Protein AF-A0A0S4J998-F1 (afdb_monomer)

Radius of gyration: 82.2 Å; Cα contacts (8 Å, |Δi|>4): 552; chains: 1; bounding box: 166×85×251 Å

Mean predicted aligned error: 23.91 Å

Sequence (589 aa):
MLHLIFVALLLTLPAATLGKEEWCSAEVDSTSATVKASGRWADVEYQLGYMVGLCTDSSSSEFGTFVAVVNGLTQRQTVGLSGTLEFPGNATVSFLLDKPSKGPQYFNLNISYGGNNNFTAVLCDKIYSGVVGPCVVDSMLPILILLLWILPGAACGLFLVIAYIRKNRYDRELLLKEREVNIKQGWQSPTTLRMSTSEQHMDGIGDASPEARTPPYRDADSEDELKSRQSTVRYYEHPLDGTLRPKKGEQRESITDATTQQGEATEATERRNADRVAAEYLMAQQLEADRQVALSKTLAALQIERVEADRIESERLTATLIEEELLEEELLEAEELENQRLAEAKREAARLEAERLEAERLEAERIEAKRHEAERLEAERIEAERLEAERIEAQRLEVERREAERLEAERLEAERLEAERQDEEDRQEAARAASRKLEEEEMLAASVSYNAEYRDLMMMLQKPDAKERAKAFLGFSLAQSVEESKLVVDGVYRDGPAFQVGVRMEDTLTHIAGTRVSSIQEARVQVDKHCRPAELAALTFLRPTGESYTVKLWVMTAEPKYRGKAYFFDTDIHVKDQSPRPKHRQNAD

Solvent-accessible surface area (backbone atoms only — not comparable to full-atom values): 34972 Å² total; per-residue (Å²): 109,70,72,61,52,56,54,49,55,67,69,67,48,72,78,77,69,78,62,76,77,55,57,50,45,70,50,70,42,77,87,69,29,32,39,38,38,36,41,60,54,96,94,40,40,39,45,36,38,39,36,46,66,89,62,73,70,102,79,69,80,71,45,27,44,39,36,42,30,51,71,86,42,81,77,45,73,52,71,26,55,55,54,74,51,78,42,90,98,60,42,36,40,35,42,40,51,57,91,60,101,59,45,75,36,33,38,33,36,35,40,30,39,62,78,102,55,74,47,72,44,76,44,36,79,64,44,70,60,46,68,46,62,83,70,69,77,82,61,60,58,65,58,52,51,48,54,64,52,49,55,56,49,51,54,49,52,51,50,51,53,52,50,48,54,51,48,56,49,50,54,49,53,50,54,48,52,53,48,52,50,38,62,76,69,68,62,78,80,94,80,88,86,79,89,82,89,84,86,84,85,84,84,87,89,82,91,85,88,89,85,89,85,87,89,86,91,81,87,86,89,84,84,88,84,89,82,88,79,89,86,86,87,89,80,88,83,90,89,85,91,90,85,91,90,92,89,84,92,88,87,85,92,89,87,88,89,88,87,90,90,85,90,84,85,92,68,71,58,61,58,53,49,55,55,46,54,53,50,53,53,52,51,51,55,50,52,52,51,51,48,51,53,51,50,51,50,53,51,52,49,54,51,51,53,47,54,50,49,55,47,54,52,50,55,48,53,52,51,53,51,53,54,50,51,55,51,54,51,54,51,50,56,52,52,51,54,51,53,50,51,53,52,48,53,52,51,50,52,52,49,54,51,50,52,49,53,51,50,51,51,54,49,51,50,52,51,51,52,51,48,56,52,50,53,50,53,50,52,53,49,53,51,50,52,51,53,50,50,52,50,52,51,54,51,50,54,51,52,53,50,53,50,50,53,49,54,52,50,53,51,54,51,51,53,50,53,52,51,53,49,49,56,50,53,51,50,50,49,53,49,55,51,51,54,52,52,52,53,50,51,50,50,56,64,46,32,71,52,43,56,72,68,55,30,57,35,59,72,64,69,57,65,68,60,93,88,53,86,65,60,61,33,57,36,63,42,74,41,72,40,81,91,76,53,38,28,28,28,42,24,39,24,57,89,25,50,31,37,47,59,65,56,52,74,61,25,27,50,42,28,49,72,83,42,78,36,48,47,72,65,51,44,49,54,45,40,72,72,65,39,44,39,55,37,73,32,45,38,30,34,31,38,88,88,70,53,72,49,75,35,66,35,57,21,18,22,63,56,75,94,42,66,92,43,66,34,43,47,70,72,88,83,43,59,63,52,61,61,91,67,85,78,80,76,76,81,84,132

Secondary structure (DSSP, 8-state):
-HHHHHHHHHHHSPP-------S-EEEEETTTTEEEEEEEETTEEEEEEEE--S---TT-----EEEEEETTPPPEEEESSEEEEE-TTSEEEEEEE---SSEEEEEEEEEEE-SSS-EEEEEEEEEEEEEE-------HHHHHHHHHHHHHHHHHHHHHHHHHHHHHHHHHHHHHHHHHHHHHTT--------------------------------------------------------------------------------SHHHHHHHHHHHHHHHHHHHHHHHHHHHHHHHHHHHHHHHHHHHHHHHHHHHHHHHHHHHHHHHHHHHHHHHHHHHHHHHHHHHHHHHHHHHHHHHHHHHHHHHHHHHHHHHHHHHHHHHHHHHHHHHHHHHHHHHHHHHHHHHHHHHHHHHHHHHHHHHHHHHHHHHHHHHHHHHHHHHHTTS-HHHHHHHHT--PPPTTS-PPPB-SEEEEEETTTTEEEEEEEETTSHHHHTT--TTPEEEEETTEE--SHHHHHHHHHHH--TTSEEEEEEE-TTS-EEEEEEE-BB--GGGTTSTTB--TTTS-EEE--S----PPP-

Organism: Bodo saltans (NCBI:txid75058)

InterPro domains:
  IPR001478 PDZ domain [PS50106] (458-520)
  IPR001478 PDZ domain [SM00228] (472-545)
  IPR036034 PDZ superfamily [G3DSA:2.30.42.10] (459-559)
  IPR036034 PDZ superfamily [SSF50156] (472-547)

Nearest PDB structures (foldseek):
  8sxh-assembly1_F  TM=7.451E-01  e=7.734E-04  Pseudomonas aeruginosa
  8sxg-assembly1_B  TM=8.030E-01 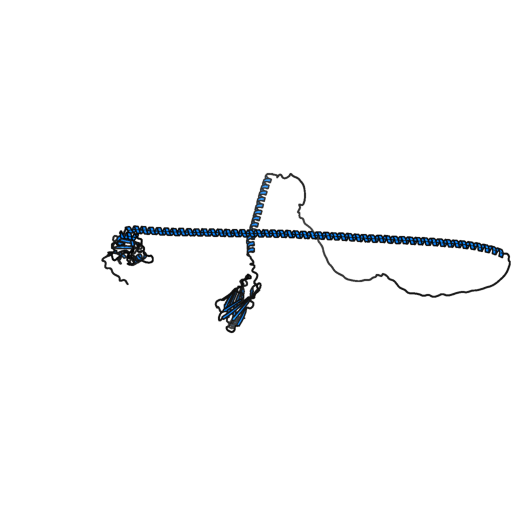 e=3.121E-03  Pseudomonas aeruginosa
  8sxg-assembly1_A  TM=7.556E-01  e=1.825E-03  Pseudomonas aeruginosa
  8sxf-assembly1_A  TM=7.071E-01  e=6.981E-03  Pseudomonas aeruginosa

pLDDT: mean 75.01, std 21.84, range [26.2, 97.5]

Foldseek 3Di:
DVVVVVVVVVVPPDPPPPDPQLLWDWDADQVQLKIWIWGDDPNKTKIKMWGFDLADDPDDQFTIKIWIAIPNPDIDIDTGQWDWDDDPPAKIKIKHWDDDPWFWIFIWIWIWDDDPDTDIDTSDGGDTSYTRHHPPVPDCPVVVVCCVPVVVVVVVVVVVVVVVVVVVVVVVVVVVVVVVVCVVVPDDDPDPDDDDDDDDDDDDDDDDDDDDDDDDDDDDDDDDDDDDDDDDDDDDDDDDDDDDDDDDDDDDDDDDDDDDDDDDDPDVVVVVVVVVVVVVVVVVVVVVVVVVVVVVVVVVVVVVVVVVVVVVVVVVVVVVVVVVVVVVVVVVVVVVVVVVVVVVVVVVVVVVVVVVVVVVVVVVVVVVVVVVVVVVVVVVVVVVVVVVVVVVVVVVVVVVVVVVVVVVVVVVVVVVVVVVVVVVVVVVVVVVVVVVVVQQVVLQVQLVLADPLLSVLLNVLDFDDPVDQFQWDQQWDWDADPVVLWTFTFKGWVSDQCVSQPNDGRKTWADKQNHGDRDPVRVNVSCSVPPGQSHWIWTWIAHPVRDIDIHGTHIAHQPVVCPPRSRHDPPVPIDMDGDPDDDPPPDDD

Structure (mmCIF, N/CA/C/O backbone):
data_AF-A0A0S4J998-F1
#
_entry.id   AF-A0A0S4J998-F1
#
loop_
_atom_site.group_PDB
_atom_site.id
_atom_site.type_symbol
_atom_site.label_atom_id
_atom_site.label_alt_id
_atom_site.label_comp_id
_atom_site.label_asym_id
_atom_site.label_entity_id
_atom_site.label_seq_id
_atom_site.pdbx_PDB_ins_code
_atom_site.Cartn_x
_atom_site.Cartn_y
_atom_site.Cartn_z
_atom_site.occupancy
_atom_site.B_iso_or_equiv
_atom_site.auth_seq_id
_atom_site.auth_comp_id
_atom_site.auth_asym_id
_atom_site.auth_atom_id
_atom_site.pdbx_PDB_model_num
ATOM 1 N N . MET A 1 1 ? -64.662 28.780 -36.952 1.00 53.25 1 MET A N 1
ATOM 2 C CA . MET A 1 1 ? -63.802 28.150 -35.922 1.00 53.25 1 MET A CA 1
ATOM 3 C C . MET A 1 1 ? -63.730 26.629 -36.038 1.00 53.25 1 MET A C 1
ATOM 5 O O . MET A 1 1 ? -62.611 26.151 -36.135 1.00 53.25 1 MET A O 1
ATOM 9 N N . LEU A 1 2 ? -64.837 25.865 -36.088 1.00 51.44 2 LEU A N 1
ATOM 10 C CA . LEU A 1 2 ? -64.764 24.385 -36.084 1.00 51.44 2 LEU A CA 1
ATOM 11 C C . LEU A 1 2 ? -63.825 23.774 -37.149 1.00 51.44 2 LEU A C 1
ATOM 13 O O . LEU A 1 2 ? -63.048 22.890 -36.811 1.00 51.44 2 LEU A O 1
ATOM 17 N N . HIS A 1 3 ? -63.809 24.274 -38.391 1.00 51.56 3 HIS A N 1
ATOM 18 C CA . HIS A 1 3 ? -62.892 23.753 -39.420 1.00 51.56 3 HIS A CA 1
ATOM 19 C C . HIS A 1 3 ? -61.400 24.015 -39.141 1.00 51.56 3 HIS A C 1
ATOM 21 O O . HIS A 1 3 ? -60.570 23.205 -39.534 1.00 51.56 3 HIS A O 1
ATOM 27 N N . LEU A 1 4 ? -61.046 25.089 -38.423 1.00 49.16 4 LEU A N 1
ATOM 28 C CA . LEU A 1 4 ? -59.656 25.334 -38.005 1.00 49.16 4 LEU A CA 1
ATOM 29 C C . LEU A 1 4 ? -59.246 24.420 -36.844 1.00 49.16 4 LEU A C 1
ATOM 31 O O . LEU A 1 4 ? -58.112 23.960 -36.805 1.00 49.16 4 LEU A O 1
ATOM 35 N N . ILE A 1 5 ? -60.181 24.100 -35.944 1.00 58.03 5 ILE A N 1
ATOM 36 C CA . ILE A 1 5 ? -59.951 23.141 -34.854 1.00 58.03 5 ILE A CA 1
ATOM 37 C C . ILE A 1 5 ? -59.765 21.725 -35.422 1.00 58.03 5 ILE A C 1
ATOM 39 O O . ILE A 1 5 ? -58.872 21.012 -34.981 1.00 58.03 5 ILE A O 1
ATOM 43 N N . PHE A 1 6 ? -60.541 21.333 -36.439 1.00 52.53 6 PHE A N 1
ATOM 44 C CA . PHE A 1 6 ? -60.428 20.004 -37.054 1.00 52.53 6 PHE A CA 1
ATOM 45 C C . PHE A 1 6 ? -59.108 19.805 -37.821 1.00 52.53 6 PHE A C 1
ATOM 47 O O . PHE A 1 6 ? -58.511 18.734 -37.748 1.00 52.53 6 PHE A O 1
ATOM 54 N N . VAL A 1 7 ? -58.614 20.843 -38.511 1.00 57.34 7 VAL A N 1
ATOM 55 C CA . VAL A 1 7 ? -57.303 20.805 -39.188 1.00 57.34 7 VAL A CA 1
ATOM 56 C C . VAL A 1 7 ? -56.148 20.851 -38.181 1.00 57.34 7 VAL A C 1
ATOM 58 O O . VAL A 1 7 ? -55.160 20.149 -38.372 1.00 57.34 7 VAL A O 1
ATOM 61 N N . ALA A 1 8 ? -56.279 21.599 -37.079 1.00 50.31 8 ALA A N 1
ATOM 62 C CA . ALA A 1 8 ? -55.286 21.578 -36.005 1.00 50.31 8 ALA A CA 1
ATOM 63 C C . ALA A 1 8 ? -55.198 20.195 -35.333 1.00 50.31 8 ALA A C 1
ATOM 65 O O . ALA A 1 8 ? -54.098 19.681 -35.155 1.00 50.31 8 ALA A O 1
ATOM 66 N N . LEU A 1 9 ? -56.336 19.550 -35.042 1.00 46.44 9 LEU A N 1
ATOM 67 C CA . LEU A 1 9 ? -56.364 18.224 -34.411 1.00 46.44 9 LEU A CA 1
ATOM 68 C C . LEU A 1 9 ? -55.737 17.127 -35.294 1.00 46.44 9 LEU A C 1
ATOM 70 O O . LEU A 1 9 ? -55.127 16.198 -34.774 1.00 46.44 9 LEU A O 1
ATOM 74 N N . LEU A 1 10 ? -55.844 17.255 -36.622 1.00 46.22 10 LEU A N 1
ATOM 75 C CA . LEU A 1 10 ? -55.199 16.360 -37.595 1.00 46.22 10 LEU A CA 1
ATOM 76 C C . LEU A 1 10 ? -53.691 16.611 -37.773 1.00 46.22 10 LEU A C 1
ATOM 78 O O . LEU A 1 10 ? -53.003 15.740 -38.294 1.00 46.22 10 LEU A O 1
ATOM 82 N N . LEU A 1 11 ? -53.175 17.763 -37.331 1.00 47.22 11 LEU A N 1
ATOM 83 C CA . LEU A 1 11 ? -51.743 18.100 -37.346 1.00 47.22 11 LEU A CA 1
ATOM 84 C C . LEU A 1 11 ? -51.054 17.894 -35.985 1.00 47.22 11 LEU A C 1
ATOM 86 O O . LEU A 1 11 ? -49.828 17.912 -35.921 1.00 47.22 11 LEU A O 1
ATOM 90 N N . THR A 1 12 ? -51.818 17.690 -34.905 1.00 42.25 12 THR A N 1
ATOM 91 C CA . THR A 1 12 ? -51.298 17.359 -33.563 1.00 42.25 12 THR A CA 1
ATOM 92 C C . THR A 1 12 ? -51.535 15.910 -33.148 1.00 42.25 12 THR A C 1
ATOM 94 O O . THR A 1 12 ? -51.098 15.509 -32.071 1.00 42.25 12 THR A O 1
ATOM 97 N N . LEU A 1 13 ? -52.207 15.107 -33.975 1.00 38.47 13 LEU A N 1
ATOM 98 C CA . LEU A 1 13 ? -52.017 13.664 -33.912 1.00 38.47 13 LEU A CA 1
ATOM 99 C C . LEU A 1 13 ? -50.551 13.404 -34.283 1.00 38.47 13 LEU A C 1
ATOM 101 O O . LEU A 1 13 ? -50.169 13.750 -35.406 1.00 38.47 13 LEU A O 1
ATOM 105 N N . PRO A 1 14 ? -49.718 12.803 -33.407 1.00 33.38 14 PRO A N 1
ATOM 106 C CA . PRO A 1 14 ? -48.512 12.180 -33.915 1.00 33.38 14 PRO A CA 1
ATOM 107 C C . PRO A 1 14 ? -48.984 11.213 -34.994 1.00 33.38 14 PRO A C 1
ATOM 109 O O . PRO A 1 14 ? -49.933 10.452 -34.771 1.00 33.38 14 PRO A O 1
ATOM 112 N N . ALA A 1 15 ? -48.359 11.264 -36.172 1.00 32.12 15 ALA A N 1
ATOM 113 C CA . ALA A 1 15 ? -48.499 10.165 -37.105 1.00 32.12 15 ALA A CA 1
ATOM 114 C C . ALA A 1 15 ? -48.199 8.914 -36.285 1.00 32.12 15 ALA A C 1
ATOM 116 O O . ALA A 1 15 ? -47.109 8.810 -35.717 1.00 32.12 15 ALA A O 1
ATOM 117 N N . ALA A 1 16 ? -49.188 8.027 -36.157 1.00 32.72 16 ALA A N 1
ATOM 118 C CA . ALA A 1 16 ? -48.938 6.702 -35.648 1.00 32.72 16 ALA A CA 1
ATOM 119 C C . ALA A 1 16 ? -47.950 6.113 -36.643 1.00 32.72 16 ALA A C 1
ATOM 121 O O . ALA A 1 16 ? -48.324 5.664 -37.729 1.00 32.72 16 ALA A O 1
ATOM 122 N N . THR A 1 17 ? -46.670 6.204 -36.295 1.00 33.12 17 THR A N 1
ATOM 123 C CA . THR A 1 17 ? -45.660 5.344 -36.850 1.00 33.12 17 THR A CA 1
ATOM 124 C C . THR A 1 17 ? -46.212 3.960 -36.575 1.00 33.12 17 THR A C 1
ATOM 126 O O . THR A 1 17 ? -46.218 3.482 -35.442 1.00 33.12 17 THR A O 1
ATOM 129 N N . LEU A 1 18 ? -46.738 3.338 -37.634 1.00 33.38 18 LEU A N 1
ATOM 130 C CA . LEU A 1 18 ? -46.615 1.907 -37.821 1.00 33.38 18 LEU A CA 1
ATOM 131 C C . LEU A 1 18 ? -45.124 1.659 -37.673 1.00 33.38 18 LEU A C 1
ATOM 133 O O . LEU A 1 18 ? -44.354 1.806 -38.625 1.00 33.38 18 LEU A O 1
ATOM 137 N N . GLY A 1 19 ? -44.721 1.454 -36.420 1.00 32.12 19 GLY A N 1
ATOM 138 C CA . GLY A 1 19 ? -43.361 1.144 -36.087 1.00 32.12 19 GLY A CA 1
ATOM 139 C C . GLY A 1 19 ? -43.039 -0.061 -36.934 1.00 32.12 19 GLY A C 1
ATOM 140 O O . GLY A 1 19 ? -43.756 -1.062 -36.893 1.00 32.12 19 GLY A O 1
ATOM 141 N N . LYS A 1 20 ? -41.951 0.031 -37.697 1.00 33.34 20 LYS A N 1
ATOM 142 C CA . LYS A 1 20 ? -41.150 -1.170 -37.848 1.00 33.34 20 LYS A CA 1
ATOM 143 C C . LYS A 1 20 ? -40.970 -1.678 -36.427 1.00 33.34 20 LYS A C 1
ATOM 145 O O . LYS A 1 20 ? -40.414 -0.953 -35.605 1.00 33.34 20 LYS A O 1
ATOM 150 N N . GLU A 1 21 ? -41.530 -2.841 -36.126 1.00 42.88 21 GLU A N 1
ATOM 151 C CA . GLU A 1 21 ? -41.148 -3.554 -34.923 1.00 42.88 21 GLU A CA 1
ATOM 152 C C . GLU A 1 21 ? -39.647 -3.771 -35.074 1.00 42.88 21 GLU A C 1
ATOM 154 O O . GLU A 1 21 ? -39.204 -4.565 -35.904 1.00 42.88 21 GLU A O 1
ATOM 159 N N . GLU A 1 22 ? -38.851 -2.965 -34.374 1.00 49.28 22 GLU A N 1
ATOM 160 C CA . GLU A 1 22 ? -37.416 -3.165 -34.322 1.00 49.28 22 GLU A CA 1
ATOM 161 C C . GLU A 1 22 ? -37.219 -4.445 -33.523 1.00 49.28 22 GLU A C 1
ATOM 163 O O . GLU A 1 22 ? -37.236 -4.447 -32.294 1.00 49.28 22 GLU A O 1
ATOM 168 N N . TRP A 1 23 ? -37.107 -5.560 -34.253 1.00 62.19 23 TRP A N 1
ATOM 169 C CA . TRP A 1 23 ? -36.990 -6.913 -33.703 1.00 62.19 23 TRP A CA 1
ATOM 170 C C . TRP A 1 23 ? -35.798 -7.079 -32.756 1.00 62.19 23 TRP A C 1
ATOM 172 O O . TRP A 1 23 ? -35.744 -8.079 -32.046 1.00 62.19 23 TRP A O 1
ATOM 182 N N . CYS A 1 24 ? -34.894 -6.096 -32.725 1.00 66.25 24 CYS A N 1
ATOM 183 C CA . CYS A 1 24 ? -33.901 -5.878 -31.690 1.00 66.25 24 CYS A CA 1
ATOM 184 C C . CYS A 1 24 ? -33.482 -4.399 -31.650 1.00 66.25 24 CYS A C 1
ATOM 186 O O . CYS A 1 24 ? -32.919 -3.891 -32.620 1.00 66.25 24 CYS A O 1
ATOM 188 N N . SER A 1 25 ? -33.712 -3.723 -30.519 1.00 72.25 25 SER A N 1
ATOM 189 C CA . SER A 1 25 ? -33.050 -2.455 -30.196 1.00 72.25 25 SER A CA 1
ATOM 190 C C . SER A 1 25 ? -31.850 -2.757 -29.301 1.00 72.25 25 SER A C 1
ATOM 192 O O . SER A 1 25 ? -32.023 -3.195 -28.161 1.00 72.25 25 SER A O 1
ATOM 194 N N . ALA A 1 26 ? -30.638 -2.585 -29.838 1.00 74.06 26 ALA A N 1
ATOM 195 C CA . ALA A 1 26 ? -29.386 -2.856 -29.139 1.00 74.06 26 ALA A CA 1
ATOM 196 C C . ALA A 1 26 ? -28.629 -1.557 -28.829 1.00 74.06 26 ALA A C 1
ATOM 198 O O . ALA A 1 26 ? -28.166 -0.865 -29.735 1.00 74.06 26 ALA A O 1
ATOM 199 N N . GLU A 1 27 ? -28.465 -1.260 -27.544 1.00 77.12 27 GLU A N 1
ATOM 200 C CA . GLU A 1 27 ? -27.589 -0.207 -27.037 1.00 77.12 27 GLU A CA 1
ATOM 201 C C . GLU A 1 27 ? -26.219 -0.817 -26.706 1.00 77.12 27 GLU A C 1
ATOM 203 O O . GLU A 1 27 ? -26.128 -1.811 -25.980 1.00 77.12 27 GLU A O 1
ATOM 208 N N . VAL A 1 28 ? -25.149 -0.238 -27.256 1.00 72.88 28 VAL A N 1
ATOM 209 C CA . VAL A 1 28 ? -23.766 -0.681 -27.033 1.00 72.88 28 VAL A CA 1
ATOM 210 C C . VAL A 1 28 ? -23.001 0.439 -26.343 1.00 72.88 28 VAL A C 1
ATOM 212 O O . VAL A 1 28 ? -22.727 1.472 -26.952 1.00 72.88 28 VAL A O 1
ATOM 215 N N . ASP A 1 29 ? -22.622 0.219 -25.088 1.00 72.25 29 ASP A N 1
ATOM 216 C CA . ASP A 1 29 ? -21.700 1.096 -24.374 1.00 72.25 29 ASP A CA 1
ATOM 217 C C . ASP A 1 29 ? -20.272 0.558 -24.523 1.00 72.25 29 ASP A C 1
ATOM 219 O O . ASP A 1 29 ? -19.872 -0.427 -23.896 1.00 72.25 29 ASP A O 1
ATOM 223 N N . SER A 1 30 ? -19.493 1.232 -25.370 1.00 63.03 30 SER A N 1
ATOM 224 C CA . SER A 1 30 ? -18.091 0.906 -25.635 1.00 63.03 30 SER A CA 1
ATOM 225 C C . SER A 1 30 ? -17.157 1.177 -24.453 1.00 63.03 30 SER A C 1
ATOM 227 O O . SER A 1 30 ? -16.039 0.667 -24.455 1.00 63.03 30 SER A O 1
ATOM 229 N N . THR A 1 31 ? -17.584 1.950 -23.447 1.00 60.66 31 THR A N 1
ATOM 230 C CA . THR A 1 31 ? -16.767 2.271 -22.265 1.00 60.66 31 THR A CA 1
ATOM 231 C C . THR A 1 31 ? -16.874 1.207 -21.176 1.00 60.66 31 THR A C 1
ATOM 233 O O . THR A 1 31 ? -15.880 0.905 -20.520 1.00 60.66 31 THR A O 1
ATOM 236 N N . SER A 1 32 ? -18.051 0.593 -21.021 1.00 62.22 32 SER A N 1
ATOM 237 C CA . SER A 1 32 ? -18.282 -0.525 -20.095 1.00 62.22 32 SER A CA 1
ATOM 238 C C . SER A 1 32 ? -18.230 -1.906 -20.763 1.00 62.22 32 SER A C 1
ATOM 240 O O . SER A 1 32 ? -18.355 -2.917 -20.074 1.00 62.22 32 SER A O 1
ATOM 242 N N . ALA A 1 33 ? -18.063 -1.953 -22.091 1.00 67.19 33 ALA A N 1
ATOM 243 C CA . ALA A 1 33 ? -18.209 -3.150 -22.923 1.00 67.19 33 ALA A CA 1
ATOM 244 C C . ALA A 1 33 ? -19.517 -3.910 -22.641 1.00 67.19 33 ALA A C 1
ATOM 246 O O . ALA A 1 33 ? -19.544 -5.143 -22.558 1.00 67.19 33 ALA A O 1
ATOM 247 N N . THR A 1 34 ? -20.615 -3.164 -22.479 1.00 71.81 34 THR A N 1
ATOM 248 C CA . THR A 1 34 ? -21.943 -3.741 -22.264 1.00 71.81 34 THR A CA 1
ATOM 249 C C . THR A 1 34 ? -22.821 -3.582 -23.498 1.00 71.81 34 THR A C 1
ATOM 251 O O . THR A 1 34 ? -22.908 -2.513 -24.100 1.00 71.81 34 THR A O 1
ATOM 254 N N . VAL A 1 35 ? -23.476 -4.676 -23.881 1.00 77.56 35 VAL A N 1
ATOM 255 C CA . VAL A 1 35 ? -24.481 -4.725 -24.946 1.00 77.56 35 VAL A CA 1
ATOM 256 C C . VAL A 1 35 ? -25.821 -5.018 -24.292 1.00 77.56 35 VAL A C 1
ATOM 258 O O . VAL A 1 35 ? -25.990 -6.072 -23.678 1.00 77.56 35 VAL A O 1
ATOM 261 N N . LYS A 1 36 ? -26.778 -4.101 -24.418 1.00 82.62 36 LYS A N 1
ATOM 262 C CA . LYS A 1 36 ? -28.149 -4.269 -23.927 1.00 82.62 36 LYS A CA 1
ATOM 263 C C . LYS A 1 36 ? -29.093 -4.349 -25.113 1.00 82.62 36 LYS A C 1
ATOM 265 O O . LYS A 1 36 ? -29.243 -3.376 -25.838 1.00 82.62 36 LYS A O 1
ATOM 270 N N . ALA A 1 37 ? -29.737 -5.494 -25.299 1.00 80.75 37 ALA A N 1
ATOM 271 C CA . ALA A 1 37 ? -30.774 -5.684 -26.301 1.00 80.75 37 ALA A CA 1
ATOM 272 C C . ALA A 1 37 ? -32.145 -5.747 -25.624 1.00 80.75 37 ALA A C 1
ATOM 274 O O . ALA A 1 37 ? -32.357 -6.534 -24.700 1.00 80.75 37 ALA A O 1
ATOM 275 N N . SER A 1 38 ? -33.091 -4.941 -26.093 1.00 82.81 38 SER A N 1
ATOM 276 C CA . SER A 1 38 ? -34.478 -4.984 -25.628 1.00 82.81 38 SER A CA 1
ATOM 277 C C . SER A 1 38 ? -35.455 -4.916 -26.794 1.00 82.81 38 SER A C 1
ATOM 279 O O . SER A 1 38 ? -35.130 -4.413 -27.872 1.00 82.81 38 SER A O 1
ATOM 281 N N . GLY A 1 39 ? -36.646 -5.465 -26.581 1.00 80.75 39 GLY A N 1
ATOM 282 C CA . GLY A 1 39 ? -37.680 -5.519 -27.601 1.00 80.75 39 GLY A CA 1
ATOM 283 C C . GLY A 1 39 ? -38.834 -6.430 -27.209 1.00 80.75 39 GLY A C 1
ATOM 284 O O . GLY A 1 39 ? -38.917 -6.930 -26.084 1.00 80.75 39 GLY A O 1
ATOM 285 N N . ARG A 1 40 ? -39.737 -6.648 -28.166 1.00 75.75 40 ARG A N 1
ATOM 286 C CA . ARG A 1 40 ? -40.869 -7.565 -28.035 1.00 75.75 40 ARG A CA 1
ATOM 287 C C . ARG A 1 40 ? -40.978 -8.419 -29.292 1.00 75.75 40 ARG A C 1
ATOM 289 O O . ARG A 1 40 ? -40.898 -7.894 -30.398 1.00 75.75 40 ARG A O 1
ATOM 296 N N . TRP A 1 41 ? -41.152 -9.724 -29.121 1.00 71.56 41 TRP A N 1
ATOM 297 C CA . TRP A 1 41 ? -41.300 -10.684 -30.212 1.00 71.56 41 TRP A CA 1
ATOM 298 C C . TRP A 1 41 ? -42.309 -11.765 -29.816 1.00 71.56 41 TRP A C 1
ATOM 300 O O . TRP A 1 41 ? -42.176 -12.346 -28.745 1.00 71.56 41 TRP A O 1
ATOM 310 N N . ALA A 1 42 ? -43.318 -12.024 -30.656 1.00 68.69 42 ALA A N 1
ATOM 311 C CA . ALA A 1 42 ? -44.371 -13.024 -30.411 1.00 68.69 42 ALA A CA 1
ATOM 312 C C . ALA A 1 42 ? -45.009 -12.938 -28.999 1.00 68.69 42 ALA A C 1
ATOM 314 O O . ALA A 1 42 ? -45.067 -13.927 -28.273 1.00 68.69 42 ALA A O 1
ATOM 315 N N . ASP A 1 43 ? -45.436 -11.734 -28.596 1.00 69.75 43 ASP A N 1
ATOM 316 C CA . ASP A 1 43 ? -45.953 -11.395 -27.252 1.00 69.75 43 ASP A CA 1
ATOM 317 C C . ASP A 1 43 ? -44.982 -11.636 -26.072 1.00 69.75 43 ASP A C 1
ATOM 319 O O . ASP A 1 43 ? -45.362 -11.517 -24.906 1.00 69.75 43 ASP A O 1
ATOM 323 N N . VAL A 1 44 ? -43.701 -11.890 -26.356 1.00 73.75 44 VAL A N 1
ATOM 324 C CA . VAL A 1 44 ? -42.625 -11.977 -25.365 1.00 73.75 44 VAL A CA 1
ATOM 325 C C . VAL A 1 44 ? -41.808 -10.687 -25.359 1.00 73.75 44 VAL A C 1
ATOM 327 O O . VAL A 1 44 ? -41.094 -10.380 -26.312 1.00 73.75 44 VAL A O 1
ATOM 330 N N . GLU A 1 45 ? -41.892 -9.928 -24.271 1.00 81.62 45 GLU A N 1
ATOM 331 C CA . GLU A 1 45 ? -41.020 -8.788 -23.984 1.00 81.62 45 GLU A CA 1
ATOM 332 C C . GLU A 1 45 ? -39.724 -9.272 -23.329 1.00 81.62 45 GLU A C 1
ATOM 334 O O . GLU A 1 45 ? -39.753 -10.064 -22.384 1.00 81.62 45 GLU A O 1
ATOM 339 N N . TYR A 1 46 ? -38.578 -8.806 -23.820 1.00 81.56 46 TYR A N 1
ATOM 340 C CA . TYR A 1 46 ? -37.272 -9.231 -23.331 1.00 81.56 46 TYR A CA 1
ATOM 341 C C . TYR A 1 46 ? -36.348 -8.041 -23.056 1.00 81.56 46 TYR A C 1
ATOM 343 O O . TYR A 1 46 ? -36.357 -7.028 -23.758 1.00 81.56 46 TYR A O 1
ATOM 351 N N . GLN A 1 47 ? -35.511 -8.199 -22.035 1.00 83.94 47 GLN A N 1
ATOM 352 C CA . GLN A 1 47 ? -34.372 -7.338 -21.738 1.00 83.94 47 GLN A CA 1
ATOM 353 C C . GLN A 1 47 ? -33.163 -8.243 -21.505 1.00 83.94 47 GLN A C 1
ATOM 355 O O . GLN A 1 47 ? -33.135 -9.046 -20.571 1.00 83.94 47 GLN A O 1
ATOM 360 N N . LEU A 1 48 ? -32.187 -8.146 -22.399 1.00 83.62 48 LEU A N 1
ATOM 361 C CA . LEU A 1 48 ? -30.999 -8.986 -22.444 1.00 83.62 48 LEU A CA 1
ATOM 362 C C . LEU A 1 48 ? -29.775 -8.085 -22.294 1.00 83.62 48 LEU A C 1
ATOM 364 O O . LEU A 1 48 ? -29.672 -7.063 -22.966 1.00 83.62 48 LEU A O 1
ATOM 368 N N . GLY A 1 49 ? -28.847 -8.454 -21.421 1.00 81.38 49 GLY A N 1
ATOM 369 C CA . GLY A 1 49 ? -27.595 -7.738 -21.209 1.00 81.38 49 GLY A CA 1
ATOM 370 C C . GLY A 1 49 ? -26.420 -8.695 -21.308 1.00 81.38 49 GLY A C 1
ATOM 371 O O . GLY A 1 49 ? -26.419 -9.728 -20.647 1.00 81.38 49 GLY A O 1
ATOM 372 N N . TYR A 1 50 ? -25.410 -8.356 -22.099 1.00 78.88 50 TYR A N 1
ATOM 373 C CA . TYR A 1 50 ? -24.117 -9.030 -22.075 1.00 78.88 50 TYR A CA 1
ATOM 374 C C . TYR A 1 50 ? -23.037 -8.040 -21.660 1.00 78.88 50 TYR A C 1
ATOM 376 O O . TYR A 1 50 ? -22.950 -6.948 -22.219 1.00 78.88 50 TYR A O 1
ATOM 384 N N . MET A 1 51 ? -22.226 -8.414 -20.674 1.00 74.50 51 MET A N 1
ATOM 385 C CA . MET A 1 51 ? -21.112 -7.602 -20.185 1.00 74.50 51 MET A CA 1
ATOM 386 C C . MET A 1 51 ? -19.808 -8.336 -20.486 1.00 74.50 51 MET A C 1
ATOM 388 O O . MET A 1 51 ? -19.568 -9.407 -19.925 1.00 74.50 51 MET A O 1
ATOM 392 N N . VAL A 1 52 ? -18.984 -7.790 -21.385 1.00 69.62 52 VAL A N 1
ATOM 393 C CA . VAL A 1 52 ? -17.682 -8.372 -21.742 1.00 69.62 52 VAL A CA 1
ATOM 394 C C . VAL A 1 52 ? -16.634 -7.928 -20.719 1.00 69.62 52 VAL A C 1
ATOM 396 O O . VAL A 1 52 ? -16.526 -6.745 -20.408 1.00 69.62 52 VAL A O 1
ATOM 399 N N . GLY A 1 53 ? -15.808 -8.852 -20.227 1.00 63.19 53 GLY A N 1
ATOM 400 C CA . GLY A 1 53 ? -14.589 -8.472 -19.512 1.00 63.19 53 GLY A CA 1
ATOM 401 C C . GLY A 1 53 ? -13.593 -7.831 -20.482 1.00 63.19 53 GLY A C 1
ATOM 402 O O . GLY A 1 53 ? -13.188 -8.472 -21.447 1.00 63.19 53 GLY A O 1
ATOM 403 N N . LEU A 1 54 ? -13.186 -6.585 -20.230 1.00 56.91 54 LEU A N 1
ATOM 404 C CA . LEU A 1 54 ? -12.308 -5.806 -21.120 1.00 56.91 54 LEU A CA 1
ATOM 405 C C . LEU A 1 54 ? -10.856 -6.329 -21.237 1.00 56.91 54 LEU A C 1
ATOM 407 O O . LEU A 1 54 ? -10.088 -5.769 -22.014 1.00 56.91 54 LEU A O 1
ATOM 411 N N . CYS A 1 55 ? -10.476 -7.386 -20.507 1.00 55.06 55 CYS A N 1
ATOM 412 C CA . CYS A 1 55 ? -9.137 -7.980 -20.545 1.00 55.06 55 CYS A CA 1
ATOM 413 C C . CYS A 1 55 ? -9.141 -9.509 -20.565 1.00 55.06 55 CYS A C 1
ATOM 415 O O . CYS A 1 55 ? -9.990 -10.154 -19.951 1.00 55.06 55 CYS A O 1
ATOM 417 N N . THR A 1 56 ? -8.136 -10.077 -21.238 1.00 48.91 56 THR A N 1
ATOM 418 C CA . THR A 1 56 ? -7.935 -11.524 -21.383 1.00 48.91 56 THR A CA 1
ATOM 419 C C . THR A 1 56 ? -6.535 -11.944 -20.935 1.00 48.91 56 THR A C 1
ATOM 421 O O . THR A 1 56 ? -5.552 -11.552 -21.569 1.00 48.91 56 THR A O 1
ATOM 424 N N . ASP A 1 57 ? -6.462 -12.842 -19.956 1.00 50.94 57 ASP A N 1
ATOM 425 C CA . ASP A 1 57 ? -5.364 -13.807 -19.870 1.00 50.94 57 ASP A CA 1
ATOM 426 C C . ASP A 1 57 ? -5.744 -15.050 -20.688 1.00 50.94 57 ASP A C 1
ATOM 428 O O . ASP A 1 57 ? -6.918 -15.401 -20.813 1.00 50.94 57 ASP A O 1
ATOM 432 N N . SER A 1 58 ? -4.764 -15.722 -21.292 1.00 49.81 58 SER A N 1
ATOM 433 C CA . SER A 1 58 ? -4.980 -16.734 -22.341 1.00 49.81 58 SER A CA 1
ATOM 434 C C . SER A 1 58 ? -5.529 -18.094 -21.865 1.00 49.81 58 SER A C 1
ATOM 436 O O . SER A 1 58 ? -5.438 -19.077 -22.602 1.00 49.81 58 SER A O 1
ATOM 438 N N . SER A 1 59 ? -6.090 -18.174 -20.654 1.00 51.47 59 SER A N 1
ATOM 439 C CA . SER A 1 59 ? -6.397 -19.432 -19.955 1.00 51.47 59 SER A CA 1
ATOM 440 C C . SER A 1 59 ? -7.816 -19.565 -19.378 1.00 51.47 59 SER A C 1
ATOM 442 O O . SER A 1 59 ? -8.216 -20.688 -19.075 1.00 51.47 59 SER A O 1
ATOM 444 N N . SER A 1 60 ? -8.603 -18.490 -19.236 1.00 52.97 60 SER A N 1
ATOM 445 C CA . SER A 1 60 ? -9.933 -18.545 -18.601 1.00 52.97 60 SER A CA 1
ATOM 446 C C . SER A 1 60 ? -11.075 -18.632 -19.620 1.00 52.97 60 SER A C 1
ATOM 448 O O . SER A 1 60 ? -11.401 -17.669 -20.294 1.00 52.97 60 SER A O 1
ATOM 450 N N . SER A 1 61 ? -11.771 -19.769 -19.715 1.00 51.19 61 SER A N 1
ATOM 451 C CA . SER A 1 61 ? -12.937 -19.925 -20.612 1.00 51.19 61 SER A CA 1
ATOM 452 C C . SER A 1 61 ? -14.214 -19.187 -20.160 1.00 51.19 61 SER A C 1
ATOM 454 O O . SER A 1 61 ? -15.246 -19.271 -20.828 1.00 51.19 61 SER A O 1
ATOM 456 N N . GLU A 1 62 ? -14.159 -18.472 -19.037 1.00 55.47 62 GLU A N 1
ATOM 457 C CA . GLU A 1 62 ? -15.282 -17.812 -18.355 1.00 55.47 62 GLU A CA 1
ATOM 458 C C . GLU A 1 62 ? -15.410 -16.335 -18.763 1.00 55.47 62 GLU A C 1
ATOM 460 O O . GLU A 1 62 ? -15.363 -15.419 -17.944 1.00 55.47 62 GLU A O 1
ATOM 465 N N . PHE A 1 63 ? -15.535 -16.083 -20.065 1.00 66.88 63 PHE A N 1
ATOM 466 C CA . PHE A 1 63 ? -15.643 -14.719 -20.578 1.00 66.88 63 PHE A CA 1
ATOM 467 C C . PHE A 1 63 ? -17.077 -14.199 -20.512 1.00 66.88 63 PHE A C 1
ATOM 469 O O . PHE A 1 63 ? -17.943 -14.719 -21.206 1.00 66.88 63 PHE A O 1
ATOM 476 N N . GLY A 1 64 ? -17.275 -13.120 -19.752 1.00 70.62 64 GLY A N 1
ATOM 477 C CA . GLY A 1 64 ? -18.469 -12.276 -19.772 1.00 70.62 64 GLY A CA 1
ATOM 478 C C . GLY A 1 64 ? -19.713 -12.863 -19.099 1.00 70.62 64 GLY A C 1
ATOM 479 O O . GLY A 1 64 ? -19.899 -14.076 -19.013 1.00 70.62 64 GLY A O 1
ATOM 480 N N . THR A 1 65 ? -20.582 -11.970 -18.625 1.00 78.94 65 THR A N 1
ATOM 481 C CA . THR A 1 65 ? -21.844 -12.334 -17.965 1.00 78.94 65 THR A CA 1
ATOM 482 C C . THR A 1 65 ? -23.011 -11.991 -18.876 1.00 78.94 65 THR A C 1
ATOM 484 O O . THR A 1 65 ? -23.223 -10.820 -19.203 1.00 78.94 65 THR A O 1
ATOM 487 N N . PHE A 1 66 ? -23.796 -13.003 -19.243 1.00 84.06 66 PHE A N 1
ATOM 488 C CA . PHE A 1 66 ? -25.091 -12.828 -19.886 1.00 84.06 66 PHE A CA 1
ATOM 489 C C . PHE A 1 66 ? -26.201 -12.792 -18.841 1.00 84.06 66 PHE A C 1
ATOM 491 O O . PHE A 1 66 ? -26.267 -13.649 -17.962 1.00 84.06 66 PHE A O 1
ATOM 498 N N . VAL A 1 67 ? -27.096 -11.821 -18.970 1.00 85.44 67 VAL A N 1
ATOM 499 C CA . VAL A 1 67 ? -28.252 -11.581 -18.110 1.00 85.44 67 VAL A CA 1
ATOM 500 C C . VAL A 1 67 ? -29.494 -11.516 -18.990 1.00 85.44 67 VAL A C 1
ATOM 502 O O . VAL A 1 67 ? -29.508 -10.801 -19.988 1.00 85.44 67 VAL A O 1
ATOM 505 N N . ALA A 1 68 ? -30.552 -12.228 -18.611 1.00 84.81 68 ALA A N 1
ATOM 506 C CA . ALA A 1 68 ? -31.827 -12.216 -19.314 1.00 84.81 68 ALA A CA 1
ATOM 507 C C . ALA A 1 68 ? -33.002 -12.002 -18.351 1.00 84.81 68 ALA A C 1
ATOM 509 O O . ALA A 1 68 ? -33.100 -12.645 -17.301 1.00 84.81 68 ALA A O 1
ATOM 510 N N . VAL A 1 69 ? -33.919 -11.127 -18.757 1.00 85.50 69 VAL A N 1
ATOM 511 C CA . VAL A 1 69 ? -35.239 -10.897 -18.163 1.00 85.50 69 VAL A CA 1
ATOM 512 C C . VAL A 1 69 ? -36.264 -11.041 -19.285 1.00 85.50 69 VAL A C 1
ATOM 514 O O . VAL A 1 69 ? -36.104 -10.450 -20.352 1.00 85.50 69 VAL A O 1
ATOM 517 N N . VAL A 1 70 ? -37.305 -11.846 -19.068 1.00 83.06 70 VAL A N 1
ATOM 518 C CA . VAL A 1 70 ? -38.297 -12.193 -20.100 1.00 83.06 70 VAL A CA 1
ATOM 519 C C . VAL A 1 70 ? -39.697 -12.131 -19.486 1.00 83.06 70 VAL A C 1
ATOM 521 O O . VAL A 1 70 ? -39.943 -12.787 -18.479 1.00 83.06 70 VAL A O 1
ATOM 524 N N . ASN A 1 71 ? -40.607 -11.330 -20.050 1.00 82.94 71 ASN A N 1
ATOM 525 C CA . ASN A 1 71 ? -41.941 -11.004 -19.511 1.00 82.94 71 ASN A CA 1
ATOM 526 C C . ASN A 1 71 ? -41.945 -10.608 -18.019 1.00 82.94 71 ASN A C 1
ATOM 528 O O . ASN A 1 71 ? -42.838 -10.992 -17.266 1.00 82.94 71 ASN A O 1
ATOM 532 N N . GLY A 1 72 ? -40.916 -9.882 -17.567 1.00 73.94 72 GLY A N 1
ATOM 533 C CA . GLY A 1 72 ? -40.767 -9.480 -16.161 1.00 73.94 72 GLY A CA 1
ATOM 534 C C . GLY A 1 72 ? -40.515 -10.634 -15.177 1.00 73.94 72 GLY A C 1
ATOM 535 O O . GLY A 1 72 ? -40.570 -10.421 -13.967 1.00 73.94 72 GLY A O 1
ATOM 536 N N . LEU A 1 73 ? -40.239 -11.851 -15.666 1.00 75.88 73 LEU A N 1
ATOM 537 C CA . LEU A 1 73 ? -39.835 -12.985 -14.833 1.00 75.88 73 LEU A CA 1
ATOM 538 C C . LEU A 1 73 ? -38.458 -12.745 -14.198 1.00 75.88 73 LEU A C 1
ATOM 540 O O . LEU A 1 73 ? -37.654 -11.956 -14.693 1.00 75.88 73 LEU A O 1
ATOM 544 N N . THR A 1 74 ? -38.173 -13.479 -13.119 1.00 73.06 74 THR A N 1
ATOM 545 C CA . THR A 1 74 ? -36.927 -13.378 -12.350 1.00 73.06 74 THR A CA 1
ATOM 546 C C . THR A 1 74 ? -35.691 -13.412 -13.248 1.00 73.06 74 THR A C 1
ATOM 548 O O . THR A 1 74 ? -35.504 -14.363 -14.010 1.00 73.06 74 THR A O 1
ATOM 551 N N . GLN A 1 75 ? -34.838 -12.396 -13.106 1.00 83.44 75 GLN A N 1
ATOM 552 C CA . GLN A 1 75 ? -33.558 -12.267 -13.799 1.00 83.44 75 GLN A CA 1
ATOM 553 C C . GLN A 1 75 ? -32.738 -13.561 -13.690 1.00 83.44 75 GLN A C 1
ATOM 555 O O . GLN A 1 75 ? -32.432 -14.022 -12.589 1.00 83.44 75 GLN A O 1
ATOM 560 N N . ARG A 1 76 ? -32.368 -14.139 -14.837 1.00 83.75 76 ARG A N 1
ATOM 561 C CA . ARG A 1 76 ? -31.438 -15.275 -14.924 1.00 83.75 76 ARG A CA 1
ATOM 562 C C . ARG A 1 76 ? -30.118 -14.798 -15.511 1.00 83.75 76 ARG A C 1
ATOM 564 O O . ARG A 1 76 ? -30.106 -13.893 -16.341 1.00 83.75 76 ARG A O 1
ATOM 571 N N . GLN A 1 77 ? -29.018 -15.415 -15.093 1.00 86.50 77 GLN A N 1
ATOM 572 C CA . GLN A 1 77 ? -27.690 -15.100 -15.609 1.00 86.50 77 GLN A CA 1
ATOM 573 C C . GLN A 1 77 ? -26.853 -16.360 -15.822 1.00 86.50 77 GLN A C 1
ATOM 575 O O . GLN A 1 77 ? -27.070 -17.372 -15.156 1.00 86.50 77 GLN A O 1
ATOM 580 N N . THR A 1 78 ? -25.902 -16.285 -16.745 1.00 82.38 78 THR A N 1
ATOM 581 C CA . THR A 1 78 ? -24.894 -17.319 -17.006 1.00 82.38 78 THR A CA 1
ATOM 582 C C . THR A 1 78 ? -23.593 -16.666 -17.481 1.00 82.38 78 THR A C 1
ATOM 584 O O . THR A 1 78 ? -23.601 -15.507 -17.898 1.00 82.38 78 THR A O 1
ATOM 587 N N . VAL A 1 79 ? -22.477 -17.385 -17.387 1.00 80.81 79 VAL A N 1
ATOM 588 C CA . VAL A 1 79 ? -21.126 -16.880 -17.682 1.00 80.81 79 VAL A CA 1
ATOM 589 C C . VAL A 1 79 ? -20.514 -17.688 -18.825 1.00 80.81 79 VAL A C 1
ATOM 591 O O . VAL A 1 79 ? -20.669 -18.909 -18.864 1.00 80.81 79 VAL A O 1
ATOM 594 N N . GLY A 1 80 ? -19.812 -17.018 -19.741 1.00 74.00 80 GLY A N 1
ATOM 595 C CA . GLY A 1 80 ? -19.094 -17.642 -20.855 1.00 74.00 80 GLY A CA 1
ATOM 596 C C . GLY A 1 80 ? -19.507 -17.120 -22.234 1.00 74.00 80 GLY A C 1
ATOM 597 O O . GLY A 1 80 ? -20.502 -16.423 -22.386 1.00 74.00 80 GLY A O 1
ATOM 598 N N . LEU A 1 81 ? -18.749 -17.519 -23.264 1.00 73.69 81 LEU A N 1
ATOM 599 C CA . LEU A 1 81 ? -18.895 -17.047 -24.656 1.00 73.69 81 LEU A CA 1
ATOM 600 C C . LEU A 1 81 ? -20.177 -17.508 -25.371 1.00 73.69 81 LEU A C 1
ATOM 602 O O . LEU A 1 81 ? -20.545 -16.960 -26.410 1.00 73.69 81 LEU A O 1
ATOM 606 N N . SER A 1 82 ? -20.828 -18.548 -24.859 1.00 80.81 82 SER A N 1
ATOM 607 C CA . SER A 1 82 ? -22.105 -19.037 -25.369 1.00 80.81 82 SER A CA 1
ATOM 608 C C . SER A 1 82 ? -22.875 -19.729 -24.261 1.00 80.81 82 SER A C 1
ATOM 610 O O . SER A 1 82 ? -22.292 -20.502 -23.498 1.00 80.81 82 SER A O 1
ATOM 612 N N . GLY A 1 83 ? -24.185 -19.537 -24.226 1.00 79.75 83 GLY A N 1
ATOM 613 C CA . GLY A 1 83 ? -25.032 -20.134 -23.207 1.00 79.75 83 GLY A CA 1
ATOM 614 C C . GLY A 1 83 ? -26.504 -20.076 -23.576 1.00 79.75 83 GLY A C 1
ATOM 615 O O . GLY A 1 83 ? -26.915 -19.342 -24.477 1.00 79.75 83 GLY A O 1
ATOM 616 N N . THR A 1 84 ? -27.294 -20.854 -22.842 1.00 81.06 84 THR A N 1
ATOM 617 C CA . THR A 1 84 ? -28.740 -20.964 -23.023 1.00 81.06 84 THR A CA 1
ATOM 618 C C . THR A 1 84 ? -29.422 -20.780 -21.673 1.00 81.06 84 THR A C 1
ATOM 620 O O . THR A 1 84 ? -29.063 -21.438 -20.698 1.00 81.06 84 THR A O 1
ATOM 623 N N . LEU A 1 85 ? -30.401 -19.880 -21.616 1.00 84.69 85 LEU A N 1
ATOM 624 C CA . LEU A 1 85 ? -31.234 -19.603 -20.452 1.00 84.69 85 LEU A CA 1
ATOM 625 C C . LEU A 1 85 ? -32.688 -19.947 -20.785 1.00 84.69 85 LEU A C 1
ATOM 627 O O . LEU A 1 85 ? -33.353 -19.250 -21.552 1.00 84.69 85 LEU A O 1
ATOM 631 N N . GLU A 1 86 ? -33.181 -21.031 -20.195 1.00 82.81 86 GLU A N 1
ATOM 632 C CA . GLU A 1 86 ? -34.575 -21.458 -20.326 1.00 82.81 86 GLU A CA 1
ATOM 633 C C . GLU A 1 86 ? -35.470 -20.687 -19.346 1.00 82.81 86 GLU A C 1
ATOM 635 O O . GLU A 1 86 ? -35.148 -20.587 -18.158 1.00 82.81 86 GLU A O 1
ATOM 640 N N . PHE A 1 87 ? -36.620 -20.192 -19.807 1.00 82.50 87 PHE A N 1
ATOM 641 C CA . PHE A 1 87 ? -37.697 -19.655 -18.971 1.00 82.50 87 PHE A CA 1
ATOM 642 C C . PHE A 1 87 ? -38.936 -20.552 -19.148 1.00 82.50 87 PHE A C 1
ATOM 644 O O . PHE A 1 87 ? -39.629 -20.435 -20.162 1.00 82.50 87 PHE A O 1
ATOM 651 N N . PRO A 1 88 ? -39.216 -21.475 -18.201 1.00 75.88 88 PRO A N 1
ATOM 652 C CA . PRO A 1 88 ? -40.261 -22.487 -18.356 1.00 75.88 88 PRO A CA 1
ATOM 653 C C . PRO A 1 88 ? -41.637 -21.898 -18.681 1.00 75.88 88 PRO A C 1
ATOM 655 O O . PRO A 1 88 ? -42.102 -20.984 -18.003 1.00 75.88 88 PRO A O 1
ATOM 658 N N . GLY A 1 89 ? -42.289 -22.435 -19.716 1.00 71.50 89 GLY A N 1
ATOM 659 C CA . GLY A 1 89 ? -43.594 -21.958 -20.191 1.00 71.50 89 GLY A CA 1
ATOM 660 C C . GLY A 1 89 ? -43.567 -20.607 -20.916 1.00 71.50 89 GLY A C 1
ATOM 661 O O . GLY A 1 89 ? -44.630 -20.104 -21.265 1.00 71.50 89 GLY A O 1
ATOM 662 N N . ASN A 1 90 ? -42.384 -20.028 -21.140 1.00 75.75 90 ASN A N 1
ATOM 663 C CA . ASN A 1 90 ? -42.211 -18.755 -21.825 1.00 75.75 90 ASN A CA 1
ATOM 664 C C . ASN A 1 90 ? -41.260 -18.917 -23.025 1.00 75.75 90 ASN A C 1
ATOM 666 O O . ASN A 1 90 ? -41.701 -19.362 -24.078 1.00 75.75 90 ASN A O 1
ATOM 670 N N . ALA A 1 91 ? -39.962 -18.640 -22.878 1.00 79.38 91 ALA A N 1
ATOM 671 C CA . ALA A 1 91 ? -38.998 -18.726 -23.975 1.00 79.38 91 ALA A CA 1
ATOM 672 C C . ALA A 1 91 ? -37.632 -19.251 -23.514 1.00 79.38 91 ALA A C 1
ATOM 674 O O . ALA A 1 91 ? -37.250 -19.099 -22.355 1.00 79.38 91 ALA A O 1
ATOM 675 N N . THR A 1 92 ? -36.863 -19.809 -24.441 1.00 81.25 92 THR A N 1
ATOM 676 C CA . THR A 1 92 ? -35.466 -20.190 -24.233 1.00 81.25 92 THR A CA 1
ATOM 677 C C . THR A 1 92 ? -34.574 -19.254 -25.037 1.00 81.25 92 THR A C 1
ATOM 679 O O . THR A 1 92 ? -34.614 -19.242 -26.269 1.00 81.25 92 THR A O 1
ATOM 682 N N . VAL A 1 93 ? -33.780 -18.447 -24.333 1.00 82.50 93 VAL A N 1
ATOM 683 C CA . VAL A 1 93 ? -32.857 -17.468 -24.922 1.00 82.50 93 VAL A CA 1
ATOM 684 C C . VAL A 1 93 ? -31.480 -18.109 -25.041 1.00 82.50 93 VAL A C 1
ATOM 686 O O . VAL A 1 93 ? -30.969 -18.638 -24.056 1.00 82.50 93 VAL A O 1
ATOM 689 N N . SER A 1 94 ? -30.863 -18.053 -26.217 1.00 80.25 94 SER A N 1
ATOM 690 C CA . SER A 1 94 ? -29.474 -18.466 -26.422 1.00 80.25 94 SER A CA 1
ATOM 691 C C . SER A 1 94 ? -28.653 -17.344 -27.047 1.00 80.25 94 SER A C 1
ATOM 693 O O . SER A 1 94 ? -29.148 -16.552 -27.851 1.00 80.25 94 SER A O 1
ATOM 695 N N . PHE A 1 95 ? -27.388 -17.264 -26.653 1.00 83.25 95 PHE A N 1
ATOM 696 C CA . PHE A 1 95 ? -26.450 -16.267 -27.154 1.00 83.25 95 PHE A CA 1
ATOM 697 C C . PHE A 1 95 ? -25.139 -16.928 -27.575 1.00 83.25 95 PHE A C 1
ATOM 699 O O . PHE A 1 95 ? -24.745 -17.968 -27.035 1.00 83.25 95 PHE A O 1
ATOM 706 N N . LEU A 1 96 ? -24.469 -16.309 -28.543 1.00 77.81 96 LEU A N 1
ATOM 707 C CA . LEU A 1 96 ? -23.182 -16.754 -29.064 1.00 77.81 96 LEU A CA 1
ATOM 708 C C . LEU A 1 96 ? -22.335 -15.541 -29.450 1.00 77.81 96 LEU A C 1
ATOM 710 O O . LEU A 1 96 ? -22.728 -14.760 -30.322 1.00 77.81 96 LEU A O 1
ATOM 714 N N . LEU A 1 97 ? -21.160 -15.416 -28.836 1.00 73.19 97 LEU A N 1
ATOM 715 C CA . LEU A 1 97 ? -20.106 -14.537 -29.331 1.00 73.19 97 LEU A CA 1
ATOM 716 C C . LEU A 1 97 ? -19.336 -15.242 -30.445 1.00 73.19 97 LEU A C 1
ATOM 718 O O . LEU A 1 97 ? -18.940 -16.404 -30.308 1.00 73.19 97 LEU A O 1
ATOM 722 N N . ASP A 1 98 ? -19.106 -14.518 -31.537 1.00 68.88 98 ASP A N 1
ATOM 723 C CA . ASP A 1 98 ? -18.155 -14.938 -32.561 1.00 68.88 98 ASP A CA 1
ATOM 724 C C . ASP A 1 98 ? -16.728 -14.923 -31.981 1.00 68.88 98 ASP A C 1
ATOM 726 O O . ASP A 1 98 ? -16.412 -14.086 -31.136 1.00 68.88 98 ASP A O 1
ATOM 730 N N . LYS A 1 99 ? -15.863 -15.862 -32.384 1.00 62.25 99 LYS A N 1
ATOM 731 C CA . LYS A 1 99 ? -14.554 -16.082 -31.739 1.00 62.25 99 LYS A CA 1
ATOM 732 C C . LYS A 1 99 ? -13.378 -15.529 -32.550 1.00 62.25 99 LYS A C 1
ATOM 734 O O . LYS A 1 99 ? -12.789 -16.260 -33.348 1.00 62.25 99 LYS A O 1
ATOM 739 N N . PRO A 1 100 ? -12.889 -14.332 -32.202 1.00 54.25 100 PRO A N 1
ATOM 740 C CA . PRO A 1 100 ? -11.485 -13.985 -32.353 1.00 54.25 100 PRO A CA 1
ATOM 741 C C . PRO A 1 100 ? -10.817 -13.776 -30.984 1.00 54.25 100 PRO A C 1
ATOM 743 O O . PRO A 1 100 ? -11.332 -13.077 -30.115 1.00 54.25 100 PRO A O 1
ATOM 746 N N . SER A 1 101 ? -9.622 -14.342 -30.797 1.00 56.97 101 SER A N 1
ATOM 747 C CA . SER A 1 101 ? -8.802 -14.123 -29.592 1.00 56.97 101 SER A CA 1
ATOM 748 C C . SER A 1 101 ? -8.175 -12.722 -29.521 1.00 56.97 101 SER A C 1
ATOM 750 O O . SER A 1 101 ? -7.672 -12.338 -28.470 1.00 56.97 101 SER A O 1
ATOM 752 N N . LYS A 1 102 ? -8.201 -11.966 -30.630 1.00 59.53 102 LYS A N 1
ATOM 753 C CA . LYS A 1 102 ? -7.882 -10.531 -30.747 1.00 59.53 102 LYS A CA 1
ATOM 754 C C . LYS A 1 102 ? -8.672 -9.943 -31.920 1.00 59.53 102 LYS A C 1
ATOM 756 O O . LYS A 1 102 ? -8.718 -10.578 -32.971 1.00 59.53 102 LYS A O 1
ATOM 761 N N . GLY A 1 103 ? -9.218 -8.735 -31.785 1.00 64.62 103 GLY A N 1
ATOM 762 C CA . GLY A 1 103 ? -9.922 -8.035 -32.871 1.00 64.62 103 GLY A CA 1
ATOM 763 C C . GLY A 1 103 ? -11.400 -7.721 -32.582 1.00 64.62 103 GLY A C 1
ATOM 764 O O . GLY A 1 103 ? -11.812 -7.758 -31.419 1.00 64.62 103 GLY A O 1
ATOM 765 N N . PRO A 1 104 ? -12.182 -7.342 -33.614 1.00 67.69 104 PRO A N 1
ATOM 766 C CA . PRO A 1 104 ? -13.583 -6.952 -33.467 1.00 67.69 104 PRO A CA 1
ATOM 767 C C . PRO A 1 104 ? -14.458 -8.144 -33.061 1.00 67.69 104 PRO A C 1
ATOM 769 O O . PRO A 1 104 ? -14.393 -9.206 -33.675 1.00 67.69 104 PRO A O 1
ATOM 772 N N . GLN A 1 105 ? -15.282 -7.948 -32.035 1.00 70.06 105 GLN A N 1
ATOM 773 C CA . GLN A 1 105 ? -16.211 -8.939 -31.495 1.00 70.06 105 GLN A CA 1
ATOM 774 C C . GLN A 1 105 ? -17.629 -8.691 -32.026 1.00 70.06 105 GLN A C 1
ATOM 776 O O . GLN A 1 105 ? -18.076 -7.542 -32.124 1.00 70.06 105 GLN A O 1
ATOM 781 N N . TYR A 1 106 ? -18.347 -9.776 -32.324 1.00 73.19 106 TYR A N 1
ATOM 782 C CA . TYR A 1 106 ? -19.738 -9.743 -32.775 1.00 73.19 106 TYR A CA 1
ATOM 783 C C . TYR A 1 106 ? -20.609 -10.651 -31.909 1.00 73.19 106 TYR A C 1
ATOM 785 O O . TYR A 1 106 ? -20.239 -11.784 -31.593 1.00 73.19 106 TYR A O 1
ATOM 793 N N . PHE A 1 107 ? -21.784 -10.147 -31.545 1.00 74.31 107 PHE A N 1
ATOM 794 C CA . PHE A 1 107 ? -22.729 -10.782 -30.640 1.00 74.31 107 PHE A CA 1
ATOM 795 C C . PHE A 1 107 ? -24.008 -11.181 -31.380 1.00 74.31 107 PHE A C 1
ATOM 797 O O . PHE A 1 107 ? -24.616 -10.357 -32.068 1.00 74.31 107 PHE A O 1
ATOM 804 N N . ASN A 1 108 ? -24.412 -12.443 -31.223 1.00 77.44 108 ASN A N 1
ATOM 805 C CA . ASN A 1 108 ? -25.612 -13.004 -31.838 1.00 77.44 108 ASN A CA 1
ATOM 806 C C . ASN A 1 108 ? -26.599 -13.449 -30.755 1.00 77.44 108 ASN A C 1
ATOM 808 O O . ASN A 1 108 ? -26.226 -14.160 -29.816 1.00 77.44 108 ASN A O 1
ATOM 812 N N . LEU A 1 109 ? -27.860 -13.046 -30.911 1.00 79.25 109 LEU A N 1
ATOM 813 C CA . LEU A 1 109 ? -28.953 -13.311 -29.980 1.00 79.25 109 LEU A CA 1
ATOM 814 C C . LEU A 1 109 ? -30.082 -14.065 -30.668 1.00 79.25 109 LEU A C 1
ATOM 816 O O . LEU A 1 109 ? -30.693 -13.557 -31.608 1.00 79.25 109 LEU A O 1
ATOM 820 N N . ASN A 1 110 ? -30.414 -15.233 -30.125 1.00 78.62 110 ASN A N 1
ATOM 821 C CA . ASN A 1 110 ? -31.507 -16.073 -30.588 1.00 78.62 110 ASN A CA 1
ATOM 822 C C . ASN A 1 110 ? -32.506 -16.297 -29.450 1.00 78.62 110 ASN A C 1
ATOM 824 O O . ASN A 1 110 ? -32.126 -16.623 -28.324 1.00 78.62 110 ASN A O 1
ATOM 828 N N . ILE A 1 111 ? -33.795 -16.190 -29.749 1.00 76.88 111 ILE A N 1
ATOM 829 C CA . ILE A 1 111 ? -34.865 -16.623 -28.851 1.00 76.88 111 ILE A CA 1
ATOM 830 C C . ILE A 1 111 ? -35.601 -17.793 -29.486 1.00 76.88 111 ILE A C 1
ATOM 832 O O . ILE A 1 111 ? -35.797 -17.841 -30.697 1.00 76.88 111 ILE A O 1
ATOM 836 N N . SER A 1 112 ? -36.002 -18.756 -28.671 1.00 72.88 112 SER A N 1
ATOM 837 C CA . SER A 1 112 ? -36.834 -19.873 -29.102 1.00 72.88 112 SER A CA 1
ATOM 838 C C . SER A 1 112 ? -38.079 -19.958 -28.233 1.00 72.88 112 SER A C 1
ATOM 840 O O . SER A 1 112 ? -38.001 -19.832 -27.012 1.00 72.88 112 SER A O 1
ATOM 842 N N . TYR A 1 113 ? -39.232 -20.128 -28.872 1.00 67.44 113 TYR A N 1
ATOM 843 C CA . TYR A 1 113 ? -40.538 -20.182 -28.222 1.00 67.44 113 TYR A CA 1
ATOM 844 C C . TYR A 1 113 ? -41.315 -21.404 -28.711 1.00 67.44 113 TYR A C 1
ATOM 846 O O . TYR A 1 113 ? -41.281 -21.746 -29.896 1.00 67.44 113 TYR A O 1
ATOM 854 N N . GLY A 1 114 ? -42.042 -22.034 -27.789 1.00 54.31 114 GLY A N 1
ATOM 855 C CA . GLY A 1 114 ? -42.961 -23.132 -28.073 1.00 54.31 114 GLY A CA 1
ATOM 856 C C . GLY A 1 114 ? -42.604 -24.451 -27.386 1.00 54.31 114 GLY A C 1
ATOM 857 O O . GLY A 1 114 ? -41.444 -24.819 -27.244 1.00 54.31 114 GLY A O 1
ATOM 858 N N . GLY A 1 115 ? -43.643 -25.188 -26.991 1.00 58.09 115 GLY A N 1
ATOM 859 C CA . GLY A 1 115 ? -43.560 -26.637 -26.806 1.00 58.09 115 GLY A CA 1
ATOM 860 C C . GLY A 1 115 ? -43.853 -27.364 -28.124 1.00 58.09 115 GLY A C 1
ATOM 861 O O . GLY A 1 115 ? -44.539 -26.822 -28.989 1.00 58.09 115 GLY A O 1
ATOM 862 N N . ASN A 1 116 ? -43.371 -28.603 -28.254 1.00 45.25 116 ASN A N 1
ATOM 863 C CA . ASN A 1 116 ? -43.496 -29.535 -29.394 1.00 45.25 116 ASN A CA 1
ATOM 864 C C . ASN A 1 116 ? -42.973 -29.066 -30.772 1.00 45.25 116 ASN A C 1
ATOM 866 O O . ASN A 1 116 ? -42.385 -29.885 -31.472 1.00 45.25 116 ASN A O 1
ATOM 870 N N . ASN A 1 117 ? -43.114 -27.792 -31.144 1.00 51.69 117 ASN A N 1
ATOM 871 C CA . ASN A 1 117 ? -42.508 -27.180 -32.328 1.00 51.69 117 ASN A CA 1
ATOM 872 C C . ASN A 1 117 ? -41.674 -25.966 -31.882 1.00 51.69 117 ASN A C 1
ATOM 874 O O . ASN A 1 117 ? -42.225 -24.882 -31.699 1.00 51.69 117 ASN A O 1
ATOM 878 N N . ASN A 1 118 ? -40.359 -26.137 -31.710 1.00 60.81 118 ASN A N 1
ATOM 879 C CA . ASN A 1 118 ? -39.458 -25.029 -31.371 1.00 60.81 118 ASN A CA 1
ATOM 880 C C . ASN A 1 118 ? -39.366 -24.040 -32.544 1.00 60.81 118 ASN A C 1
ATOM 882 O O . ASN A 1 118 ? -38.676 -24.311 -33.529 1.00 60.81 118 ASN A O 1
ATOM 886 N N . PHE A 1 119 ? -40.007 -22.878 -32.426 1.00 65.69 119 PHE A N 1
ATOM 887 C CA . PHE A 1 119 ? -39.751 -21.751 -33.320 1.00 65.69 119 PHE A CA 1
ATOM 888 C C . PHE A 1 119 ? -38.582 -20.938 -32.771 1.00 65.69 119 PHE A C 1
ATOM 890 O O . PHE A 1 119 ? -38.724 -20.256 -31.757 1.00 65.69 119 PHE A O 1
ATOM 897 N N . THR A 1 120 ? -37.432 -21.002 -33.443 1.00 71.69 120 THR A N 1
ATOM 898 C CA . THR A 1 120 ? -36.261 -20.169 -33.134 1.00 71.69 120 THR A CA 1
ATOM 899 C C . THR A 1 120 ? -36.238 -18.950 -34.049 1.00 71.69 120 THR A C 1
ATOM 901 O O . THR A 1 120 ? -36.190 -19.096 -35.269 1.00 71.69 120 THR A O 1
ATOM 904 N N . ALA A 1 121 ? -36.229 -17.756 -33.463 1.00 72.50 121 ALA A N 1
ATOM 905 C CA . ALA A 1 121 ? -35.986 -16.497 -34.148 1.00 72.50 121 ALA A CA 1
ATOM 906 C C . ALA A 1 121 ? -34.615 -15.933 -33.765 1.00 72.50 121 ALA A C 1
ATOM 908 O O . ALA A 1 121 ? -34.229 -15.918 -32.594 1.00 72.50 121 ALA A O 1
ATOM 909 N N . VAL A 1 122 ? -33.897 -15.429 -34.766 1.00 75.75 122 VAL A N 1
ATOM 910 C CA . VAL A 1 122 ? -32.731 -14.570 -34.551 1.00 75.75 122 VAL A CA 1
ATOM 911 C C . VAL A 1 122 ? -33.273 -13.192 -34.181 1.00 75.75 122 VAL A C 1
ATOM 913 O O . VAL A 1 122 ? -33.928 -12.556 -35.004 1.00 75.75 122 VAL A O 1
ATOM 916 N N . LEU A 1 123 ? -33.051 -12.755 -32.940 1.00 72.81 123 LEU A N 1
ATOM 917 C CA . LEU A 1 123 ? -33.417 -11.408 -32.496 1.00 72.81 123 LEU A CA 1
ATOM 918 C C . LEU A 1 123 ? -32.438 -10.392 -33.082 1.00 72.81 123 LEU A C 1
ATOM 920 O O . LEU A 1 123 ? -32.843 -9.413 -33.701 1.00 72.81 123 LEU A O 1
ATOM 924 N N . CYS A 1 124 ? -31.141 -10.657 -32.914 1.00 74.62 124 CYS A N 1
ATOM 925 C CA . CYS A 1 124 ? -30.074 -9.768 -33.348 1.00 74.62 124 CYS A CA 1
ATOM 926 C C . CYS A 1 124 ? -28.934 -10.593 -33.962 1.00 74.62 124 CYS A C 1
ATOM 928 O O . CYS A 1 124 ? -28.355 -11.442 -33.281 1.00 74.62 124 CYS A O 1
ATOM 930 N N . ASP A 1 125 ? -28.598 -10.326 -35.224 1.00 77.25 125 ASP A N 1
ATOM 931 C CA . ASP A 1 125 ? -27.426 -10.886 -35.911 1.00 77.25 125 ASP A CA 1
ATOM 932 C C . ASP A 1 125 ? -26.290 -9.853 -35.895 1.00 77.25 125 ASP A C 1
ATOM 934 O O . ASP A 1 125 ? -26.501 -8.687 -36.236 1.00 77.25 125 ASP A O 1
ATOM 938 N N . LYS A 1 126 ? -25.088 -10.281 -35.498 1.00 72.19 126 LYS A N 1
ATOM 939 C CA . LYS A 1 126 ? -23.829 -9.517 -35.558 1.00 72.19 126 LYS A CA 1
ATOM 940 C C . LYS A 1 126 ? -23.876 -8.102 -34.967 1.00 72.19 126 LYS A C 1
ATOM 942 O O . LYS A 1 126 ? -23.355 -7.159 -35.569 1.00 72.19 126 LYS A O 1
ATOM 947 N N . ILE A 1 127 ? -24.402 -7.942 -33.750 1.00 73.69 127 ILE A N 1
ATOM 948 C CA . ILE A 1 127 ? -24.202 -6.689 -33.003 1.00 73.69 127 ILE A CA 1
ATOM 949 C C . ILE A 1 127 ? -22.704 -6.539 -32.719 1.00 73.69 127 ILE A C 1
ATOM 951 O O . ILE A 1 127 ? -22.101 -7.397 -32.077 1.00 73.69 127 ILE A O 1
ATOM 955 N N . TYR A 1 128 ? -22.097 -5.450 -33.181 1.00 70.88 128 TYR A N 1
ATOM 956 C CA . TYR A 1 128 ? -20.705 -5.133 -32.873 1.00 70.88 128 TYR A CA 1
ATOM 957 C C . TYR A 1 128 ? -20.560 -4.745 -31.395 1.00 70.88 128 TYR A C 1
ATOM 959 O O . TYR A 1 128 ? -21.143 -3.753 -30.963 1.00 70.88 128 TYR A O 1
ATOM 967 N N . SER A 1 129 ? -19.778 -5.508 -30.626 1.00 66.38 129 SER A N 1
ATOM 968 C CA . SER A 1 129 ? -19.616 -5.303 -29.176 1.00 66.38 129 SER A CA 1
ATOM 969 C C . SER A 1 129 ? -18.283 -4.654 -28.774 1.00 66.38 129 SER A C 1
ATOM 971 O O . SER A 1 129 ? -18.016 -4.509 -27.584 1.00 66.38 129 SER A O 1
ATOM 973 N N . GLY A 1 130 ? -17.438 -4.274 -29.741 1.00 66.69 130 GLY A N 1
ATOM 974 C CA . GLY A 1 130 ? -16.142 -3.618 -29.518 1.00 66.69 130 GLY A CA 1
ATOM 975 C C . GLY A 1 130 ? -14.941 -4.385 -30.087 1.00 66.69 130 GLY A C 1
ATOM 976 O O . GLY A 1 130 ? -15.096 -5.420 -30.734 1.00 66.69 130 GLY A O 1
ATOM 977 N N . VAL A 1 131 ? -13.728 -3.876 -29.843 1.00 65.25 131 VAL A N 1
ATOM 978 C CA . VAL A 1 131 ? -12.459 -4.544 -30.191 1.00 65.25 131 VAL A CA 1
ATOM 979 C C . VAL A 1 131 ? -11.795 -5.054 -28.918 1.00 65.25 131 VAL A C 1
ATOM 981 O O . VAL A 1 131 ? -11.543 -4.270 -28.008 1.00 65.25 131 VAL A O 1
ATOM 984 N N . VAL A 1 132 ? -11.449 -6.341 -28.873 1.00 63.28 132 VAL A N 1
ATOM 985 C CA . VAL A 1 132 ? -10.617 -6.903 -27.798 1.00 63.28 132 VAL A CA 1
ATOM 986 C C . VAL A 1 132 ? -9.152 -6.839 -28.226 1.00 63.28 132 VAL A C 1
ATOM 988 O O . VAL A 1 132 ? -8.745 -7.482 -29.200 1.00 63.28 132 VAL A O 1
ATOM 991 N N . GLY A 1 133 ? -8.370 -6.024 -27.517 1.00 58.03 133 GLY A N 1
ATOM 992 C CA . GLY A 1 133 ? -6.924 -5.882 -27.691 1.00 58.03 133 GLY A CA 1
ATOM 993 C C . GLY A 1 133 ? -6.122 -6.666 -26.641 1.00 58.03 133 GLY A C 1
ATOM 994 O O . GLY A 1 133 ? -6.694 -7.167 -25.675 1.00 58.03 133 GLY A O 1
ATOM 995 N N . PRO A 1 134 ? -4.791 -6.784 -26.799 1.00 56.31 134 PRO A N 1
ATOM 996 C CA . PRO A 1 134 ? -3.937 -7.262 -25.716 1.00 56.31 134 PRO A CA 1
ATOM 997 C C . PRO A 1 134 ? -3.964 -6.251 -24.563 1.00 56.31 134 PRO A C 1
ATOM 999 O O . PRO A 1 134 ? -3.725 -5.066 -24.796 1.00 56.31 134 PRO A O 1
ATOM 1002 N N . CYS A 1 135 ? -4.201 -6.702 -23.329 1.00 55.88 135 CYS A N 1
ATOM 1003 C CA . CYS A 1 135 ? -4.163 -5.816 -22.165 1.00 55.88 135 CYS A CA 1
ATOM 1004 C C . CYS A 1 135 ? -2.735 -5.472 -21.747 1.00 55.88 135 CYS A C 1
ATOM 1006 O O . CYS A 1 135 ? -2.206 -5.958 -20.751 1.00 55.88 135 CYS A O 1
ATOM 1008 N N . VAL A 1 136 ? -2.135 -4.561 -22.508 1.00 49.16 136 VAL A N 1
ATOM 1009 C CA . VAL A 1 136 ? -1.165 -3.632 -21.945 1.00 49.16 136 VAL A CA 1
ATOM 1010 C C . VAL A 1 136 ? -1.979 -2.645 -21.118 1.00 49.16 136 VAL A C 1
ATOM 1012 O O . VAL A 1 136 ? -2.772 -1.881 -21.667 1.00 49.16 136 VAL A O 1
ATOM 1015 N N . VAL A 1 137 ? -1.819 -2.683 -19.795 1.00 48.72 137 VAL A N 1
ATOM 1016 C CA . VAL A 1 137 ? -2.289 -1.593 -18.936 1.00 48.72 137 VAL A CA 1
ATOM 1017 C C . VAL A 1 137 ? -1.460 -0.379 -19.320 1.00 48.72 137 VAL A C 1
ATOM 1019 O O . VAL A 1 137 ? -0.311 -0.258 -18.887 1.00 48.72 137 VAL A O 1
ATOM 1022 N N . ASP A 1 138 ? -2.028 0.473 -20.175 1.00 49.06 138 ASP A N 1
ATOM 1023 C CA . ASP A 1 138 ? -1.387 1.696 -20.647 1.00 49.06 138 ASP A CA 1
ATOM 1024 C C . ASP A 1 138 ? -1.299 2.649 -19.457 1.00 49.06 138 ASP A C 1
ATOM 1026 O O . ASP A 1 138 ? -2.219 3.386 -19.087 1.00 49.06 138 ASP A O 1
ATOM 1030 N N . SER A 1 139 ? -0.210 2.463 -18.723 1.00 53.56 139 SER A N 1
ATOM 1031 C CA . SER A 1 139 ? -0.061 2.984 -17.388 1.00 53.56 139 SER A CA 1
ATOM 1032 C C . SER A 1 139 ? 0.185 4.476 -17.537 1.00 53.56 139 SER A C 1
ATOM 1034 O O . SER A 1 139 ? 1.289 4.919 -17.835 1.00 53.56 139 SER A O 1
ATOM 1036 N N . MET A 1 140 ? -0.846 5.274 -17.269 1.00 56.91 140 MET A N 1
ATOM 1037 C CA . MET A 1 140 ? -0.691 6.716 -17.053 1.00 56.91 140 MET A CA 1
ATOM 1038 C C . MET A 1 140 ? 0.108 7.006 -15.769 1.00 56.91 140 MET A C 1
ATOM 1040 O O . MET A 1 140 ? 0.576 8.123 -15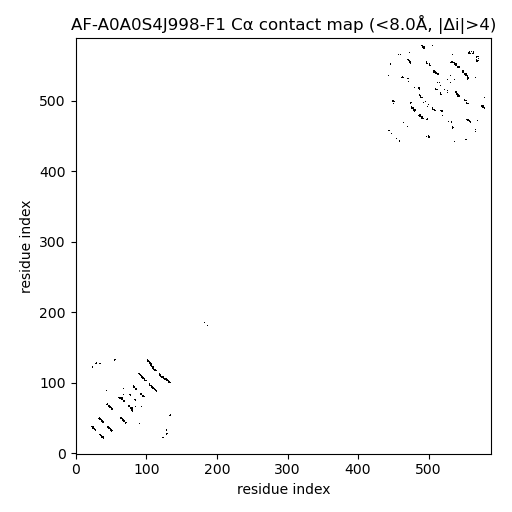.569 1.00 56.91 140 MET A O 1
ATOM 1044 N N . LEU A 1 141 ? 0.308 5.993 -14.915 1.00 62.16 141 LEU A N 1
ATOM 1045 C CA . LEU A 1 141 ? 1.078 6.055 -13.673 1.00 62.16 141 LEU A CA 1
ATOM 1046 C C . LEU A 1 141 ? 2.533 6.547 -13.862 1.00 62.16 141 LEU A C 1
ATOM 1048 O O . LEU A 1 141 ? 2.871 7.535 -13.221 1.00 62.16 141 LEU A O 1
ATOM 1052 N N . PRO A 1 142 ? 3.395 5.970 -14.731 1.00 61.69 142 PRO A N 1
ATOM 1053 C CA . PRO A 1 142 ? 4.739 6.489 -15.002 1.00 61.69 142 PRO A CA 1
ATOM 1054 C C . PRO A 1 142 ? 4.737 7.909 -15.576 1.00 61.69 142 PRO A C 1
ATOM 1056 O O . PRO A 1 142 ? 5.611 8.690 -15.218 1.00 61.69 142 PRO A O 1
ATOM 1059 N N . ILE A 1 143 ? 3.755 8.290 -16.402 1.00 70.81 143 ILE A N 1
ATOM 1060 C CA . ILE A 1 143 ? 3.647 9.664 -16.930 1.00 70.81 143 ILE A CA 1
ATOM 1061 C C . ILE A 1 143 ? 3.290 10.643 -15.800 1.00 70.81 143 ILE A C 1
ATOM 1063 O O . ILE A 1 143 ? 3.913 11.695 -15.669 1.00 70.81 143 ILE A O 1
ATOM 1067 N N . LEU A 1 144 ? 2.339 10.278 -14.936 1.00 70.62 144 LEU A N 1
ATOM 1068 C CA . LEU A 1 144 ? 1.976 11.053 -13.748 1.00 70.62 144 LEU A CA 1
ATOM 1069 C C . LEU A 1 144 ? 3.125 11.127 -12.735 1.00 70.62 144 LEU A C 1
ATOM 1071 O O . LEU A 1 144 ? 3.355 12.195 -12.178 1.00 70.62 144 LEU A O 1
ATOM 1075 N N . ILE A 1 145 ? 3.881 10.045 -12.534 1.00 71.88 145 ILE A N 1
ATOM 1076 C CA . ILE A 1 145 ? 5.086 10.023 -11.694 1.00 71.88 145 ILE A CA 1
ATOM 1077 C C . ILE A 1 145 ? 6.160 10.939 -12.296 1.00 71.88 145 ILE A C 1
ATOM 1079 O O . ILE A 1 145 ? 6.686 11.794 -11.589 1.00 71.88 145 ILE A O 1
ATOM 1083 N N . LEU A 1 146 ? 6.443 10.851 -13.598 1.00 73.44 146 LEU A N 1
ATOM 1084 C CA . LEU A 1 146 ? 7.387 11.751 -14.268 1.00 73.44 146 LEU A CA 1
ATOM 1085 C C . LEU A 1 146 ? 6.978 13.219 -14.092 1.00 73.44 146 LEU A C 1
ATOM 1087 O O . LEU A 1 146 ? 7.803 14.030 -13.681 1.00 73.44 146 LEU A O 1
ATOM 1091 N N . LEU A 1 147 ? 5.706 13.568 -14.301 1.00 77.81 147 LEU A N 1
ATOM 1092 C CA . LEU A 1 147 ? 5.212 14.932 -14.076 1.00 77.81 147 LEU A CA 1
ATOM 1093 C C . LEU A 1 147 ? 5.311 15.363 -12.601 1.00 77.81 147 LEU A C 1
ATOM 1095 O O . LEU A 1 147 ? 5.736 16.487 -12.324 1.00 77.81 147 LEU A O 1
ATOM 1099 N N . LEU A 1 148 ? 4.983 14.474 -11.658 1.00 78.31 148 LEU A N 1
ATOM 1100 C CA . LEU A 1 148 ? 5.041 14.729 -10.214 1.00 78.31 148 LEU A CA 1
ATOM 1101 C C . LEU A 1 148 ? 6.471 14.980 -9.710 1.00 78.31 148 LEU A C 1
ATOM 1103 O O . LEU A 1 148 ? 6.639 15.716 -8.743 1.00 78.31 148 LEU A O 1
ATOM 1107 N N . TRP A 1 149 ? 7.494 14.407 -10.350 1.00 77.12 149 TRP A N 1
ATOM 1108 C CA . TRP A 1 149 ? 8.900 14.571 -9.955 1.00 77.12 149 TRP A CA 1
ATOM 1109 C C . TRP A 1 149 ? 9.642 15.649 -10.763 1.00 77.12 149 TRP A C 1
ATOM 1111 O O . TRP A 1 149 ? 10.437 16.405 -10.197 1.00 77.12 149 TRP A O 1
ATOM 1121 N N . ILE A 1 150 ? 9.358 15.785 -12.062 1.00 82.94 150 ILE A N 1
ATOM 1122 C CA . ILE A 1 150 ? 10.010 16.776 -12.933 1.00 82.94 150 ILE A CA 1
ATOM 1123 C C . ILE A 1 150 ? 9.560 18.200 -12.585 1.00 82.94 150 ILE A C 1
ATOM 1125 O O . ILE A 1 150 ? 10.398 19.102 -12.553 1.00 82.94 150 ILE A O 1
ATOM 1129 N N . LEU A 1 151 ? 8.277 18.430 -12.275 1.00 81.00 151 LEU A N 1
ATOM 1130 C CA . LEU A 1 151 ? 7.777 19.781 -11.981 1.00 81.00 151 LEU A CA 1
ATOM 1131 C C . LEU A 1 151 ? 8.385 20.384 -10.691 1.00 81.00 151 LEU A C 1
ATOM 1133 O O . LEU A 1 151 ? 8.883 21.513 -10.761 1.00 81.00 151 LEU A O 1
ATOM 1137 N N . PRO A 1 152 ? 8.455 19.675 -9.542 1.00 83.00 152 PRO A N 1
ATOM 1138 C CA . PRO A 1 152 ? 9.171 20.166 -8.362 1.00 83.00 152 PRO A CA 1
ATOM 1139 C C . PRO A 1 152 ? 10.684 20.264 -8.576 1.00 83.00 152 PRO A C 1
ATOM 1141 O O . PRO A 1 152 ? 11.300 21.219 -8.102 1.00 83.00 152 PRO A O 1
ATOM 1144 N N . GLY A 1 153 ? 11.287 19.322 -9.314 1.00 81.00 153 GLY A N 1
ATOM 1145 C CA . GLY A 1 153 ? 12.714 19.354 -9.647 1.00 81.00 153 GLY A CA 1
ATOM 1146 C C . GLY A 1 153 ? 13.098 20.600 -10.450 1.00 81.00 153 GLY A C 1
ATOM 1147 O O . GLY A 1 153 ? 14.029 21.316 -10.080 1.00 81.00 153 GLY A O 1
ATOM 1148 N N . ALA A 1 154 ? 12.326 20.922 -11.491 1.00 85.19 154 ALA A N 1
ATOM 1149 C CA . ALA A 1 154 ? 12.507 22.124 -12.301 1.00 85.19 154 ALA A CA 1
ATOM 1150 C C . ALA A 1 154 ? 12.285 23.413 -11.488 1.00 85.19 154 ALA A C 1
ATOM 1152 O O . ALA A 1 154 ? 13.071 24.355 -11.605 1.00 85.19 154 ALA A O 1
ATOM 1153 N N . ALA A 1 155 ? 11.267 23.451 -10.620 1.00 87.62 155 ALA A N 1
ATOM 1154 C CA . ALA A 1 155 ? 11.019 24.589 -9.733 1.00 87.62 155 ALA A CA 1
ATOM 1155 C C . ALA A 1 155 ? 12.166 24.805 -8.724 1.00 87.62 155 ALA A C 1
ATOM 1157 O O . ALA A 1 155 ? 12.596 25.941 -8.508 1.00 87.62 155 ALA A O 1
ATOM 1158 N N . CYS A 1 156 ? 12.705 23.724 -8.152 1.00 87.06 156 CYS A N 1
ATOM 1159 C CA . CYS A 1 156 ? 13.851 23.766 -7.245 1.00 87.06 156 CYS A CA 1
ATOM 1160 C C . CYS A 1 156 ? 15.127 24.233 -7.968 1.00 87.06 156 CYS A C 1
ATOM 1162 O O . CYS A 1 156 ? 15.803 25.149 -7.498 1.00 87.06 156 CYS A O 1
ATOM 1164 N N . GLY A 1 157 ? 15.410 23.689 -9.157 1.00 89.75 157 GLY A N 1
ATOM 1165 C CA . GLY A 1 157 ? 16.530 24.116 -9.999 1.00 89.75 157 GLY A CA 1
ATOM 1166 C C . GLY A 1 157 ? 16.455 25.600 -10.370 1.00 89.75 157 GLY A C 1
ATOM 1167 O O . GLY A 1 157 ? 17.433 26.330 -10.205 1.00 89.75 157 GLY A O 1
ATOM 1168 N N . LEU A 1 158 ? 15.276 26.085 -10.778 1.00 91.56 158 LEU A N 1
ATOM 1169 C CA . LEU A 1 158 ? 15.049 27.503 -11.070 1.00 91.56 158 LEU A CA 1
ATOM 1170 C C . LEU A 1 158 ? 15.289 28.386 -9.832 1.00 91.56 158 LEU A C 1
ATOM 1172 O O . LEU A 1 158 ? 15.936 29.430 -9.933 1.00 91.56 158 LEU A O 1
ATOM 1176 N N . PHE A 1 159 ? 14.822 27.959 -8.654 1.00 91.75 159 PHE A N 1
ATOM 1177 C CA . PHE A 1 159 ? 15.046 28.682 -7.401 1.00 91.75 159 PHE A CA 1
ATOM 1178 C C . PHE A 1 159 ? 16.533 28.738 -7.020 1.00 91.75 159 PHE A C 1
ATOM 1180 O O . PHE A 1 159 ? 17.027 29.803 -6.643 1.00 91.75 159 PHE A O 1
ATOM 1187 N N . LEU A 1 160 ? 17.271 27.633 -7.182 1.00 90.44 160 LEU A N 1
ATOM 1188 C CA . LEU A 1 160 ? 18.717 27.576 -6.943 1.00 90.44 160 LEU A CA 1
ATOM 1189 C C . LEU A 1 160 ? 19.499 28.467 -7.917 1.00 90.44 160 LEU A C 1
ATOM 1191 O O . LEU A 1 160 ? 20.398 29.185 -7.484 1.00 90.44 160 LEU A O 1
ATOM 1195 N N . VAL A 1 161 ? 19.123 28.507 -9.200 1.00 92.50 161 VAL A N 1
ATOM 1196 C CA . VAL A 1 161 ? 19.717 29.427 -10.187 1.00 92.50 161 VAL A CA 1
ATOM 1197 C C . VAL A 1 161 ? 19.447 30.889 -9.810 1.00 92.50 161 VAL A C 1
ATOM 1199 O O . VAL A 1 161 ? 20.367 31.707 -9.819 1.00 92.50 161 VAL A O 1
ATOM 1202 N N . ILE A 1 162 ? 18.223 31.233 -9.393 1.00 91.19 162 ILE A N 1
ATOM 1203 C CA . ILE A 1 162 ? 17.882 32.588 -8.925 1.00 91.19 162 ILE A CA 1
ATOM 1204 C C . ILE A 1 162 ? 18.671 32.956 -7.655 1.00 91.19 162 ILE A C 1
ATOM 1206 O O . ILE A 1 162 ? 19.169 34.081 -7.543 1.00 91.19 162 ILE A O 1
ATOM 1210 N N . ALA A 1 163 ? 18.823 32.025 -6.710 1.00 89.31 163 ALA A N 1
ATOM 1211 C CA . ALA A 1 163 ? 19.615 32.218 -5.497 1.00 89.31 163 ALA A CA 1
ATOM 1212 C C . ALA A 1 163 ? 21.112 32.397 -5.809 1.00 89.31 163 ALA A C 1
ATOM 1214 O O . ALA A 1 163 ? 21.742 33.312 -5.276 1.00 89.31 163 ALA A O 1
ATOM 1215 N N . TYR A 1 164 ? 21.663 31.598 -6.726 1.00 92.12 164 TYR A N 1
ATOM 1216 C CA . TYR A 1 164 ? 23.042 31.714 -7.203 1.00 92.12 164 TYR A CA 1
ATOM 1217 C C . TYR A 1 164 ? 23.299 33.061 -7.894 1.00 92.12 164 TYR A C 1
ATOM 1219 O O . TYR A 1 164 ? 24.263 33.748 -7.561 1.00 92.12 164 TYR A O 1
ATOM 1227 N N . ILE A 1 165 ? 22.401 33.501 -8.784 1.00 90.69 165 ILE A N 1
ATOM 1228 C CA . ILE A 1 165 ? 22.490 34.815 -9.443 1.00 90.69 165 ILE A CA 1
ATOM 1229 C C . ILE A 1 165 ? 22.433 35.952 -8.410 1.00 90.69 165 ILE A C 1
ATOM 1231 O O . ILE A 1 165 ? 23.193 36.916 -8.518 1.00 90.69 165 ILE A O 1
ATOM 1235 N N . ARG A 1 166 ? 21.572 35.849 -7.387 1.00 88.31 166 ARG A N 1
ATOM 1236 C CA . ARG A 1 166 ? 21.503 36.832 -6.290 1.00 88.31 166 ARG A CA 1
ATOM 1237 C C . ARG A 1 166 ? 22.785 36.864 -5.458 1.00 88.31 166 ARG A C 1
ATOM 1239 O O . ARG A 1 166 ? 23.292 37.955 -5.211 1.00 88.31 166 ARG A O 1
ATOM 1246 N N . LYS A 1 167 ? 23.333 35.703 -5.087 1.00 90.62 167 LYS A N 1
ATOM 1247 C CA . LYS A 1 167 ? 24.610 35.608 -4.366 1.00 90.62 167 LYS A CA 1
ATOM 1248 C C . LYS A 1 167 ? 25.754 36.216 -5.183 1.00 90.62 167 LYS A C 1
ATOM 1250 O O . LYS A 1 167 ? 26.450 37.089 -4.687 1.00 90.62 167 LYS A O 1
ATOM 1255 N N . ASN A 1 168 ? 25.881 35.849 -6.457 1.00 85.94 168 ASN A N 1
ATOM 1256 C CA . ASN A 1 168 ? 26.938 36.357 -7.336 1.00 85.94 168 ASN A CA 1
ATOM 1257 C C . ASN A 1 168 ? 26.840 37.884 -7.562 1.00 85.94 168 ASN A C 1
ATOM 1259 O O . ASN A 1 168 ? 27.860 38.565 -7.661 1.00 85.94 168 ASN A O 1
ATOM 1263 N N . ARG A 1 169 ? 25.627 38.467 -7.582 1.00 85.44 169 ARG A N 1
ATOM 1264 C CA . ARG A 1 169 ? 25.468 39.936 -7.546 1.00 85.44 169 ARG A CA 1
ATOM 1265 C C . ARG A 1 169 ? 25.960 40.540 -6.232 1.00 85.44 169 ARG A C 1
ATOM 1267 O O . ARG A 1 169 ? 26.675 41.534 -6.278 1.00 85.44 169 ARG A O 1
ATOM 1274 N N . TYR A 1 170 ? 25.597 39.951 -5.093 1.00 86.69 170 TYR A N 1
ATOM 1275 C CA . TYR A 1 170 ? 26.019 40.437 -3.777 1.00 86.69 170 TYR A CA 1
ATOM 1276 C C . TYR A 1 170 ? 27.546 40.386 -3.614 1.00 86.69 170 TYR A C 1
ATOM 1278 O O . TYR A 1 170 ? 28.157 41.383 -3.235 1.00 86.69 170 TYR A O 1
ATOM 1286 N N . ASP A 1 171 ? 28.168 39.269 -3.997 1.00 83.50 171 ASP A N 1
ATOM 1287 C CA . ASP A 1 171 ? 29.622 39.089 -3.961 1.00 83.50 171 ASP A CA 1
ATOM 1288 C C . ASP A 1 171 ? 30.325 40.094 -4.903 1.00 83.50 171 ASP A C 1
ATOM 1290 O O . ASP A 1 171 ? 31.322 40.711 -4.525 1.00 83.50 171 ASP A O 1
ATOM 1294 N N . ARG A 1 172 ? 29.763 40.368 -6.095 1.00 82.56 172 ARG A N 1
ATOM 1295 C CA . ARG A 1 172 ? 30.242 41.449 -6.982 1.00 82.56 172 ARG A CA 1
ATOM 1296 C C . ARG A 1 172 ? 30.113 42.842 -6.362 1.00 82.56 172 ARG A C 1
ATOM 1298 O O . ARG A 1 172 ? 31.043 43.633 -6.489 1.00 82.56 172 ARG A O 1
ATOM 1305 N N . GLU A 1 173 ? 28.996 43.169 -5.715 1.00 84.81 173 GLU A N 1
ATOM 1306 C CA . GLU A 1 173 ? 28.823 44.464 -5.039 1.00 84.81 173 GLU A CA 1
ATOM 1307 C C . GLU A 1 173 ? 29.782 44.635 -3.854 1.00 84.81 173 GLU A C 1
ATOM 1309 O O . GLU A 1 173 ? 30.265 45.744 -3.613 1.00 84.81 173 GLU A O 1
ATOM 1314 N N . LEU A 1 174 ? 30.096 43.551 -3.138 1.00 81.88 174 LEU A N 1
ATOM 1315 C CA . LEU A 1 174 ? 31.086 43.551 -2.064 1.00 81.88 174 LEU A CA 1
ATOM 1316 C C . LEU A 1 174 ? 32.493 43.835 -2.613 1.00 81.88 174 LEU A C 1
ATOM 1318 O O . LEU A 1 174 ? 33.149 44.766 -2.149 1.00 81.88 174 LEU A O 1
ATOM 1322 N N . LEU A 1 175 ? 32.904 43.122 -3.667 1.00 77.81 175 LEU A N 1
ATOM 1323 C CA . LEU A 1 175 ? 34.189 43.328 -4.347 1.00 77.81 175 LEU A CA 1
ATOM 1324 C C . LEU A 1 175 ? 34.316 44.728 -4.970 1.00 77.81 175 LEU A C 1
ATOM 1326 O O . LEU A 1 175 ? 35.408 45.296 -4.998 1.00 77.81 175 LEU A O 1
ATOM 1330 N N . LEU A 1 176 ? 33.216 45.314 -5.457 1.00 77.75 176 LEU A N 1
ATOM 1331 C CA . LEU A 1 176 ? 33.198 46.693 -5.955 1.00 77.75 176 LEU A CA 1
ATOM 1332 C C . LEU A 1 176 ? 33.370 47.715 -4.823 1.00 77.75 176 LEU A C 1
ATOM 1334 O O . LEU A 1 176 ? 34.154 48.650 -4.979 1.00 77.75 176 LEU A O 1
ATOM 1338 N N . LYS A 1 177 ? 32.721 47.516 -3.668 1.00 79.38 177 LYS A N 1
ATOM 1339 C CA . LYS A 1 177 ? 32.931 48.352 -2.471 1.00 79.38 177 LYS A CA 1
ATOM 1340 C C . LYS A 1 177 ? 34.359 48.236 -1.941 1.00 79.38 177 LYS A C 1
ATOM 1342 O O . LYS A 1 177 ? 34.961 49.247 -1.593 1.00 79.38 177 LYS A O 1
ATOM 1347 N N . GLU A 1 178 ? 34.925 47.034 -1.933 1.00 74.50 178 GLU A N 1
ATOM 1348 C CA . GLU A 1 178 ? 36.314 46.795 -1.533 1.00 74.50 178 GLU A CA 1
ATOM 1349 C C . GLU A 1 178 ? 37.306 47.447 -2.513 1.00 74.50 178 GLU A C 1
ATOM 1351 O O . GLU A 1 178 ? 38.250 48.114 -2.088 1.00 74.50 178 GLU A O 1
ATOM 1356 N N . ARG A 1 179 ? 37.039 47.391 -3.829 1.00 66.81 179 ARG A N 1
ATOM 1357 C CA . ARG A 1 179 ? 37.777 48.179 -4.833 1.00 66.81 179 ARG A CA 1
ATOM 1358 C C . ARG A 1 179 ? 37.664 49.681 -4.597 1.00 66.81 179 ARG A C 1
ATOM 1360 O O . ARG A 1 179 ? 38.681 50.362 -4.660 1.00 66.81 179 ARG A O 1
ATOM 1367 N N . GLU A 1 180 ? 36.473 50.209 -4.324 1.00 70.19 180 GLU A N 1
ATOM 1368 C CA . GLU A 1 180 ? 36.302 51.635 -4.029 1.00 70.19 180 GLU A CA 1
ATOM 1369 C C . GLU A 1 180 ? 37.077 52.071 -2.783 1.00 70.19 180 GLU A C 1
ATOM 1371 O O . GLU A 1 180 ? 37.670 53.149 -2.792 1.00 70.19 180 GLU A O 1
ATOM 1376 N N . VAL A 1 181 ? 37.098 51.253 -1.727 1.00 69.50 181 VAL A N 1
ATOM 1377 C CA . VAL A 1 181 ? 37.887 51.519 -0.515 1.00 69.50 181 VAL A CA 1
ATOM 1378 C C . VAL A 1 181 ? 39.384 51.498 -0.832 1.00 69.50 181 VAL A C 1
ATOM 1380 O O . VAL A 1 181 ? 40.080 52.450 -0.489 1.00 69.50 181 VAL A O 1
ATOM 1383 N N . ASN A 1 182 ? 39.869 50.491 -1.563 1.00 63.94 182 ASN A N 1
ATOM 1384 C CA . ASN A 1 182 ? 41.281 50.384 -1.945 1.00 63.94 182 ASN A CA 1
ATOM 1385 C C . ASN A 1 182 ? 41.737 51.531 -2.871 1.00 63.94 182 ASN A C 1
ATOM 1387 O O . ASN A 1 182 ? 42.834 52.063 -2.701 1.00 63.94 182 ASN A O 1
ATOM 1391 N N . ILE A 1 183 ? 40.872 51.981 -3.790 1.00 62.28 183 ILE A N 1
ATOM 1392 C CA . ILE A 1 183 ? 41.110 53.158 -4.642 1.00 62.28 183 ILE A CA 1
ATOM 1393 C C . ILE A 1 183 ? 41.118 54.448 -3.802 1.00 62.28 183 ILE A C 1
ATOM 1395 O O . ILE A 1 183 ? 42.009 55.279 -3.973 1.00 62.28 183 ILE A O 1
ATOM 1399 N N . LYS A 1 184 ? 40.184 54.609 -2.852 1.00 60.00 184 LYS A N 1
ATOM 1400 C CA . LYS A 1 184 ? 40.130 55.770 -1.938 1.00 60.00 184 LYS A CA 1
ATOM 1401 C C . LYS A 1 184 ? 41.299 55.812 -0.942 1.00 60.00 184 LYS A C 1
ATOM 1403 O O . LYS A 1 184 ? 41.645 56.898 -0.488 1.00 60.00 184 LYS A O 1
ATOM 1408 N N . GLN A 1 185 ? 41.919 54.673 -0.623 1.00 57.53 185 GLN A N 1
ATOM 1409 C CA . GLN A 1 185 ? 43.116 54.591 0.228 1.00 57.53 185 GLN A CA 1
ATOM 1410 C C . GLN A 1 185 ? 44.446 54.560 -0.550 1.00 57.53 185 GLN A C 1
ATOM 1412 O O . GLN A 1 185 ? 45.503 54.415 0.059 1.00 57.53 185 GLN A O 1
ATOM 1417 N N . GLY A 1 186 ? 44.425 54.739 -1.876 1.00 46.50 186 GLY A N 1
ATOM 1418 C CA . GLY A 1 186 ? 45.638 54.933 -2.681 1.00 46.50 186 GLY A CA 1
ATOM 1419 C C . GLY A 1 186 ? 46.533 53.697 -2.835 1.00 46.50 186 GLY A C 1
ATOM 1420 O O . GLY A 1 186 ? 47.698 53.837 -3.205 1.00 46.50 186 GLY A O 1
ATOM 1421 N N . TRP A 1 187 ? 46.019 52.492 -2.572 1.00 45.47 187 TRP A N 1
ATOM 1422 C CA . TRP A 1 187 ? 46.791 51.255 -2.709 1.00 45.47 187 TRP A CA 1
ATOM 1423 C C . TRP A 1 187 ? 46.853 50.791 -4.170 1.00 45.47 187 TRP A C 1
ATOM 1425 O O . TRP A 1 187 ? 45.873 50.297 -4.728 1.00 45.47 187 TRP A O 1
ATOM 1435 N N . GLN A 1 188 ? 48.033 50.906 -4.785 1.00 47.81 188 GLN A N 1
ATOM 1436 C CA . GLN A 1 188 ? 48.345 50.233 -6.048 1.00 47.81 188 GLN A CA 1
ATOM 1437 C C . GLN A 1 188 ? 48.766 48.780 -5.777 1.00 47.81 188 GLN A C 1
ATOM 1439 O O . GLN A 1 188 ? 49.652 48.521 -4.964 1.00 47.81 188 GLN A O 1
ATOM 1444 N N . SER A 1 189 ? 48.141 47.824 -6.466 1.00 42.53 189 SER A N 1
ATOM 1445 C CA . SER A 1 189 ? 48.446 46.395 -6.330 1.00 42.53 189 SER A CA 1
ATOM 1446 C C . SER A 1 189 ? 49.769 46.016 -7.023 1.00 42.53 189 SER A C 1
ATOM 1448 O O . SER A 1 189 ? 49.953 46.375 -8.190 1.00 42.53 189 SER A O 1
ATOM 1450 N N . PRO A 1 190 ? 50.665 45.247 -6.376 1.00 45.19 190 PRO A N 1
ATOM 1451 C CA . PRO A 1 190 ? 51.970 44.899 -6.934 1.00 45.19 190 PRO A CA 1
ATOM 1452 C C . PRO A 1 190 ? 51.893 43.693 -7.888 1.00 45.19 190 PRO A C 1
ATOM 1454 O O . PRO A 1 190 ? 52.088 42.554 -7.466 1.00 45.19 190 PRO A O 1
ATOM 1457 N N . THR A 1 191 ? 51.673 43.931 -9.187 1.00 40.38 191 THR A N 1
ATOM 1458 C CA . THR A 1 191 ? 51.714 42.851 -10.199 1.00 40.38 191 THR A CA 1
ATOM 1459 C C . THR A 1 191 ? 52.318 43.277 -11.544 1.00 40.38 191 THR A C 1
ATOM 1461 O O . THR A 1 191 ? 51.752 43.037 -12.606 1.00 40.38 191 THR A O 1
ATOM 1464 N N . THR A 1 192 ? 53.507 43.885 -11.521 1.00 40.25 192 THR A N 1
ATOM 1465 C CA . THR A 1 192 ? 54.300 44.183 -12.731 1.00 40.25 192 THR A CA 1
ATOM 1466 C C . THR A 1 192 ? 55.764 43.761 -12.581 1.00 40.25 192 THR A C 1
ATOM 1468 O O . THR A 1 192 ? 56.659 44.598 -12.634 1.00 40.25 192 THR A O 1
ATOM 1471 N N . LEU A 1 193 ? 56.036 42.456 -12.403 1.00 35.75 193 LEU A N 1
ATOM 1472 C CA . LEU A 1 193 ? 57.399 41.914 -12.573 1.00 35.75 193 LEU A CA 1
ATOM 1473 C C . LEU A 1 193 ? 57.479 40.377 -12.722 1.00 35.75 193 LEU A C 1
ATOM 1475 O O . LEU A 1 193 ? 57.922 39.675 -11.816 1.00 35.75 193 LEU A O 1
ATOM 1479 N N . ARG A 1 194 ? 57.158 39.857 -13.918 1.00 30.64 194 ARG A N 1
ATOM 1480 C CA . ARG A 1 194 ? 58.078 38.959 -14.653 1.00 30.64 194 ARG A CA 1
ATOM 1481 C C . ARG A 1 194 ? 57.660 38.720 -16.107 1.00 30.64 194 ARG A C 1
ATOM 1483 O O . ARG A 1 194 ? 56.544 38.305 -16.388 1.00 30.64 194 ARG A O 1
ATOM 1490 N N . MET A 1 195 ? 58.616 38.940 -17.006 1.00 32.25 195 MET A N 1
ATOM 1491 C CA . MET A 1 195 ? 58.670 38.355 -18.354 1.00 32.25 195 MET A CA 1
ATOM 1492 C C . MET A 1 195 ? 58.823 36.822 -18.193 1.00 32.25 195 MET A C 1
ATOM 1494 O O . MET A 1 195 ? 59.427 36.397 -17.210 1.00 32.25 195 MET A O 1
ATOM 1498 N N . SER A 1 196 ? 58.319 35.951 -19.074 1.00 31.05 196 SER A N 1
ATOM 1499 C CA . SER A 1 196 ? 58.812 35.820 -20.452 1.00 31.05 196 SER A CA 1
ATOM 1500 C C . SER A 1 196 ? 57.969 34.889 -21.353 1.00 31.05 196 SER A C 1
ATOM 1502 O O . SER A 1 196 ? 57.670 33.767 -20.955 1.00 31.05 196 SER A O 1
ATOM 1504 N N . THR A 1 197 ? 57.798 35.325 -22.611 1.00 32.84 197 THR A N 1
ATOM 1505 C CA . THR A 1 197 ? 57.768 34.540 -23.878 1.00 32.84 197 THR A CA 1
ATOM 1506 C C . THR A 1 197 ? 56.625 33.568 -24.234 1.00 32.84 197 THR A C 1
ATOM 1508 O O . THR A 1 197 ? 56.124 32.820 -23.409 1.00 32.84 197 THR A O 1
ATOM 1511 N N . SER A 1 198 ? 56.377 33.526 -25.554 1.00 30.73 198 SER A N 1
ATOM 1512 C CA . SER A 1 198 ? 55.518 32.637 -26.365 1.00 30.73 198 SER A CA 1
ATOM 1513 C C . SER A 1 198 ? 54.002 32.874 -26.377 1.00 30.73 198 SER A C 1
ATOM 1515 O O . SER A 1 198 ? 53.238 32.271 -25.640 1.00 30.73 198 SER A O 1
ATOM 1517 N N . GLU A 1 199 ? 53.624 33.659 -27.392 1.00 32.38 199 GLU A N 1
ATOM 1518 C CA . GLU A 1 199 ? 52.764 33.218 -28.504 1.00 32.38 199 GLU A CA 1
ATOM 1519 C C . GLU A 1 199 ? 51.224 33.315 -28.468 1.00 32.38 199 GLU A C 1
ATOM 1521 O O . GLU A 1 199 ? 50.527 32.783 -27.618 1.00 32.38 199 GLU A O 1
ATOM 1526 N N . GLN A 1 200 ? 50.755 33.895 -29.584 1.00 31.48 200 GLN A N 1
ATOM 1527 C CA . GLN A 1 200 ? 49.554 33.560 -30.357 1.00 31.48 200 GLN A CA 1
ATOM 1528 C C . GLN A 1 200 ? 48.159 34.044 -29.888 1.00 31.48 200 GLN A C 1
ATOM 1530 O O . GLN A 1 200 ? 47.372 33.320 -29.297 1.00 31.48 200 GLN A O 1
ATOM 1535 N N . HIS A 1 201 ? 47.814 35.221 -30.436 1.00 31.17 201 HIS A N 1
ATOM 1536 C CA . HIS A 1 201 ? 46.779 35.382 -31.483 1.00 31.17 201 HIS A CA 1
ATOM 1537 C C . HIS A 1 201 ? 45.322 35.749 -31.090 1.00 31.17 201 HIS A C 1
ATOM 1539 O O . HIS A 1 201 ? 44.662 35.064 -30.322 1.00 31.17 201 HIS A O 1
ATOM 1545 N N . MET A 1 202 ? 44.824 36.790 -31.781 1.00 29.62 202 MET A N 1
ATOM 1546 C CA . MET A 1 202 ? 43.422 37.220 -31.992 1.00 29.62 202 MET A CA 1
ATOM 1547 C C . MET A 1 202 ? 42.584 37.750 -30.810 1.00 29.62 202 MET A C 1
ATOM 1549 O O . MET A 1 202 ? 41.764 37.049 -30.225 1.00 29.62 202 MET A O 1
ATOM 1553 N N . ASP A 1 203 ? 42.664 39.072 -30.628 1.00 27.64 203 ASP A N 1
ATOM 1554 C CA . ASP A 1 203 ? 41.511 39.933 -30.308 1.00 27.64 203 ASP A CA 1
ATOM 1555 C C . ASP A 1 203 ? 40.841 40.428 -31.610 1.00 27.64 203 ASP A C 1
ATOM 1557 O O . ASP A 1 203 ? 41.512 40.531 -32.639 1.00 27.64 203 ASP A O 1
ATOM 1561 N N . GLY A 1 204 ? 39.582 40.890 -31.534 1.00 31.12 204 GLY A N 1
ATOM 1562 C CA . GLY A 1 204 ? 39.130 42.015 -32.378 1.00 31.12 204 GLY A CA 1
ATOM 1563 C C . GLY A 1 204 ? 37.810 41.863 -33.144 1.00 31.12 204 GLY A C 1
ATOM 1564 O O . GLY A 1 204 ? 37.808 41.619 -34.346 1.00 31.12 204 GLY A O 1
ATOM 1565 N N . ILE A 1 205 ? 36.684 42.122 -32.472 1.00 36.09 205 ILE A N 1
ATOM 1566 C CA . ILE A 1 205 ? 35.358 42.353 -33.085 1.00 36.09 205 ILE A CA 1
ATOM 1567 C C . ILE A 1 205 ? 35.216 43.841 -33.476 1.00 36.09 205 ILE A C 1
ATOM 1569 O O . ILE A 1 205 ? 35.685 44.702 -32.730 1.00 36.09 205 ILE A O 1
ATOM 1573 N N . GLY A 1 206 ? 34.508 44.169 -34.568 1.00 29.34 206 GLY A N 1
ATOM 1574 C CA . GLY A 1 206 ? 34.065 45.548 -34.844 1.00 29.34 206 GLY A CA 1
ATOM 1575 C C . GLY A 1 206 ? 33.270 45.741 -36.147 1.00 29.34 206 GLY A C 1
ATOM 1576 O O . GLY A 1 206 ? 33.798 45.509 -37.230 1.00 29.34 206 GLY A O 1
ATOM 1577 N N . ASP A 1 207 ? 32.016 46.194 -36.037 1.00 33.22 207 ASP A N 1
ATOM 1578 C CA . ASP A 1 207 ? 31.085 46.451 -37.153 1.00 33.22 207 ASP A CA 1
ATOM 1579 C C . ASP A 1 207 ? 31.400 47.714 -37.985 1.00 33.22 207 ASP A C 1
ATOM 1581 O O . ASP A 1 207 ? 31.795 48.734 -37.420 1.00 33.22 207 ASP A O 1
ATOM 1585 N N . ALA A 1 208 ? 31.060 47.701 -39.288 1.00 29.81 208 ALA A N 1
ATOM 1586 C CA . ALA A 1 208 ? 30.514 48.861 -40.023 1.00 29.81 208 ALA A CA 1
ATOM 1587 C C . ALA A 1 208 ? 29.927 48.492 -41.413 1.00 29.81 208 ALA A C 1
ATOM 1589 O O . ALA A 1 208 ? 30.503 47.715 -42.167 1.00 29.81 208 ALA A O 1
ATOM 1590 N N . SER A 1 209 ? 28.794 49.113 -41.766 1.00 31.70 209 SER A N 1
ATOM 1591 C CA . SER A 1 209 ? 28.197 49.212 -43.126 1.00 31.70 209 SER A CA 1
ATOM 1592 C C . SER A 1 209 ? 28.686 50.528 -43.811 1.00 31.70 209 SER A C 1
ATOM 1594 O O . SER A 1 209 ? 29.373 51.270 -43.103 1.00 31.70 209 SER A O 1
ATOM 1596 N N . PRO A 1 210 ? 28.341 50.936 -45.071 1.00 52.88 210 PRO A N 1
ATOM 1597 C CA . PRO A 1 210 ? 27.354 50.398 -46.034 1.00 52.88 210 PRO A CA 1
ATOM 1598 C C . PRO A 1 210 ? 27.748 50.466 -47.554 1.00 52.88 210 PRO A C 1
ATOM 1600 O O . PRO A 1 210 ? 28.900 50.669 -47.913 1.00 52.88 210 PRO A O 1
ATOM 1603 N N . GLU A 1 211 ? 26.725 50.365 -48.426 1.00 30.34 211 GLU A N 1
ATOM 1604 C CA . GLU A 1 211 ? 26.596 50.898 -49.813 1.00 30.34 211 GLU A CA 1
ATOM 1605 C C . GLU A 1 211 ? 27.001 50.086 -51.079 1.00 30.34 211 GLU A C 1
ATOM 1607 O O . GLU A 1 211 ? 28.105 50.145 -51.604 1.00 30.34 211 GLU A O 1
ATOM 1612 N N . ALA A 1 212 ? 25.964 49.474 -51.675 1.00 28.25 212 ALA A N 1
ATOM 1613 C CA . ALA A 1 212 ? 25.462 49.710 -53.044 1.00 28.25 212 ALA A CA 1
ATOM 1614 C C . ALA A 1 212 ? 26.367 49.558 -54.298 1.00 28.25 212 ALA A C 1
ATOM 1616 O O . ALA A 1 212 ? 27.078 50.483 -54.691 1.00 28.25 212 ALA A O 1
ATOM 1617 N N . ARG A 1 213 ? 26.047 48.538 -55.122 1.00 32.12 213 ARG A N 1
ATOM 1618 C CA . ARG A 1 213 ? 25.443 48.745 -56.466 1.00 32.12 213 ARG A CA 1
ATOM 1619 C C . ARG A 1 213 ? 24.850 47.466 -57.083 1.00 32.12 213 ARG A C 1
ATOM 1621 O O . ARG A 1 213 ? 25.420 46.388 -57.007 1.00 32.12 213 ARG A O 1
ATOM 1628 N N . THR A 1 214 ? 23.696 47.637 -57.717 1.00 30.92 214 THR A N 1
ATOM 1629 C CA . THR A 1 214 ? 22.979 46.711 -58.618 1.00 30.92 214 THR A CA 1
ATOM 1630 C C . THR A 1 214 ? 23.271 47.115 -60.092 1.00 30.92 214 THR A C 1
ATOM 1632 O O . THR A 1 214 ? 24.008 48.093 -60.265 1.00 30.92 214 THR A O 1
ATOM 1635 N N . PRO A 1 215 ? 22.657 46.561 -61.173 1.00 47.44 215 PRO A N 1
ATOM 1636 C CA . PRO A 1 215 ? 22.014 45.256 -61.467 1.00 47.44 215 PRO A CA 1
ATOM 1637 C C . PRO A 1 215 ? 22.590 44.652 -62.823 1.00 47.44 215 PRO A C 1
ATOM 1639 O O . PRO A 1 215 ? 23.761 44.901 -63.090 1.00 47.44 215 PRO A O 1
ATOM 1642 N N . PRO A 1 216 ? 21.870 43.925 -63.729 1.00 54.53 216 PRO A N 1
ATOM 1643 C CA . PRO A 1 216 ? 21.469 42.502 -63.600 1.00 54.53 216 PRO A CA 1
ATOM 1644 C C . PRO A 1 216 ? 21.461 41.620 -64.909 1.00 54.53 216 PRO A C 1
ATOM 1646 O O . PRO A 1 216 ? 21.593 42.123 -66.017 1.00 54.53 216 PRO A O 1
ATOM 1649 N N . TYR A 1 217 ? 21.076 40.338 -64.742 1.00 29.42 217 TYR A N 1
ATOM 1650 C CA . TYR A 1 217 ? 20.050 39.565 -65.510 1.00 29.42 217 TYR A CA 1
ATOM 1651 C C . TYR A 1 217 ? 20.294 38.769 -66.825 1.00 29.42 217 TYR A C 1
ATOM 1653 O O . TYR A 1 217 ? 20.735 3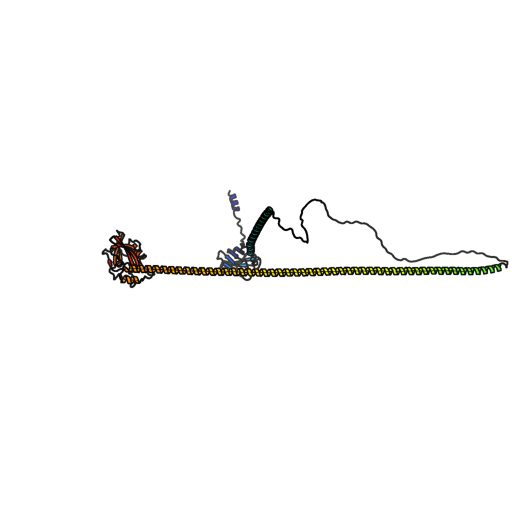9.303 -67.835 1.00 29.42 217 TYR A O 1
ATOM 1661 N N . ARG A 1 218 ? 19.698 37.556 -66.787 1.00 30.05 218 ARG A N 1
ATOM 1662 C CA . ARG A 1 218 ? 18.926 36.783 -67.797 1.00 30.05 218 ARG A CA 1
ATOM 1663 C C . ARG A 1 218 ? 19.601 35.925 -68.886 1.00 30.05 218 ARG A C 1
ATOM 1665 O O . ARG A 1 218 ? 19.888 36.385 -69.982 1.00 30.05 218 ARG A O 1
ATOM 1672 N N . ASP A 1 219 ? 19.733 34.638 -68.559 1.00 28.89 219 ASP A N 1
ATOM 1673 C CA . ASP A 1 219 ? 18.994 33.464 -69.084 1.00 28.89 219 ASP A CA 1
ATOM 1674 C C . ASP A 1 219 ? 18.439 33.402 -70.531 1.00 28.89 219 ASP A C 1
ATOM 1676 O O . ASP A 1 219 ? 17.743 34.307 -70.992 1.00 28.89 219 ASP A O 1
ATOM 1680 N N . ALA A 1 220 ? 18.547 32.170 -71.061 1.00 30.44 220 ALA A N 1
ATOM 1681 C CA . ALA A 1 220 ? 17.544 31.388 -71.815 1.00 30.44 220 ALA A CA 1
ATOM 1682 C C . ALA A 1 220 ? 17.533 31.373 -73.370 1.00 30.44 220 ALA A C 1
ATOM 1684 O O . ALA A 1 220 ? 16.992 32.255 -74.028 1.00 30.44 220 ALA A O 1
ATOM 1685 N N . ASP A 1 221 ? 18.017 30.230 -73.883 1.00 28.39 221 ASP A N 1
ATOM 1686 C CA . ASP A 1 221 ? 17.300 29.242 -74.720 1.00 28.39 221 ASP A CA 1
ATOM 1687 C C . ASP A 1 221 ? 16.994 29.419 -76.229 1.00 28.39 221 ASP A C 1
ATOM 1689 O O . ASP A 1 221 ? 16.588 30.464 -76.729 1.00 28.39 221 ASP A O 1
ATOM 1693 N N . SER A 1 222 ? 17.016 28.237 -76.876 1.00 29.22 222 SER A N 1
ATOM 1694 C CA . SER A 1 222 ? 16.218 27.740 -78.023 1.00 29.22 222 SER A CA 1
ATOM 1695 C C . SER A 1 222 ? 16.780 27.726 -79.469 1.00 29.22 222 SER A C 1
ATOM 1697 O O . SER A 1 222 ? 16.927 28.745 -80.132 1.00 29.22 222 SER A O 1
ATOM 1699 N N . GLU A 1 223 ? 17.032 26.483 -79.914 1.00 31.22 223 GLU A N 1
ATOM 1700 C CA . GLU A 1 223 ? 16.572 25.779 -81.140 1.00 31.22 223 GLU A CA 1
ATOM 1701 C C . GLU A 1 223 ? 16.898 26.238 -82.589 1.00 31.22 223 GLU A C 1
ATOM 1703 O O . GLU A 1 223 ? 16.625 27.349 -83.029 1.00 31.22 223 GLU A O 1
ATOM 1708 N N . ASP A 1 224 ? 17.425 25.256 -83.341 1.00 30.94 224 ASP A N 1
ATOM 1709 C CA . ASP A 1 224 ? 17.186 24.853 -84.744 1.00 30.94 224 ASP A CA 1
ATOM 1710 C C . ASP A 1 224 ? 16.464 25.778 -85.756 1.00 30.94 224 ASP A C 1
ATOM 1712 O O . ASP A 1 224 ? 15.288 26.091 -85.609 1.00 30.94 224 ASP A O 1
ATOM 1716 N N . GLU A 1 225 ? 17.069 25.947 -86.950 1.00 29.72 225 GLU A N 1
ATOM 1717 C CA . GLU A 1 225 ? 16.510 25.331 -88.179 1.00 29.72 225 GLU A CA 1
ATOM 1718 C C . GLU A 1 225 ? 17.500 25.264 -89.375 1.00 29.72 225 GLU A C 1
ATOM 1720 O O . GLU A 1 225 ? 18.490 25.991 -89.469 1.00 29.72 225 GLU A O 1
ATOM 1725 N N . LEU A 1 226 ? 17.201 24.381 -90.338 1.00 29.42 226 LEU A N 1
ATOM 1726 C CA . LEU A 1 226 ? 17.940 24.146 -91.591 1.00 29.42 226 LEU A CA 1
ATOM 1727 C C . LEU A 1 226 ? 17.880 25.323 -92.595 1.00 29.42 226 LEU A C 1
ATOM 1729 O O . LEU A 1 226 ? 16.806 25.895 -92.789 1.00 29.42 226 LEU A O 1
ATOM 1733 N N . LYS A 1 227 ? 18.928 25.474 -93.439 1.00 30.11 227 LYS A N 1
ATOM 1734 C CA . LYS A 1 227 ? 18.833 25.267 -94.920 1.00 30.11 227 LYS A CA 1
ATOM 1735 C C . LYS A 1 227 ? 20.149 25.436 -95.718 1.00 30.11 227 LYS A C 1
ATOM 1737 O O . LYS A 1 227 ? 20.769 26.486 -95.705 1.00 30.11 227 LYS A O 1
ATOM 1742 N N . SER A 1 228 ? 20.460 24.400 -96.513 1.00 26.20 228 SER A N 1
ATOM 1743 C CA . SER A 1 228 ? 21.111 24.366 -97.853 1.00 26.20 228 SER A CA 1
ATOM 1744 C C . SER A 1 228 ? 22.147 25.448 -98.249 1.00 26.20 228 SER A C 1
ATOM 1746 O O . SER A 1 228 ? 21.803 26.621 -98.357 1.00 26.20 228 SER A O 1
ATOM 1748 N N . ARG A 1 229 ? 23.342 25.084 -98.750 1.00 30.64 229 ARG A N 1
ATOM 1749 C CA . ARG A 1 229 ? 23.543 24.643 -100.157 1.00 30.64 229 ARG A CA 1
ATOM 1750 C C . ARG A 1 229 ? 24.979 24.138 -100.443 1.00 30.64 229 ARG A C 1
ATOM 1752 O O . ARG A 1 229 ? 25.928 24.664 -99.885 1.00 30.64 229 ARG A O 1
ATOM 1759 N N . GLN A 1 230 ? 25.075 23.170 -101.370 1.00 29.42 230 GLN A N 1
ATOM 1760 C CA . GLN A 1 230 ? 26.052 23.000 -102.484 1.00 29.42 230 GLN A CA 1
ATOM 1761 C C . GLN A 1 230 ? 27.343 23.864 -102.484 1.00 29.42 230 GLN A C 1
ATOM 1763 O O . GLN A 1 230 ? 27.253 25.069 -102.314 1.00 29.42 230 GLN A O 1
ATOM 1768 N N . SER A 1 231 ? 28.544 23.429 -102.889 1.00 28.44 231 SER A N 1
ATOM 1769 C CA . SER A 1 231 ? 29.132 22.154 -103.377 1.00 28.44 231 SER A CA 1
ATOM 1770 C C . SER A 1 231 ? 30.618 22.463 -103.735 1.00 28.44 231 SER A C 1
ATOM 1772 O O . SER A 1 231 ? 30.937 23.632 -103.919 1.00 28.44 231 SER A O 1
ATOM 1774 N N . THR A 1 232 ? 31.597 21.563 -103.908 1.00 28.38 232 THR A N 1
ATOM 1775 C CA . THR A 1 232 ? 31.620 20.114 -104.212 1.00 28.38 232 THR A CA 1
ATOM 1776 C C . THR A 1 232 ? 32.979 19.520 -103.779 1.00 28.38 232 THR A C 1
ATOM 1778 O O . THR A 1 232 ? 33.944 20.266 -103.654 1.00 28.38 232 THR A O 1
ATOM 1781 N N . VAL A 1 233 ? 33.100 18.191 -103.674 1.00 29.83 233 VAL A N 1
ATOM 1782 C CA . VAL A 1 233 ? 34.382 17.455 -103.565 1.00 29.83 233 VAL A CA 1
ATOM 1783 C C . VAL A 1 233 ? 34.558 16.548 -104.791 1.00 29.83 233 VAL A C 1
ATOM 1785 O O . VAL A 1 233 ? 33.566 16.023 -105.299 1.00 29.83 233 VAL A O 1
ATOM 1788 N N . ARG A 1 234 ? 35.799 16.323 -105.251 1.00 27.23 234 ARG A N 1
ATOM 1789 C CA . ARG A 1 234 ? 36.175 15.164 -106.085 1.00 27.23 234 ARG A CA 1
ATOM 1790 C C . ARG A 1 234 ? 37.582 14.671 -105.744 1.00 27.23 234 ARG A C 1
ATOM 1792 O O . ARG A 1 234 ? 38.518 15.460 -105.754 1.00 27.23 234 ARG A O 1
ATOM 1799 N N . TYR A 1 235 ? 37.701 13.366 -105.532 1.00 27.75 235 TYR A N 1
ATOM 1800 C CA . TYR A 1 235 ? 38.935 12.576 -105.584 1.00 27.75 235 TYR A CA 1
ATOM 1801 C C . TYR A 1 235 ? 38.731 11.464 -106.647 1.00 27.75 235 TYR A C 1
ATOM 1803 O O . TYR A 1 235 ? 37.580 11.106 -106.884 1.00 27.75 235 TYR A O 1
ATOM 1811 N N . TYR A 1 236 ? 39.833 11.049 -107.298 1.00 32.41 236 TYR A N 1
ATOM 1812 C CA . TYR A 1 236 ? 40.185 9.856 -108.127 1.00 32.41 236 TYR A CA 1
ATOM 1813 C C . TYR A 1 236 ? 39.083 8.847 -108.590 1.00 32.41 236 TYR A C 1
ATOM 1815 O O . TYR A 1 236 ? 38.067 8.675 -107.938 1.00 32.41 236 TYR A O 1
ATOM 1823 N N . GLU A 1 237 ? 39.173 8.141 -109.731 1.00 28.84 237 GLU A N 1
ATOM 1824 C CA . GLU A 1 237 ? 40.210 7.155 -110.129 1.00 28.84 237 GLU A CA 1
ATOM 1825 C C . GLU A 1 237 ? 40.217 6.812 -111.655 1.00 28.84 237 GLU A C 1
ATOM 1827 O O . GLU A 1 237 ? 39.346 7.228 -112.420 1.00 28.84 237 GLU A O 1
ATOM 1832 N N . HIS A 1 238 ? 41.229 6.038 -112.084 1.00 30.91 238 HIS A N 1
ATOM 1833 C CA . HIS A 1 238 ? 41.383 5.311 -113.373 1.00 30.91 238 HIS A CA 1
ATOM 1834 C C . HIS A 1 238 ? 40.815 3.856 -113.257 1.00 30.91 238 HIS A C 1
ATOM 1836 O O . HIS A 1 238 ? 40.255 3.565 -112.203 1.00 30.91 238 HIS A O 1
ATOM 1842 N N . PRO A 1 239 ? 41.011 2.873 -114.188 1.00 50.31 239 PRO A N 1
ATOM 1843 C CA . PRO A 1 239 ? 41.379 2.856 -115.630 1.00 50.31 239 PRO A CA 1
ATOM 1844 C C . PRO A 1 239 ? 40.434 1.973 -116.519 1.00 50.31 239 PRO A C 1
ATOM 1846 O O . PRO A 1 239 ? 39.526 1.332 -116.001 1.00 50.31 239 PRO A O 1
ATOM 1849 N N . LEU A 1 240 ? 40.683 1.869 -117.847 1.00 31.64 240 LEU A N 1
ATOM 1850 C CA . LEU A 1 240 ? 41.047 0.611 -118.577 1.00 31.64 240 LEU A CA 1
ATOM 1851 C C . LEU A 1 240 ? 40.844 0.639 -120.123 1.00 31.64 240 LEU A C 1
ATOM 1853 O O . LEU A 1 240 ? 39.828 1.107 -120.619 1.00 31.64 240 LEU A O 1
ATOM 1857 N N . ASP A 1 241 ? 41.840 0.066 -120.822 1.00 27.94 241 ASP A N 1
ATOM 1858 C CA . ASP A 1 241 ? 41.907 -0.620 -122.141 1.00 27.94 241 ASP A CA 1
ATOM 1859 C C . ASP A 1 241 ? 41.201 -0.157 -123.449 1.00 27.94 241 ASP A C 1
ATOM 1861 O O . ASP A 1 241 ? 40.031 0.207 -123.498 1.00 27.94 241 ASP A O 1
ATOM 1865 N N . GLY A 1 242 ? 41.913 -0.343 -124.582 1.00 29.39 242 GLY A N 1
ATOM 1866 C CA . GLY A 1 242 ? 41.368 -0.265 -125.956 1.00 29.39 242 GLY A CA 1
ATOM 1867 C C . GLY A 1 242 ? 42.422 -0.306 -127.090 1.00 29.39 242 GLY A C 1
ATOM 1868 O O . GLY A 1 242 ? 43.192 0.630 -127.267 1.00 29.39 242 GLY A O 1
ATOM 1869 N N . THR A 1 243 ? 42.466 -1.380 -127.891 1.00 30.98 243 THR A N 1
ATOM 1870 C CA . THR A 1 243 ? 43.604 -1.775 -128.762 1.00 30.98 243 THR A CA 1
ATOM 1871 C C . THR A 1 243 ? 43.512 -1.464 -130.286 1.00 30.98 243 THR A C 1
ATOM 1873 O O . THR A 1 243 ? 42.447 -1.529 -130.883 1.00 30.98 243 THR A O 1
ATOM 1876 N N . LEU A 1 244 ? 44.691 -1.294 -130.931 1.00 31.52 244 LEU A N 1
ATOM 1877 C CA . LEU A 1 244 ? 45.119 -1.786 -132.281 1.00 31.52 244 LEU A CA 1
ATOM 1878 C C . LEU A 1 244 ? 44.411 -1.383 -133.624 1.00 31.52 244 LEU A C 1
ATOM 1880 O O . LEU A 1 244 ? 43.364 -1.932 -133.952 1.00 31.52 244 LEU A O 1
ATOM 1884 N N . ARG A 1 245 ? 45.128 -0.699 -134.558 1.00 30.83 245 ARG A N 1
ATOM 1885 C CA . ARG A 1 245 ? 45.758 -1.246 -135.823 1.00 30.83 245 ARG A CA 1
ATOM 1886 C C . ARG A 1 245 ? 46.184 -0.175 -136.888 1.00 30.83 245 ARG A C 1
ATOM 1888 O O . ARG A 1 245 ? 45.697 0.946 -136.827 1.00 30.83 245 ARG A O 1
ATOM 1895 N N . PRO A 1 246 ? 47.064 -0.505 -137.882 1.00 55.59 246 PRO A N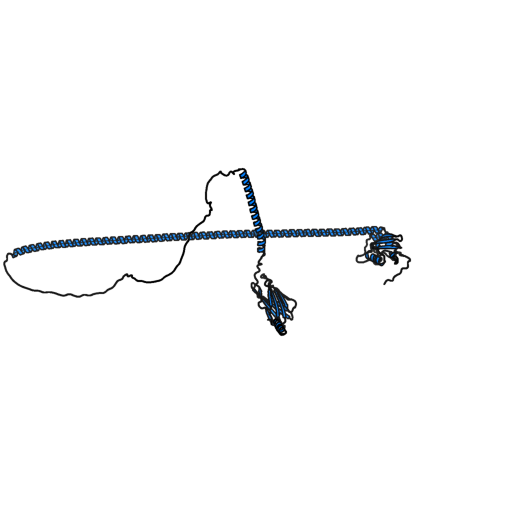 1
ATOM 1896 C CA . PRO A 1 246 ? 47.667 0.443 -138.856 1.00 55.59 246 PRO A CA 1
ATOM 1897 C C . PRO A 1 246 ? 47.421 0.142 -140.370 1.00 55.59 246 PRO A C 1
ATOM 1899 O O . PRO A 1 246 ? 46.910 -0.929 -140.697 1.00 55.59 246 PRO A O 1
ATOM 1902 N N . LYS A 1 247 ? 47.878 1.037 -141.286 1.00 30.72 247 LYS A N 1
ATOM 1903 C CA . LYS A 1 247 ? 48.300 0.855 -142.724 1.00 30.72 247 LYS A CA 1
ATOM 1904 C C . LYS A 1 247 ? 48.527 2.246 -143.397 1.00 30.72 247 LYS A C 1
ATOM 1906 O O . LYS A 1 247 ? 47.961 3.202 -142.891 1.00 30.72 247 LYS A O 1
ATOM 1911 N N . LYS A 1 248 ? 49.194 2.460 -144.554 1.00 31.03 248 LYS A N 1
ATOM 1912 C CA . LYS A 1 248 ? 50.376 1.879 -145.264 1.00 31.03 248 LYS A CA 1
ATOM 1913 C C . LYS A 1 248 ? 50.706 2.804 -146.482 1.00 31.03 248 LYS A C 1
ATOM 1915 O O . LYS A 1 248 ? 49.777 3.396 -147.010 1.00 31.03 248 LYS A O 1
ATOM 1920 N N . GLY A 1 249 ? 51.981 2.940 -146.891 1.00 30.03 249 GLY A N 1
ATOM 1921 C CA . GLY A 1 249 ? 52.510 4.005 -147.787 1.00 30.03 249 GLY A CA 1
ATOM 1922 C C . GLY A 1 249 ? 52.377 3.867 -149.323 1.00 30.03 249 GLY A C 1
ATOM 1923 O O . GLY A 1 249 ? 51.649 3.001 -149.781 1.00 30.03 249 GLY A O 1
ATOM 1924 N N . GLU A 1 250 ? 53.122 4.707 -150.073 1.00 28.78 250 GLU A N 1
ATOM 1925 C CA . GLU A 1 250 ? 53.373 4.760 -151.548 1.00 28.78 250 GLU A CA 1
ATOM 1926 C C . GLU A 1 250 ? 54.403 5.903 -151.839 1.00 28.78 250 GLU A C 1
ATOM 1928 O O . GLU A 1 250 ? 54.562 6.752 -150.965 1.00 28.78 250 GLU A O 1
ATOM 1933 N N . GLN A 1 251 ? 55.133 6.073 -152.963 1.00 30.84 251 GLN A N 1
ATOM 1934 C CA . GLN A 1 251 ? 55.658 5.184 -154.029 1.00 30.84 251 GLN A CA 1
ATOM 1935 C C . GLN A 1 251 ? 56.926 5.840 -154.693 1.00 30.84 251 GLN A C 1
ATOM 1937 O O . GLN A 1 251 ? 57.642 6.550 -153.989 1.00 30.84 251 GLN A O 1
ATOM 1942 N N . ARG A 1 252 ? 57.291 5.572 -155.969 1.00 32.00 252 ARG A N 1
ATOM 1943 C CA . ARG A 1 252 ? 58.699 5.557 -156.476 1.00 32.00 252 ARG A CA 1
ATOM 1944 C C . ARG A 1 252 ? 58.941 6.237 -157.859 1.00 32.00 252 ARG A C 1
ATOM 1946 O O . ARG A 1 252 ? 58.040 6.245 -158.682 1.00 32.00 252 ARG A O 1
ATOM 1953 N N . GLU A 1 253 ? 60.208 6.619 -158.123 1.00 39.41 253 GLU A N 1
ATOM 1954 C CA . GLU A 1 253 ? 60.953 6.590 -159.426 1.00 39.41 253 GLU A CA 1
ATOM 1955 C C . GLU A 1 253 ? 60.748 7.621 -160.576 1.00 39.41 253 GLU A C 1
ATOM 1957 O O . GLU A 1 253 ? 59.630 7.902 -160.990 1.00 39.41 253 GLU A O 1
ATOM 1962 N N . SER A 1 254 ? 61.871 8.049 -161.199 1.00 33.16 254 SER A N 1
ATOM 1963 C CA . SER A 1 254 ? 62.048 8.247 -162.665 1.00 33.16 254 SER A CA 1
ATOM 1964 C C . SER A 1 254 ? 63.545 8.375 -163.082 1.00 33.16 254 SER A C 1
ATOM 1966 O O . SER A 1 254 ? 64.415 8.530 -162.226 1.00 33.16 254 SER A O 1
ATOM 1968 N N . ILE A 1 255 ? 63.851 8.228 -164.386 1.00 41.44 255 ILE A N 1
ATOM 1969 C CA . ILE A 1 255 ? 65.178 7.960 -165.020 1.00 41.44 255 ILE A CA 1
ATOM 1970 C C . ILE A 1 255 ? 65.408 8.923 -166.216 1.00 41.44 255 ILE A C 1
ATOM 1972 O O . ILE A 1 255 ? 64.406 9.372 -166.760 1.00 41.44 255 ILE A O 1
ATOM 1976 N N . THR A 1 256 ? 66.656 9.158 -166.691 1.00 36.75 256 THR A N 1
ATOM 1977 C CA . THR A 1 256 ? 66.991 9.362 -168.142 1.00 36.75 256 THR A CA 1
ATOM 1978 C C . THR A 1 256 ? 68.501 9.215 -168.477 1.00 36.75 256 THR A C 1
ATOM 1980 O O . THR A 1 256 ? 69.344 9.411 -167.605 1.00 36.75 256 THR A O 1
ATOM 1983 N N . ASP A 1 257 ? 68.817 8.872 -169.741 1.00 35.16 257 ASP A N 1
ATOM 1984 C CA . ASP A 1 257 ? 70.126 8.441 -170.307 1.00 35.16 257 ASP A CA 1
ATOM 1985 C C . ASP A 1 257 ? 71.061 9.545 -170.889 1.00 35.16 257 ASP A C 1
ATOM 1987 O O . ASP A 1 257 ? 70.613 10.670 -171.095 1.00 35.16 257 ASP A O 1
ATOM 1991 N N . ALA A 1 258 ? 72.324 9.193 -171.258 1.00 33.28 258 ALA A N 1
ATOM 1992 C CA . ALA A 1 258 ? 72.862 9.234 -172.658 1.00 33.28 258 ALA A CA 1
ATOM 1993 C C . ALA A 1 258 ? 74.419 9.377 -172.855 1.00 33.28 258 ALA A C 1
ATOM 1995 O O . ALA A 1 258 ? 74.989 10.453 -172.728 1.00 33.28 258 ALA A O 1
ATOM 1996 N N . THR A 1 259 ? 75.072 8.275 -173.269 1.00 35.03 259 THR A N 1
ATOM 1997 C CA . THR A 1 259 ? 76.016 8.068 -174.422 1.00 35.03 259 THR A CA 1
ATOM 1998 C C . THR A 1 259 ? 77.272 8.940 -174.795 1.00 35.03 259 THR A C 1
ATOM 2000 O O . THR A 1 259 ? 77.161 10.095 -175.182 1.00 35.03 259 THR A O 1
ATOM 2003 N N . THR A 1 260 ? 78.414 8.236 -175.015 1.00 32.62 260 THR A N 1
ATOM 2004 C CA . THR A 1 260 ? 79.514 8.389 -176.049 1.00 32.62 260 THR A CA 1
ATOM 2005 C C . THR A 1 260 ? 80.592 9.512 -176.039 1.00 32.62 260 THR A C 1
ATOM 2007 O O . THR A 1 260 ? 80.270 10.659 -176.309 1.00 32.62 260 THR A O 1
ATOM 2010 N N . GLN A 1 261 ? 81.902 9.157 -175.980 1.00 35.53 261 GLN A N 1
ATOM 2011 C CA . GLN A 1 261 ? 82.918 9.168 -177.090 1.00 35.53 261 GLN A CA 1
ATOM 2012 C C . GLN A 1 261 ? 84.392 8.945 -176.615 1.00 35.53 261 GLN A C 1
ATOM 2014 O O . GLN A 1 261 ? 84.645 8.847 -175.419 1.00 35.53 261 GLN A O 1
ATOM 2019 N N . GLN A 1 262 ? 85.342 8.746 -177.555 1.00 28.52 262 GLN A N 1
ATOM 2020 C CA . GLN A 1 262 ? 86.704 8.177 -177.369 1.00 28.52 262 GLN A CA 1
ATOM 2021 C C . GLN A 1 262 ? 87.874 9.165 -177.636 1.00 28.52 262 GLN A C 1
ATOM 2023 O O . GLN A 1 262 ? 87.691 10.128 -178.372 1.00 28.52 262 GLN A O 1
ATOM 2028 N N . GLY A 1 263 ? 89.094 8.810 -177.180 1.00 30.83 263 GLY A N 1
ATOM 2029 C CA . GLY A 1 263 ? 90.400 9.337 -177.657 1.00 30.83 263 GLY A CA 1
ATOM 2030 C C . GLY A 1 263 ? 90.908 10.609 -176.950 1.00 30.83 263 GLY A C 1
ATOM 2031 O O . GLY A 1 263 ? 90.099 11.409 -176.501 1.00 30.83 263 GLY A O 1
ATOM 2032 N N . GLU A 1 264 ? 92.208 10.891 -176.766 1.00 28.45 264 GLU A N 1
ATOM 2033 C CA . GLU A 1 264 ? 93.495 10.221 -177.079 1.00 28.45 264 GLU A CA 1
ATOM 2034 C C . GLU A 1 264 ? 94.596 10.713 -176.081 1.00 28.45 264 GLU A C 1
ATOM 2036 O O . GLU A 1 264 ? 94.296 11.459 -175.151 1.00 28.45 264 GLU A O 1
ATOM 2041 N N . ALA A 1 265 ? 95.869 10.343 -176.311 1.00 35.56 265 ALA A N 1
ATOM 2042 C CA . ALA A 1 265 ? 97.112 10.872 -175.705 1.00 35.56 265 ALA A CA 1
ATOM 2043 C C . ALA A 1 265 ? 97.529 10.356 -174.302 1.00 35.56 265 ALA A C 1
ATOM 2045 O O . ALA A 1 265 ? 97.283 10.954 -173.252 1.00 35.56 265 ALA A O 1
ATOM 2046 N N . THR A 1 266 ? 98.279 9.251 -174.317 1.00 52.53 266 THR A N 1
ATOM 2047 C CA . THR A 1 266 ? 98.980 8.640 -173.177 1.00 52.53 266 THR A CA 1
ATOM 2048 C C . THR A 1 266 ? 100.320 9.321 -172.870 1.00 52.53 266 THR A C 1
ATOM 2050 O O . THR A 1 266 ? 101.245 9.208 -173.663 1.00 52.53 266 THR A O 1
ATOM 2053 N N . GLU A 1 267 ? 100.415 9.965 -171.703 1.00 47.50 267 GLU A N 1
ATOM 2054 C CA . GLU A 1 267 ? 101.651 10.229 -170.916 1.00 47.50 267 GLU A CA 1
ATOM 2055 C C . GLU A 1 267 ? 101.288 10.978 -169.612 1.00 47.50 267 GLU A C 1
ATOM 2057 O O . GLU A 1 267 ? 101.889 10.780 -168.558 1.00 47.50 267 GLU A O 1
ATOM 2062 N N . ALA A 1 268 ? 100.205 11.768 -169.632 1.00 52.28 268 ALA A N 1
ATOM 2063 C CA . ALA A 1 268 ? 99.643 12.418 -168.442 1.00 52.28 268 ALA A CA 1
ATOM 2064 C C . ALA A 1 268 ? 98.936 11.448 -167.464 1.00 52.28 268 ALA A C 1
ATOM 2066 O O . ALA A 1 268 ? 98.661 11.807 -166.317 1.00 52.28 268 ALA A O 1
ATOM 2067 N N . THR A 1 269 ? 98.613 10.229 -167.901 1.00 56.00 269 THR A N 1
ATOM 2068 C CA . THR A 1 269 ? 97.876 9.217 -167.128 1.00 56.00 269 THR A CA 1
ATOM 2069 C C . THR A 1 269 ? 98.711 8.543 -166.040 1.00 56.00 269 THR A C 1
ATOM 2071 O O . THR A 1 269 ? 98.165 8.203 -164.994 1.00 56.00 269 THR A O 1
ATOM 2074 N N . GLU A 1 270 ? 100.022 8.378 -166.229 1.00 55.31 270 GLU A N 1
ATOM 2075 C CA . GLU A 1 270 ? 100.865 7.667 -165.255 1.00 55.31 270 GLU A CA 1
ATOM 2076 C C . GLU A 1 270 ? 101.177 8.516 -164.017 1.00 55.31 270 GLU A C 1
ATOM 2078 O O . GLU A 1 270 ? 101.078 8.014 -162.898 1.00 55.31 270 GLU A O 1
ATOM 2083 N N . ARG A 1 271 ? 101.414 9.827 -164.182 1.00 56.25 271 ARG A N 1
ATOM 2084 C CA . ARG A 1 271 ? 101.522 10.756 -163.038 1.00 56.25 271 ARG A CA 1
ATOM 2085 C C . ARG A 1 271 ? 100.214 10.830 -162.248 1.00 56.25 271 ARG A C 1
ATOM 2087 O O . ARG A 1 271 ? 100.235 10.646 -161.038 1.00 56.25 271 ARG A O 1
ATOM 2094 N N . ARG A 1 272 ? 99.068 10.945 -162.936 1.00 59.25 272 ARG A N 1
ATOM 2095 C CA . ARG A 1 272 ? 97.740 10.892 -162.292 1.00 59.25 272 ARG A CA 1
ATOM 2096 C C . ARG A 1 272 ? 97.499 9.592 -161.521 1.00 59.25 272 ARG A C 1
ATOM 2098 O O . ARG A 1 272 ? 96.813 9.628 -160.508 1.00 59.25 272 ARG A O 1
ATOM 2105 N N . ASN A 1 273 ? 98.037 8.457 -161.971 1.00 63.00 273 ASN A N 1
ATOM 2106 C CA . ASN A 1 273 ? 97.932 7.196 -161.234 1.00 63.00 273 ASN A CA 1
ATOM 2107 C C . ASN A 1 273 ? 98.819 7.173 -159.979 1.00 63.00 273 ASN A C 1
ATOM 2109 O O . ASN A 1 273 ? 98.360 6.695 -158.946 1.00 63.00 273 ASN A O 1
ATOM 2113 N N . ALA A 1 274 ? 100.037 7.719 -160.032 1.00 61.47 274 ALA A N 1
ATOM 2114 C CA . ALA A 1 274 ? 100.891 7.855 -158.850 1.00 61.47 274 ALA A CA 1
ATOM 2115 C C . ALA A 1 274 ? 100.285 8.821 -157.812 1.00 61.47 274 ALA A C 1
ATOM 2117 O O . ALA A 1 274 ? 100.174 8.466 -156.638 1.00 61.47 274 ALA A O 1
ATOM 2118 N N . ASP A 1 275 ? 99.805 9.987 -158.256 1.00 65.19 275 ASP A N 1
ATOM 2119 C CA . ASP A 1 275 ? 99.122 10.969 -157.403 1.00 65.19 275 ASP A CA 1
ATOM 2120 C C . ASP A 1 275 ? 97.830 10.389 -156.799 1.00 65.19 275 ASP A C 1
ATOM 2122 O O . ASP A 1 275 ? 97.525 10.625 -155.630 1.00 65.19 275 ASP A O 1
ATOM 2126 N N . ARG A 1 276 ? 97.092 9.568 -157.563 1.00 68.94 276 ARG A N 1
ATOM 2127 C CA . ARG A 1 276 ? 95.900 8.856 -157.079 1.00 68.94 276 ARG A CA 1
ATOM 2128 C C . ARG A 1 276 ? 96.233 7.834 -155.993 1.00 68.94 276 ARG A C 1
ATOM 2130 O O . ARG A 1 276 ? 95.552 7.827 -154.978 1.00 68.94 276 ARG A O 1
ATOM 2137 N N . VAL A 1 277 ? 97.278 7.021 -156.157 1.00 72.94 277 VAL A N 1
ATOM 2138 C CA . VAL A 1 277 ? 97.694 6.048 -155.125 1.00 72.94 277 VAL A CA 1
ATOM 2139 C C . VAL A 1 277 ? 98.210 6.758 -153.866 1.00 72.94 277 VAL A C 1
ATOM 2141 O O . VAL A 1 277 ? 97.915 6.325 -152.753 1.00 72.94 277 VAL A O 1
ATOM 2144 N N . ALA A 1 278 ? 98.916 7.885 -154.011 1.00 68.38 278 ALA A N 1
ATOM 2145 C CA . ALA A 1 278 ? 99.321 8.711 -152.873 1.00 68.38 278 ALA A CA 1
ATOM 2146 C C . ALA A 1 278 ? 98.110 9.317 -152.134 1.00 68.38 278 ALA A C 1
ATOM 2148 O O . ALA A 1 278 ? 98.078 9.311 -150.903 1.00 68.38 278 ALA A O 1
ATOM 2149 N N . ALA A 1 279 ? 97.092 9.782 -152.866 1.00 70.31 279 ALA A N 1
ATOM 2150 C CA . ALA A 1 279 ? 95.841 10.274 -152.290 1.00 70.31 279 ALA A CA 1
ATOM 2151 C C . ALA A 1 279 ? 95.017 9.157 -151.617 1.00 70.31 279 ALA A C 1
ATOM 2153 O O . ALA A 1 279 ? 94.502 9.366 -150.521 1.00 70.31 279 ALA A O 1
ATOM 2154 N N . GLU A 1 280 ? 94.938 7.966 -152.221 1.00 75.25 280 GLU A N 1
ATOM 2155 C CA . GLU A 1 280 ? 94.295 6.776 -151.641 1.00 75.25 280 GLU A CA 1
ATOM 2156 C C . GLU A 1 280 ? 94.981 6.364 -150.319 1.00 75.25 280 GLU A C 1
ATOM 2158 O O . GLU A 1 280 ? 94.298 6.096 -149.330 1.00 75.25 280 GLU A O 1
ATOM 2163 N N . TYR A 1 281 ? 96.319 6.401 -150.251 1.00 74.31 281 TYR A N 1
ATOM 2164 C CA . TYR A 1 281 ? 97.072 6.129 -149.018 1.00 74.31 281 TYR A CA 1
ATOM 2165 C C . TYR A 1 281 ? 96.838 7.192 -147.929 1.00 74.31 281 TYR A C 1
ATOM 2167 O O . TYR A 1 281 ? 96.619 6.846 -146.766 1.00 74.31 281 TYR A O 1
ATOM 2175 N N . LEU A 1 282 ? 96.830 8.481 -148.289 1.00 74.94 282 LEU A N 1
ATOM 2176 C CA . LEU A 1 282 ? 96.567 9.567 -147.336 1.00 74.94 282 LEU A CA 1
ATOM 2177 C C . LEU A 1 282 ? 95.133 9.498 -146.777 1.00 74.94 282 LEU A C 1
ATOM 2179 O O . LEU A 1 282 ? 94.922 9.666 -145.576 1.00 74.94 282 LEU A O 1
ATOM 2183 N N . MET A 1 283 ? 94.160 9.185 -147.638 1.00 76.25 283 MET A N 1
ATOM 2184 C CA . MET A 1 283 ? 92.757 9.006 -147.262 1.00 76.25 283 MET A CA 1
ATOM 2185 C C . MET A 1 283 ? 92.565 7.796 -146.335 1.00 76.25 283 MET A C 1
ATOM 2187 O O . MET A 1 283 ? 91.786 7.875 -145.386 1.00 76.25 283 MET A O 1
ATOM 2191 N N . ALA A 1 284 ? 93.305 6.703 -146.552 1.00 76.62 284 ALA A N 1
ATOM 2192 C CA . ALA A 1 284 ? 93.309 5.556 -145.644 1.00 76.62 284 ALA A CA 1
ATOM 2193 C C . ALA A 1 284 ? 93.856 5.924 -144.250 1.00 76.62 284 ALA A C 1
ATOM 2195 O O . ALA A 1 284 ? 93.235 5.581 -143.244 1.00 76.62 284 ALA A O 1
ATOM 2196 N N . GLN A 1 285 ? 94.952 6.691 -144.174 1.00 79.56 285 GLN A N 1
ATOM 2197 C CA . GLN A 1 285 ? 95.486 7.181 -142.894 1.00 79.56 285 GLN A CA 1
ATOM 2198 C C . GLN A 1 285 ? 94.513 8.126 -142.169 1.00 79.56 285 GLN A C 1
ATOM 2200 O O . GLN A 1 285 ? 94.365 8.039 -140.949 1.00 79.56 285 GLN A O 1
ATOM 2205 N N . GLN A 1 286 ? 93.816 9.004 -142.898 1.00 78.19 286 GLN A N 1
ATOM 2206 C CA . GLN A 1 286 ? 92.787 9.872 -142.313 1.00 78.19 286 GLN A CA 1
ATOM 2207 C C . GLN A 1 286 ? 91.590 9.068 -141.788 1.00 78.19 286 GLN A C 1
ATOM 2209 O O . GLN A 1 286 ? 91.136 9.328 -140.678 1.00 78.19 286 GLN A O 1
ATOM 2214 N N . LEU A 1 287 ? 91.143 8.036 -142.511 1.00 82.31 287 LEU A N 1
ATOM 2215 C CA . LEU A 1 287 ? 90.069 7.148 -142.057 1.00 82.31 287 LEU A CA 1
ATOM 2216 C C . LEU A 1 287 ? 90.441 6.384 -140.771 1.00 82.31 287 LEU A C 1
ATOM 2218 O O . LEU A 1 287 ? 89.594 6.196 -139.896 1.00 82.31 287 LEU A O 1
ATOM 2222 N N . GLU A 1 288 ? 91.699 5.957 -140.624 1.00 82.31 288 GLU A N 1
ATOM 2223 C CA . GLU A 1 288 ? 92.187 5.338 -139.384 1.00 82.31 288 GLU A CA 1
ATOM 2224 C C . GLU A 1 288 ? 92.250 6.335 -138.218 1.00 82.31 288 GLU A C 1
ATOM 2226 O O . GLU A 1 288 ? 91.845 5.991 -137.103 1.00 82.31 288 GLU A O 1
ATOM 2231 N N . ALA A 1 289 ? 92.683 7.576 -138.464 1.00 78.88 289 ALA A N 1
ATOM 2232 C CA . ALA A 1 289 ? 92.675 8.641 -137.462 1.00 78.88 289 ALA A CA 1
ATOM 2233 C C . ALA A 1 289 ? 91.244 8.995 -137.013 1.00 78.88 289 ALA A C 1
ATOM 2235 O O . ALA A 1 289 ? 90.963 9.021 -135.812 1.00 78.88 289 ALA A O 1
ATOM 2236 N N . ASP A 1 290 ? 90.313 9.167 -137.954 1.00 82.94 290 ASP A N 1
ATOM 2237 C CA . ASP A 1 290 ? 88.894 9.412 -137.672 1.00 82.94 290 ASP A CA 1
ATOM 2238 C C . ASP A 1 290 ? 88.265 8.246 -136.899 1.00 82.94 290 ASP A C 1
ATOM 2240 O O . ASP A 1 290 ? 87.497 8.461 -135.957 1.00 82.94 290 ASP A O 1
ATOM 2244 N N . ARG A 1 291 ? 88.641 6.999 -137.222 1.00 85.56 291 ARG A N 1
ATOM 2245 C CA . ARG A 1 291 ? 88.221 5.814 -136.464 1.00 85.56 291 ARG A CA 1
ATOM 2246 C C . ARG A 1 291 ? 88.749 5.838 -135.031 1.00 85.56 291 ARG A C 1
ATOM 2248 O O . ARG A 1 291 ? 87.985 5.513 -134.125 1.00 85.56 291 ARG A O 1
ATOM 2255 N N . GLN A 1 292 ? 90.002 6.230 -134.794 1.00 85.31 292 GLN A N 1
ATOM 2256 C CA . GLN A 1 292 ? 90.536 6.373 -133.433 1.00 85.31 292 GLN A CA 1
ATOM 2257 C C . GLN A 1 292 ? 89.834 7.494 -132.651 1.00 85.31 292 GLN A C 1
ATOM 2259 O O . GLN A 1 292 ? 89.532 7.308 -131.473 1.00 85.31 292 GLN A O 1
ATOM 2264 N N . VAL A 1 293 ? 89.503 8.617 -133.299 1.00 85.12 293 VAL A N 1
ATOM 2265 C CA . VAL A 1 293 ? 88.723 9.713 -132.694 1.00 85.12 293 VAL A CA 1
ATOM 2266 C C . VAL A 1 293 ? 87.279 9.290 -132.396 1.00 85.12 293 VAL A C 1
ATOM 2268 O O . VAL A 1 293 ? 86.722 9.675 -131.369 1.00 85.12 293 VAL A O 1
ATOM 2271 N N . ALA A 1 294 ? 86.655 8.478 -133.250 1.00 85.12 294 ALA A N 1
ATOM 2272 C CA . ALA A 1 294 ? 85.348 7.892 -132.964 1.00 85.12 294 ALA A CA 1
ATOM 2273 C C . ALA A 1 294 ? 85.417 6.937 -131.760 1.00 85.12 294 ALA A C 1
ATOM 2275 O O . ALA A 1 294 ? 84.574 7.010 -130.868 1.00 85.12 294 ALA A O 1
ATOM 2276 N N . LEU A 1 295 ? 86.456 6.098 -131.694 1.00 88.31 295 LEU A N 1
ATOM 2277 C CA . LEU A 1 295 ? 86.649 5.127 -130.616 1.00 88.31 295 LEU A CA 1
ATOM 2278 C C . LEU A 1 295 ? 86.932 5.821 -129.270 1.00 88.31 295 LEU A C 1
ATOM 2280 O O . LEU A 1 295 ? 86.332 5.458 -128.258 1.00 88.31 295 LEU A O 1
ATOM 2284 N N . SER A 1 296 ? 87.751 6.879 -129.251 1.00 87.00 296 SER A N 1
ATOM 2285 C CA . SER A 1 296 ? 87.991 7.676 -128.040 1.00 87.00 296 SER A CA 1
ATOM 2286 C C . SER A 1 296 ? 86.739 8.425 -127.572 1.00 87.00 296 SER A C 1
ATOM 2288 O O . SER A 1 296 ? 86.465 8.439 -126.373 1.00 87.00 296 SER A O 1
ATOM 2290 N N . LYS A 1 297 ? 85.914 8.951 -128.491 1.00 88.81 297 LYS A N 1
ATOM 2291 C CA . LYS A 1 297 ? 84.590 9.510 -128.160 1.00 88.81 297 LYS A CA 1
ATOM 2292 C C . LYS A 1 297 ? 83.658 8.465 -127.544 1.00 88.81 297 LYS A C 1
ATOM 2294 O O . LYS A 1 297 ? 83.011 8.767 -126.546 1.00 88.81 297 LYS A O 1
ATOM 2299 N N . THR A 1 298 ? 83.605 7.242 -128.081 1.00 87.12 298 THR A N 1
ATOM 2300 C CA . THR A 1 298 ? 82.779 6.172 -127.488 1.00 87.12 298 THR A CA 1
ATOM 2301 C C . THR A 1 298 ? 83.289 5.724 -126.119 1.00 87.12 298 THR A C 1
ATOM 2303 O O . THR A 1 298 ? 82.482 5.481 -125.230 1.00 87.12 298 THR A O 1
ATOM 2306 N N . LEU A 1 299 ? 84.609 5.679 -125.906 1.00 89.19 299 LEU A N 1
ATOM 2307 C CA . LEU A 1 299 ? 85.185 5.364 -124.596 1.00 89.19 299 LEU A CA 1
ATOM 2308 C C . LEU A 1 299 ? 84.904 6.469 -123.569 1.00 89.19 299 LEU A C 1
ATOM 2310 O O . LEU A 1 299 ? 84.562 6.154 -122.435 1.00 89.19 299 LEU A O 1
ATOM 2314 N N . ALA A 1 300 ? 84.976 7.742 -123.966 1.00 85.50 300 ALA A N 1
ATOM 2315 C CA . ALA A 1 300 ? 84.599 8.863 -123.106 1.00 85.50 300 ALA A CA 1
ATOM 2316 C C . ALA A 1 300 ? 83.099 8.840 -122.752 1.00 85.50 300 ALA A C 1
ATOM 2318 O O . ALA A 1 300 ? 82.742 9.072 -121.601 1.00 85.50 300 ALA A O 1
ATOM 2319 N N . ALA A 1 301 ? 82.223 8.499 -123.705 1.00 84.56 301 ALA A N 1
ATOM 2320 C CA . ALA A 1 301 ? 80.792 8.333 -123.444 1.00 84.56 301 ALA A CA 1
ATOM 2321 C C . ALA A 1 301 ? 80.512 7.189 -122.449 1.00 84.56 301 ALA A C 1
ATOM 2323 O O . ALA A 1 301 ? 79.782 7.393 -121.486 1.00 84.56 301 ALA A O 1
ATOM 2324 N N . LEU A 1 302 ? 81.161 6.029 -122.617 1.00 88.62 302 LEU A N 1
ATOM 2325 C CA . LEU A 1 302 ? 81.061 4.898 -121.681 1.00 88.62 302 LEU A CA 1
ATOM 2326 C C . LEU A 1 302 ? 81.637 5.220 -120.289 1.00 88.62 302 LEU A C 1
ATOM 2328 O O . LEU A 1 302 ? 81.154 4.704 -119.285 1.00 88.62 302 LEU A O 1
ATOM 2332 N N . GLN A 1 303 ? 82.665 6.071 -120.205 1.00 87.81 303 GLN A N 1
ATOM 2333 C CA . GLN A 1 303 ? 83.182 6.563 -118.924 1.00 87.81 303 GLN A CA 1
ATOM 2334 C C . GLN A 1 303 ? 82.178 7.478 -118.214 1.00 87.81 303 GLN A C 1
ATOM 2336 O O . GLN A 1 303 ? 82.022 7.358 -117.002 1.00 87.81 303 GLN A O 1
ATOM 2341 N N . ILE A 1 304 ? 81.482 8.351 -118.950 1.00 86.81 304 ILE A N 1
ATOM 2342 C CA . ILE A 1 304 ? 80.412 9.199 -118.402 1.00 86.81 304 ILE A CA 1
ATOM 2343 C C . ILE A 1 304 ? 79.237 8.334 -117.935 1.00 86.81 304 ILE A C 1
ATOM 2345 O O . ILE A 1 304 ? 78.831 8.462 -116.787 1.00 86.81 304 ILE A O 1
ATOM 2349 N N . GLU A 1 305 ? 78.761 7.399 -118.764 1.00 88.56 305 GLU A N 1
ATOM 2350 C CA . GLU A 1 305 ? 77.674 6.471 -118.412 1.00 88.56 305 GLU A CA 1
ATOM 2351 C C . GLU A 1 305 ? 78.001 5.666 -117.145 1.00 88.56 305 GLU A C 1
ATOM 2353 O O . GLU A 1 305 ? 77.156 5.525 -116.264 1.00 88.56 305 GLU A O 1
ATOM 2358 N N . ARG A 1 306 ? 79.251 5.204 -116.998 1.00 91.56 306 ARG A N 1
ATOM 2359 C CA . ARG A 1 306 ? 79.703 4.534 -115.774 1.00 91.56 306 ARG A CA 1
ATOM 2360 C C . ARG A 1 306 ? 79.679 5.459 -114.556 1.00 91.56 306 ARG A C 1
ATOM 2362 O O . ARG A 1 306 ? 79.179 5.051 -113.519 1.00 91.56 306 ARG A O 1
ATOM 2369 N N . VAL A 1 307 ? 80.192 6.686 -114.664 1.00 90.00 307 VAL A N 1
ATOM 2370 C CA . VAL A 1 307 ? 80.176 7.652 -113.548 1.00 90.00 307 VAL A CA 1
ATOM 2371 C C . VAL A 1 307 ? 78.743 8.049 -113.172 1.00 90.00 307 VAL A C 1
ATOM 2373 O O . VAL A 1 307 ? 78.449 8.253 -111.997 1.00 90.00 307 VAL A O 1
ATOM 2376 N N . GLU A 1 308 ? 77.831 8.127 -114.141 1.00 90.56 308 GLU A N 1
ATOM 2377 C CA . GLU A 1 308 ? 76.407 8.362 -113.891 1.00 90.56 308 GLU A CA 1
ATOM 2378 C C . GLU A 1 308 ? 75.729 7.156 -113.226 1.00 90.56 308 GLU A C 1
ATOM 2380 O O . GLU A 1 308 ? 74.948 7.351 -112.296 1.00 90.56 308 GLU A O 1
ATOM 2385 N N . ALA A 1 309 ? 76.063 5.926 -113.630 1.00 87.06 309 ALA A N 1
ATOM 2386 C CA . ALA A 1 309 ? 75.593 4.705 -112.977 1.00 87.06 309 ALA A CA 1
ATOM 2387 C C . ALA A 1 309 ? 76.105 4.596 -111.529 1.00 87.06 309 ALA A C 1
ATOM 2389 O O . ALA A 1 309 ? 75.294 4.435 -110.619 1.00 87.06 309 ALA A O 1
ATOM 2390 N N . ASP A 1 310 ? 77.414 4.782 -111.312 1.00 90.62 310 ASP A N 1
ATOM 2391 C CA . ASP A 1 310 ? 78.051 4.788 -109.989 1.00 90.62 310 ASP A CA 1
ATOM 2392 C C . ASP A 1 310 ? 77.421 5.885 -109.089 1.00 90.62 310 ASP A C 1
ATOM 2394 O O . ASP A 1 310 ? 77.161 5.659 -107.904 1.00 90.62 310 ASP A O 1
ATOM 2398 N N . ARG A 1 311 ? 77.088 7.064 -109.650 1.00 91.69 311 ARG A N 1
ATOM 2399 C CA . ARG A 1 311 ? 76.366 8.132 -108.932 1.00 91.69 311 ARG A CA 1
ATOM 2400 C C . ARG A 1 311 ? 74.946 7.711 -108.550 1.00 91.69 311 ARG A C 1
ATOM 2402 O O . ARG A 1 311 ? 74.576 7.873 -107.390 1.00 91.69 311 ARG A O 1
ATOM 2409 N N . ILE A 1 312 ? 74.163 7.165 -109.482 1.00 89.69 312 ILE A N 1
ATOM 2410 C CA . ILE A 1 312 ? 72.783 6.712 -109.220 1.00 89.69 312 ILE A CA 1
ATOM 2411 C C . ILE A 1 312 ? 72.764 5.585 -108.177 1.00 89.69 312 ILE A C 1
ATOM 2413 O O . ILE A 1 312 ? 71.863 5.542 -107.340 1.00 89.69 312 ILE A O 1
ATOM 2417 N N . GLU A 1 313 ? 73.752 4.688 -108.193 1.00 89.94 313 GLU A N 1
ATOM 2418 C CA . GLU A 1 313 ? 73.914 3.655 -107.168 1.00 89.94 313 GLU A CA 1
ATOM 2419 C C . GLU A 1 313 ? 74.235 4.271 -105.797 1.00 89.94 313 GLU A C 1
ATOM 2421 O O . GLU A 1 313 ? 73.582 3.923 -104.814 1.00 89.94 313 GLU A O 1
ATOM 2426 N N . SER A 1 314 ? 75.140 5.257 -105.731 1.00 86.81 314 SER A N 1
ATOM 2427 C CA . SER A 1 314 ? 75.429 5.977 -104.481 1.00 86.81 314 SER A CA 1
ATOM 2428 C C . SER A 1 314 ? 74.212 6.731 -103.926 1.00 86.81 314 SER A C 1
ATOM 2430 O O . SER A 1 314 ? 73.935 6.635 -102.734 1.00 86.81 314 SER A O 1
ATOM 2432 N N . GLU A 1 315 ? 73.430 7.399 -104.783 1.00 91.88 315 GLU A N 1
ATOM 2433 C CA . GLU A 1 315 ? 72.213 8.123 -104.390 1.00 91.88 315 GLU A CA 1
ATOM 2434 C C . GLU A 1 315 ? 71.137 7.160 -103.858 1.00 91.88 315 GLU A C 1
ATOM 2436 O O . GLU A 1 315 ? 70.490 7.446 -102.848 1.00 91.88 315 GLU A O 1
ATOM 2441 N N . ARG A 1 316 ? 70.991 5.977 -104.473 1.00 90.81 316 ARG A N 1
ATOM 2442 C CA . ARG A 1 316 ? 70.097 4.916 -103.980 1.00 90.81 316 ARG A CA 1
ATOM 2443 C C . ARG A 1 316 ? 70.536 4.367 -102.629 1.00 90.81 316 ARG A C 1
ATOM 2445 O O . ARG A 1 316 ? 69.689 4.233 -101.756 1.00 90.81 316 ARG A O 1
ATOM 2452 N N . LEU A 1 317 ? 71.828 4.092 -102.449 1.00 91.62 317 LEU A N 1
ATOM 2453 C CA . LEU A 1 317 ? 72.369 3.613 -101.174 1.00 91.62 317 LEU A CA 1
ATOM 2454 C C . LEU A 1 317 ? 72.174 4.647 -100.056 1.00 91.62 317 LEU A C 1
ATOM 2456 O O . LEU A 1 317 ? 71.806 4.277 -98.944 1.00 91.62 317 LEU A O 1
ATOM 2460 N N . THR A 1 318 ? 72.340 5.944 -100.344 1.00 88.69 318 THR A N 1
ATOM 2461 C CA . THR A 1 318 ? 72.011 6.990 -99.362 1.00 88.69 318 THR A CA 1
ATOM 2462 C C . THR A 1 318 ? 70.516 7.059 -99.060 1.00 88.69 318 THR A C 1
ATOM 2464 O O . THR A 1 318 ? 70.155 7.239 -97.904 1.00 88.69 318 THR A O 1
ATOM 2467 N N . ALA A 1 319 ? 69.643 6.867 -100.054 1.00 87.69 319 ALA A N 1
ATOM 2468 C CA . ALA A 1 319 ? 68.199 6.861 -99.829 1.00 87.69 319 ALA A CA 1
ATOM 2469 C C . ALA A 1 319 ? 67.751 5.678 -98.952 1.00 87.69 319 ALA A C 1
ATOM 2471 O O . ALA A 1 319 ? 66.951 5.882 -98.046 1.00 87.69 319 ALA A O 1
ATOM 2472 N N . THR A 1 320 ? 68.303 4.476 -99.163 1.00 90.44 320 THR A N 1
ATOM 2473 C CA . THR A 1 320 ? 67.981 3.304 -98.329 1.00 90.44 320 THR A CA 1
ATOM 2474 C C . THR A 1 320 ? 68.489 3.437 -96.896 1.00 90.44 320 THR A C 1
ATOM 2476 O O . THR A 1 320 ? 67.798 3.014 -95.982 1.00 90.44 320 THR A O 1
ATOM 2479 N N . LEU A 1 321 ? 69.661 4.052 -96.685 1.00 92.19 321 LEU A N 1
ATOM 2480 C CA . LEU A 1 321 ? 70.179 4.302 -95.333 1.00 92.19 321 LEU A CA 1
ATOM 2481 C C . LEU A 1 321 ? 69.316 5.317 -94.569 1.00 92.19 321 LEU A C 1
ATOM 2483 O O . LEU A 1 32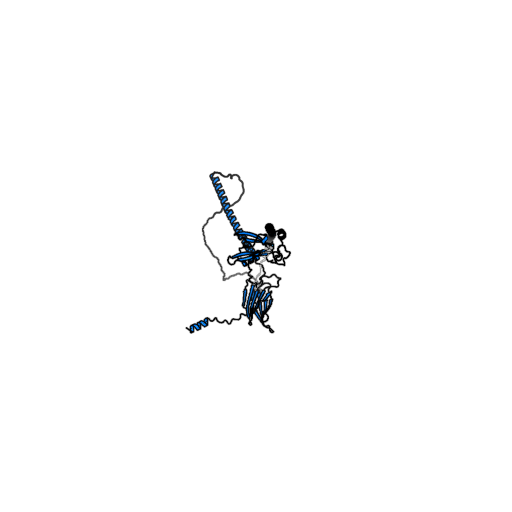1 ? 69.059 5.123 -93.390 1.00 92.19 321 LEU A O 1
ATOM 2487 N N . ILE A 1 322 ? 68.827 6.362 -95.248 1.00 91.62 322 ILE A N 1
ATOM 2488 C CA . ILE A 1 322 ? 67.904 7.343 -94.653 1.00 91.62 322 ILE A CA 1
ATOM 2489 C C . ILE A 1 322 ? 66.545 6.698 -94.328 1.00 91.62 322 ILE A C 1
ATOM 2491 O O . ILE A 1 322 ? 65.941 7.027 -93.314 1.00 91.62 322 ILE A O 1
ATOM 2495 N N . GLU A 1 323 ? 66.053 5.781 -95.167 1.00 90.62 323 GLU A N 1
ATOM 2496 C CA . GLU A 1 323 ? 64.812 5.034 -94.903 1.00 90.62 323 GLU A CA 1
ATOM 2497 C C . GLU A 1 323 ? 64.953 4.082 -93.699 1.00 90.62 323 GLU A C 1
ATOM 2499 O O . GLU A 1 323 ? 64.021 3.968 -92.908 1.00 90.62 323 GLU A O 1
ATOM 2504 N N . GLU A 1 324 ? 66.118 3.450 -93.524 1.00 90.00 324 GLU A N 1
ATOM 2505 C CA . GLU A 1 324 ? 66.439 2.610 -92.360 1.00 90.00 324 GLU A CA 1
ATOM 2506 C C . GLU A 1 324 ? 66.556 3.447 -91.069 1.00 90.00 324 GLU A C 1
ATOM 2508 O O . GLU A 1 324 ? 65.903 3.123 -90.080 1.00 90.00 324 GLU A O 1
ATOM 2513 N N . GLU A 1 325 ? 67.284 4.571 -91.100 1.00 92.12 325 GLU A N 1
ATOM 2514 C CA . GLU A 1 325 ? 67.458 5.492 -89.959 1.00 92.12 325 GLU A CA 1
ATOM 2515 C C . GLU A 1 325 ? 66.118 6.090 -89.483 1.00 92.12 325 GLU A C 1
ATOM 2517 O O . GLU A 1 325 ? 65.817 6.064 -88.290 1.00 92.12 325 GLU A O 1
ATOM 2522 N N . LEU A 1 326 ? 65.254 6.535 -90.406 1.00 94.19 326 LEU A N 1
ATOM 2523 C CA . LEU A 1 326 ? 63.911 7.038 -90.072 1.00 94.19 326 LEU A CA 1
ATOM 2524 C C . LEU A 1 326 ? 63.005 5.962 -89.449 1.00 94.19 326 LEU A C 1
ATOM 2526 O O . LEU A 1 326 ? 62.158 6.276 -88.612 1.00 94.19 326 LEU A O 1
ATOM 2530 N N . LEU A 1 327 ? 63.162 4.700 -89.856 1.00 94.12 327 LEU A N 1
ATOM 2531 C CA . LEU A 1 327 ? 62.371 3.588 -89.328 1.00 94.12 327 LEU A CA 1
ATOM 2532 C C . LEU A 1 327 ? 62.877 3.139 -87.945 1.00 94.12 327 LEU A C 1
ATOM 2534 O O . LEU A 1 327 ? 62.072 2.730 -87.109 1.00 94.12 327 LEU A O 1
ATOM 2538 N N . GLU A 1 328 ? 64.179 3.271 -87.665 1.00 93.19 328 GLU A N 1
ATOM 2539 C CA . GLU A 1 328 ? 64.723 3.143 -86.306 1.00 93.19 328 GLU A CA 1
ATOM 2540 C C . GLU A 1 328 ? 64.211 4.262 -85.379 1.00 93.19 328 GLU A C 1
ATOM 2542 O O . GLU A 1 328 ? 63.798 3.968 -84.254 1.00 93.19 328 GLU A O 1
ATOM 2547 N N . GLU A 1 329 ? 64.155 5.518 -85.845 1.00 90.94 329 GLU A N 1
ATOM 2548 C CA . GLU A 1 329 ? 63.574 6.636 -85.082 1.00 90.94 329 GLU A CA 1
ATOM 2549 C C . GLU A 1 329 ? 62.079 6.409 -84.764 1.00 90.94 329 GLU A C 1
ATOM 2551 O O . GLU A 1 329 ? 61.679 6.531 -83.604 1.00 90.94 329 GLU A O 1
ATOM 2556 N N . GLU A 1 330 ? 61.257 5.999 -85.742 1.00 93.44 330 GLU A N 1
ATOM 2557 C CA . GLU A 1 330 ? 59.822 5.722 -85.523 1.00 93.44 330 GLU A CA 1
ATOM 2558 C C . GLU A 1 330 ? 59.591 4.572 -84.519 1.00 93.44 330 GLU A C 1
ATOM 2560 O O . GLU A 1 330 ? 58.684 4.637 -83.682 1.00 93.44 330 GLU A O 1
ATOM 2565 N N . LEU A 1 331 ? 60.431 3.529 -84.549 1.00 95.19 331 LEU A N 1
ATOM 2566 C CA . LEU A 1 331 ? 60.368 2.427 -83.583 1.00 95.19 331 LEU A CA 1
ATOM 2567 C C . LEU A 1 331 ? 60.757 2.865 -82.164 1.00 95.19 331 LEU A C 1
ATOM 2569 O O . LEU A 1 331 ? 60.119 2.428 -81.203 1.00 95.19 331 LEU A O 1
ATOM 2573 N N . LEU A 1 332 ? 61.757 3.741 -82.021 1.00 93.81 332 LEU A N 1
ATOM 2574 C CA . LEU A 1 332 ? 62.153 4.304 -80.727 1.00 93.81 332 LEU A CA 1
ATOM 2575 C C . LEU A 1 332 ? 61.049 5.194 -80.138 1.00 93.81 332 LEU A C 1
ATOM 2577 O O . LEU A 1 332 ? 60.704 5.030 -78.967 1.00 93.81 332 LEU A O 1
ATOM 2581 N N . GLU A 1 333 ? 60.429 6.070 -80.937 1.00 93.12 333 GLU A N 1
ATOM 2582 C CA . GLU A 1 333 ? 59.282 6.876 -80.485 1.00 93.12 333 GLU A CA 1
ATOM 2583 C C . GLU A 1 333 ? 58.091 5.996 -80.057 1.00 93.12 333 GLU A C 1
ATOM 2585 O O . GLU A 1 333 ? 57.426 6.275 -79.050 1.00 93.12 333 GLU A O 1
ATOM 2590 N N . ALA A 1 334 ? 57.836 4.896 -80.775 1.00 90.56 334 ALA A N 1
ATOM 2591 C CA . ALA A 1 334 ? 56.796 3.935 -80.421 1.00 90.56 334 ALA A CA 1
ATOM 2592 C C . ALA A 1 334 ? 57.092 3.202 -79.096 1.00 90.56 334 ALA A C 1
ATOM 2594 O O . ALA A 1 334 ? 56.191 3.077 -78.256 1.00 90.56 334 ALA A O 1
ATOM 2595 N N . GLU A 1 335 ? 58.337 2.762 -78.874 1.00 94.69 335 GLU A N 1
ATOM 2596 C CA . GLU A 1 335 ? 58.766 2.132 -77.618 1.00 94.69 335 GLU A CA 1
ATOM 2597 C C . GLU A 1 335 ? 58.714 3.121 -76.439 1.00 94.69 335 GLU A C 1
ATOM 2599 O O . GLU A 1 335 ? 58.245 2.767 -75.350 1.00 94.69 335 GLU A O 1
ATOM 2604 N N . GLU A 1 336 ? 59.134 4.376 -76.626 1.00 95.06 336 GLU A N 1
ATOM 2605 C CA . GLU A 1 336 ? 59.006 5.407 -75.592 1.00 95.06 336 GLU A CA 1
ATOM 2606 C C . GLU A 1 336 ? 57.539 5.657 -75.221 1.00 95.06 336 GLU A C 1
ATOM 2608 O O . GLU A 1 336 ? 57.206 5.730 -74.033 1.00 95.06 336 GLU A O 1
ATOM 2613 N N . LEU A 1 337 ? 56.640 5.728 -76.206 1.00 93.94 337 LEU A N 1
ATOM 2614 C CA . LEU A 1 337 ? 55.210 5.922 -75.974 1.00 93.94 337 LEU A CA 1
ATOM 2615 C C . LEU A 1 337 ? 54.565 4.727 -75.248 1.00 93.94 337 LEU A C 1
ATOM 2617 O O . LEU A 1 337 ? 53.714 4.925 -74.374 1.00 93.94 337 LEU A O 1
ATOM 2621 N N . GLU A 1 338 ? 54.962 3.490 -75.561 1.00 94.00 338 GLU A N 1
ATOM 2622 C CA . GLU A 1 338 ? 54.516 2.304 -74.819 1.00 94.00 338 GLU A CA 1
ATOM 2623 C C . GLU A 1 338 ? 55.041 2.312 -73.375 1.00 94.00 338 GLU A C 1
ATOM 2625 O O . GLU A 1 338 ? 54.267 2.112 -72.432 1.00 94.00 338 GLU A O 1
ATOM 2630 N N . ASN A 1 339 ? 56.318 2.643 -73.173 1.00 92.12 339 ASN A N 1
ATOM 2631 C CA . ASN A 1 339 ? 56.917 2.765 -71.844 1.00 92.12 339 ASN A CA 1
ATOM 2632 C C . ASN A 1 339 ? 56.261 3.874 -71.001 1.00 92.12 339 ASN A C 1
ATOM 2634 O O . ASN A 1 339 ? 56.015 3.674 -69.806 1.00 92.12 339 ASN A O 1
ATOM 2638 N N . GLN A 1 340 ? 55.909 5.015 -71.605 1.00 94.00 340 GLN A N 1
ATOM 2639 C CA . GLN A 1 340 ? 55.155 6.087 -70.945 1.00 94.00 340 GLN A CA 1
ATOM 2640 C C . GLN A 1 340 ? 53.759 5.613 -70.517 1.00 94.00 340 GLN A C 1
ATOM 2642 O O . GLN A 1 340 ? 53.397 5.773 -69.348 1.00 94.00 340 GLN A O 1
ATOM 2647 N N . ARG A 1 341 ? 53.008 4.953 -71.413 1.00 94.12 341 ARG A N 1
ATOM 2648 C CA . 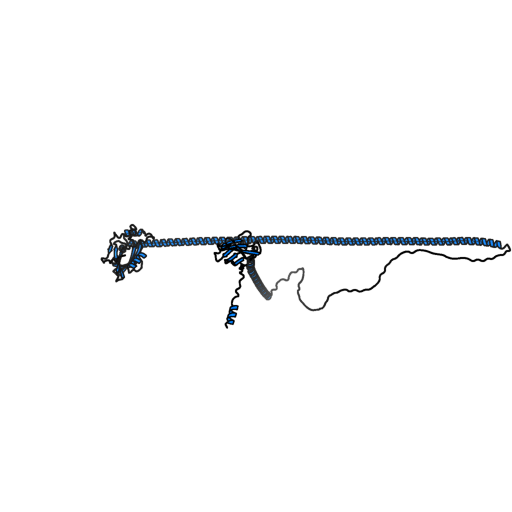ARG A 1 341 ? 51.689 4.365 -71.104 1.00 94.12 341 ARG A CA 1
ATOM 2649 C C . ARG A 1 341 ? 51.773 3.326 -69.987 1.00 94.12 341 ARG A C 1
ATOM 2651 O O . ARG A 1 341 ? 50.949 3.334 -69.075 1.00 94.12 341 ARG A O 1
ATOM 2658 N N . LEU A 1 342 ? 52.786 2.459 -70.008 1.00 93.94 342 LEU A N 1
ATOM 2659 C CA . LEU A 1 342 ? 53.008 1.457 -68.965 1.00 93.94 342 LEU A CA 1
ATOM 2660 C C . LEU A 1 342 ? 53.370 2.104 -67.617 1.00 93.94 342 LEU A C 1
ATOM 2662 O O . LEU A 1 342 ? 52.938 1.623 -66.568 1.00 93.94 342 LEU A O 1
ATOM 2666 N N . ALA A 1 343 ? 54.146 3.190 -67.621 1.00 93.50 343 ALA A N 1
ATOM 2667 C CA . ALA A 1 343 ? 54.471 3.949 -66.416 1.00 93.50 343 ALA A CA 1
ATOM 2668 C C . ALA A 1 343 ? 53.246 4.679 -65.839 1.00 93.50 343 ALA A C 1
ATOM 2670 O O . ALA A 1 343 ? 53.077 4.712 -64.619 1.00 93.50 343 ALA A O 1
ATOM 2671 N N . GLU A 1 344 ? 52.376 5.233 -66.685 1.00 92.56 344 GLU A N 1
ATOM 2672 C CA . GLU A 1 344 ? 51.113 5.850 -66.270 1.00 92.56 344 GLU A CA 1
ATOM 2673 C C . GLU A 1 344 ? 50.133 4.811 -65.705 1.00 92.56 344 GLU A C 1
ATOM 2675 O O . GLU A 1 344 ? 49.679 4.965 -64.571 1.00 92.56 344 GLU A O 1
ATOM 2680 N N . ALA A 1 345 ? 49.922 3.690 -66.402 1.00 92.88 345 ALA A N 1
ATOM 2681 C CA . ALA A 1 345 ? 49.089 2.585 -65.925 1.00 92.88 345 ALA A CA 1
ATOM 2682 C C . ALA A 1 345 ? 49.577 2.016 -64.577 1.00 92.88 345 ALA A C 1
ATOM 2684 O O . ALA A 1 345 ? 48.772 1.737 -63.689 1.00 92.88 345 ALA A O 1
ATOM 2685 N N . LYS A 1 346 ? 50.900 1.899 -64.373 1.00 93.44 346 LYS A N 1
ATOM 2686 C CA . LYS A 1 346 ? 51.487 1.500 -63.079 1.00 93.44 346 LYS A CA 1
ATOM 2687 C C . LYS A 1 346 ? 51.233 2.530 -61.972 1.00 93.44 346 LYS A C 1
ATOM 2689 O O . LYS A 1 346 ? 50.968 2.134 -60.840 1.00 93.44 346 LYS A O 1
ATOM 2694 N N . ARG A 1 347 ? 51.297 3.834 -62.272 1.00 92.81 347 ARG A N 1
ATOM 2695 C CA . ARG A 1 347 ? 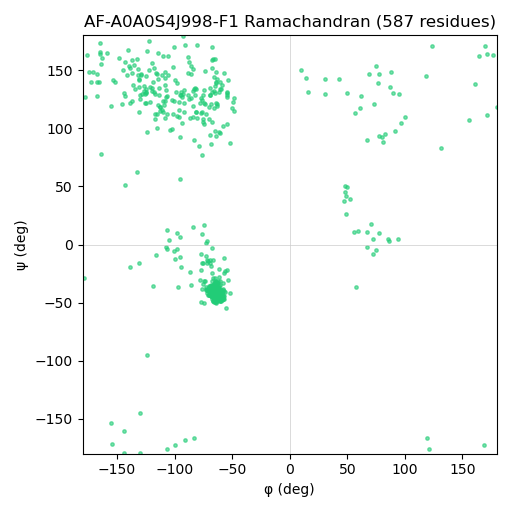50.974 4.901 -61.303 1.00 92.81 347 ARG A CA 1
ATOM 2696 C C . ARG A 1 347 ? 49.494 4.901 -60.934 1.00 92.81 347 ARG A C 1
ATOM 2698 O O . ARG A 1 347 ? 49.174 5.056 -59.759 1.00 92.81 347 ARG A O 1
ATOM 2705 N N . GLU A 1 348 ? 48.603 4.709 -61.902 1.00 93.50 348 GLU A N 1
ATOM 2706 C CA . GLU A 1 348 ? 47.165 4.626 -61.642 1.00 93.50 348 GLU A CA 1
ATOM 2707 C C . GLU A 1 348 ? 46.806 3.376 -60.830 1.00 93.50 348 GLU A C 1
ATOM 2709 O O . GLU A 1 348 ? 46.094 3.492 -59.833 1.00 93.50 348 GLU A O 1
ATOM 2714 N N . ALA A 1 349 ? 47.369 2.212 -61.170 1.00 91.88 349 ALA A N 1
ATOM 2715 C CA . ALA A 1 349 ? 47.203 0.989 -60.386 1.00 91.88 349 ALA A CA 1
ATOM 2716 C C . ALA A 1 349 ? 47.675 1.171 -58.931 1.00 91.88 349 ALA A C 1
ATOM 2718 O O . ALA A 1 349 ? 46.936 0.838 -58.007 1.00 91.88 349 ALA A O 1
ATOM 2719 N N . ALA A 1 350 ? 48.851 1.773 -58.717 1.00 92.69 350 ALA A N 1
ATOM 2720 C CA . ALA A 1 350 ? 49.366 2.064 -57.378 1.00 92.69 350 ALA A CA 1
ATOM 2721 C C . ALA A 1 350 ? 48.499 3.081 -56.607 1.00 92.69 350 ALA A C 1
ATOM 2723 O O . ALA A 1 350 ? 48.319 2.940 -55.398 1.00 92.69 350 ALA A O 1
ATOM 2724 N N . ARG A 1 351 ? 47.926 4.088 -57.287 1.00 94.00 351 ARG A N 1
ATOM 2725 C CA . ARG A 1 351 ? 46.981 5.043 -56.678 1.00 94.00 351 ARG A CA 1
ATOM 2726 C C . ARG A 1 351 ? 45.695 4.342 -56.234 1.00 94.00 351 ARG A C 1
ATOM 2728 O O . ARG A 1 351 ? 45.257 4.558 -55.111 1.00 94.00 351 ARG A O 1
ATOM 2735 N N . LEU A 1 352 ? 45.125 3.489 -57.087 1.00 92.94 352 LEU A N 1
ATOM 2736 C CA . LEU A 1 352 ? 43.915 2.719 -56.783 1.00 92.94 352 LEU A CA 1
ATOM 2737 C C . LEU A 1 352 ? 44.146 1.692 -55.663 1.00 92.94 352 LEU A C 1
ATOM 2739 O O . LEU A 1 352 ? 43.262 1.476 -54.839 1.00 92.94 352 LEU A O 1
ATOM 2743 N N . GLU A 1 353 ? 45.323 1.067 -55.601 1.00 93.00 353 GLU A N 1
ATOM 2744 C CA . GLU A 1 353 ? 45.690 0.167 -54.501 1.00 93.00 353 GLU A CA 1
ATOM 2745 C C . GLU A 1 353 ? 45.827 0.926 -53.171 1.00 93.00 353 GLU A C 1
ATOM 2747 O O . GLU A 1 353 ? 45.273 0.489 -52.162 1.00 93.00 353 GLU A O 1
ATOM 2752 N N . ALA A 1 354 ? 46.474 2.097 -53.177 1.00 92.12 354 ALA A N 1
ATOM 2753 C CA . ALA A 1 354 ? 46.574 2.959 -52.001 1.00 92.12 354 ALA A CA 1
ATOM 2754 C C . ALA A 1 354 ? 45.197 3.447 -51.511 1.00 92.12 354 ALA A C 1
ATOM 2756 O O . ALA A 1 354 ? 44.908 3.345 -50.321 1.00 92.12 354 ALA A O 1
ATOM 2757 N N . GLU A 1 355 ? 44.328 3.901 -52.421 1.00 92.88 355 GLU A N 1
ATOM 2758 C CA . GLU A 1 355 ? 42.959 4.342 -52.111 1.00 92.88 355 GLU A CA 1
ATOM 2759 C C . GLU A 1 355 ? 42.113 3.202 -51.518 1.00 92.88 355 GLU A C 1
ATOM 2761 O O . GLU A 1 355 ? 41.411 3.393 -50.524 1.00 92.88 355 GLU A O 1
ATOM 2766 N N . ARG A 1 356 ? 42.227 1.982 -52.063 1.00 94.06 356 ARG A N 1
ATOM 2767 C CA . ARG A 1 356 ? 41.558 0.797 -51.504 1.00 94.06 356 ARG A CA 1
ATOM 2768 C C . ARG A 1 356 ? 42.049 0.455 -50.100 1.00 94.06 356 ARG A C 1
ATOM 2770 O O . ARG A 1 356 ? 41.230 0.118 -49.249 1.00 94.06 356 ARG A O 1
ATOM 2777 N N . LEU A 1 357 ? 43.355 0.539 -49.856 1.00 92.62 357 LEU A N 1
ATOM 2778 C CA . LEU A 1 357 ? 43.949 0.207 -48.560 1.00 92.62 357 LEU A CA 1
ATOM 2779 C C . LEU A 1 357 ? 43.654 1.289 -47.503 1.00 92.62 357 LEU A C 1
ATOM 2781 O O . LEU A 1 357 ? 43.473 0.973 -46.329 1.00 92.62 357 LEU A O 1
ATOM 2785 N N . GLU A 1 358 ? 43.529 2.556 -47.905 1.00 93.06 358 GLU A N 1
ATOM 2786 C CA . GLU A 1 358 ? 43.023 3.635 -47.048 1.00 93.06 358 GLU A CA 1
ATOM 2787 C C . GLU A 1 358 ? 41.533 3.446 -46.713 1.00 93.06 358 GLU A C 1
ATOM 2789 O O . GLU A 1 358 ? 41.151 3.542 -45.544 1.00 93.06 358 GLU A O 1
ATOM 2794 N N . ALA A 1 359 ? 40.703 3.089 -47.699 1.00 91.44 359 ALA A N 1
ATOM 2795 C CA . ALA A 1 359 ? 39.288 2.788 -47.485 1.00 91.44 359 ALA A CA 1
ATOM 2796 C C . ALA A 1 359 ? 39.077 1.595 -46.531 1.00 91.44 359 ALA A C 1
ATOM 2798 O O . ALA A 1 359 ? 38.259 1.688 -45.616 1.00 91.44 359 ALA A O 1
ATOM 2799 N N . GLU A 1 360 ? 39.849 0.513 -46.688 1.00 92.31 360 GLU A N 1
ATOM 2800 C CA . GLU A 1 360 ? 39.815 -0.654 -45.793 1.00 92.31 360 GLU A CA 1
ATOM 2801 C C . GLU A 1 360 ? 40.215 -0.283 -44.355 1.00 92.31 360 GLU A C 1
ATOM 2803 O O . GLU A 1 360 ? 39.555 -0.693 -43.398 1.00 92.31 360 GLU A O 1
ATOM 2808 N N . ARG A 1 361 ? 41.242 0.562 -44.180 1.00 93.69 361 ARG A N 1
ATOM 2809 C CA . ARG A 1 361 ? 41.645 1.066 -42.856 1.00 93.69 361 ARG A CA 1
ATOM 2810 C C . ARG A 1 361 ? 40.566 1.931 -42.204 1.00 93.69 361 ARG A C 1
ATOM 2812 O O . ARG A 1 361 ? 40.287 1.744 -41.022 1.00 93.69 361 ARG A O 1
ATOM 2819 N N . LEU A 1 362 ? 39.939 2.834 -42.960 1.00 92.50 362 LEU A N 1
ATOM 2820 C CA . LEU A 1 362 ? 38.834 3.669 -42.473 1.00 92.50 362 LEU A CA 1
ATOM 2821 C C . LEU A 1 362 ? 37.585 2.843 -42.131 1.00 92.50 362 LEU A C 1
ATOM 2823 O O . LEU A 1 362 ? 36.854 3.185 -41.200 1.00 92.50 362 LEU A O 1
ATOM 2827 N N . GLU A 1 363 ? 37.315 1.757 -42.858 1.00 92.31 363 GLU A N 1
ATOM 2828 C CA . GLU A 1 363 ? 36.232 0.831 -42.521 1.00 92.31 363 GLU A CA 1
ATOM 2829 C C . GLU A 1 363 ? 36.543 0.031 -41.248 1.00 92.31 363 GLU A C 1
ATOM 2831 O O . GLU A 1 363 ? 35.687 -0.051 -40.364 1.00 92.31 363 GLU A O 1
ATOM 2836 N N . ALA A 1 364 ? 37.771 -0.473 -41.097 1.00 91.88 364 ALA A N 1
ATOM 2837 C CA . ALA A 1 364 ? 38.215 -1.156 -39.883 1.00 91.88 364 ALA A CA 1
ATOM 2838 C C . ALA A 1 364 ? 38.114 -0.252 -38.638 1.00 91.88 364 ALA A C 1
ATOM 2840 O O . ALA A 1 364 ? 37.507 -0.653 -37.643 1.00 91.88 364 ALA A O 1
ATOM 2841 N N . GLU A 1 365 ? 38.602 0.991 -38.720 1.00 92.38 365 GLU A N 1
ATOM 2842 C CA . GLU A 1 365 ? 38.509 1.988 -37.641 1.00 92.38 365 GLU A CA 1
ATOM 2843 C C . GLU A 1 365 ? 37.045 2.299 -37.276 1.00 92.38 365 GLU A C 1
ATOM 2845 O O . GLU A 1 365 ? 36.680 2.345 -36.101 1.00 92.38 365 GLU A O 1
ATOM 2850 N N . ARG A 1 366 ? 36.156 2.424 -38.273 1.00 92.62 366 ARG A N 1
ATOM 2851 C CA . ARG A 1 366 ? 34.708 2.601 -38.044 1.00 92.62 366 ARG A CA 1
ATOM 2852 C C . ARG A 1 366 ? 34.055 1.392 -37.374 1.00 92.62 366 ARG A C 1
ATOM 2854 O O . ARG A 1 366 ? 33.106 1.574 -36.610 1.00 92.62 366 ARG A O 1
ATOM 2861 N N . ILE A 1 367 ? 34.500 0.172 -37.672 1.00 92.56 367 ILE A N 1
ATOM 2862 C CA . ILE A 1 367 ? 33.994 -1.050 -37.032 1.00 92.56 367 ILE A CA 1
ATOM 2863 C C . ILE A 1 367 ? 34.480 -1.130 -35.579 1.00 92.56 367 ILE A C 1
ATOM 2865 O O . ILE A 1 367 ? 33.685 -1.455 -34.697 1.00 92.56 367 ILE A O 1
ATOM 2869 N N . GLU A 1 368 ? 35.742 -0.798 -35.314 1.00 92.81 368 GLU A N 1
ATOM 2870 C CA . GLU A 1 368 ? 36.319 -0.773 -33.966 1.00 92.81 368 GLU A CA 1
ATOM 2871 C C . GLU A 1 368 ? 35.663 0.303 -33.085 1.00 92.81 368 GLU A C 1
ATOM 2873 O O . GLU A 1 368 ? 35.197 -0.003 -31.986 1.00 92.81 368 GLU A O 1
ATOM 2878 N N . ALA A 1 369 ? 35.479 1.521 -33.607 1.00 91.75 369 ALA A N 1
ATOM 2879 C CA . ALA A 1 369 ? 34.757 2.591 -32.918 1.00 91.75 369 ALA A CA 1
ATOM 2880 C C . ALA A 1 369 ? 33.317 2.184 -32.548 1.00 91.75 369 ALA A C 1
ATOM 2882 O O . ALA A 1 369 ? 32.890 2.384 -31.410 1.00 91.75 369 ALA A O 1
ATOM 2883 N N . LYS A 1 370 ? 32.584 1.541 -33.472 1.00 90.69 370 LYS A N 1
ATOM 2884 C CA . LYS A 1 370 ? 31.233 1.009 -33.205 1.00 90.69 370 LYS A CA 1
ATOM 2885 C C . LYS A 1 370 ? 31.221 -0.097 -32.150 1.00 90.69 370 LYS A C 1
ATOM 2887 O O . LYS A 1 370 ? 30.258 -0.187 -31.393 1.00 90.69 370 LYS A O 1
ATOM 2892 N N . ARG A 1 371 ? 32.255 -0.945 -32.092 1.00 92.12 371 ARG A N 1
ATOM 2893 C CA . ARG A 1 371 ? 32.379 -1.979 -31.049 1.00 92.12 371 ARG A CA 1
ATOM 2894 C C . ARG A 1 371 ? 32.583 -1.350 -29.677 1.00 92.12 371 ARG A C 1
ATOM 2896 O O . ARG A 1 371 ? 31.827 -1.675 -28.772 1.00 92.12 371 ARG A O 1
ATOM 2903 N N . HIS A 1 372 ? 33.505 -0.400 -29.544 1.00 90.38 372 HIS A N 1
ATOM 2904 C CA . HIS A 1 372 ? 33.712 0.306 -28.277 1.00 90.38 372 HIS A CA 1
ATOM 2905 C C . HIS A 1 372 ? 32.501 1.143 -27.841 1.00 90.38 372 HIS A C 1
ATOM 2907 O O . HIS A 1 372 ? 32.221 1.238 -26.647 1.00 90.38 372 HIS A O 1
ATOM 2913 N N . GLU A 1 373 ? 31.747 1.732 -28.774 1.00 92.12 373 GLU A N 1
ATOM 2914 C CA . GLU A 1 373 ? 30.481 2.399 -28.448 1.00 92.12 373 GLU A CA 1
ATOM 2915 C C . GLU A 1 373 ? 29.433 1.401 -27.925 1.00 92.12 373 GLU A C 1
ATOM 2917 O O . GLU A 1 373 ? 28.805 1.657 -26.896 1.00 92.12 373 GLU A O 1
ATOM 2922 N N . ALA A 1 374 ? 29.296 0.235 -28.565 1.00 90.94 374 ALA A N 1
ATOM 2923 C CA . ALA A 1 374 ? 28.398 -0.827 -28.113 1.00 90.94 374 ALA A CA 1
ATOM 2924 C C . ALA A 1 374 ? 28.796 -1.396 -26.736 1.00 90.94 374 ALA A C 1
ATOM 2926 O O . ALA A 1 374 ? 27.937 -1.518 -25.867 1.00 90.94 374 ALA A O 1
ATOM 2927 N N . GLU A 1 375 ? 30.085 -1.669 -26.506 1.00 92.12 375 GLU A N 1
ATOM 2928 C CA . GLU A 1 375 ? 30.622 -2.120 -25.211 1.00 92.12 375 GLU A CA 1
ATOM 2929 C C . GLU A 1 375 ? 30.354 -1.099 -24.096 1.00 92.12 375 GLU A C 1
ATOM 2931 O O . GLU A 1 375 ? 29.953 -1.471 -22.992 1.00 92.12 375 GLU A O 1
ATOM 2936 N N . ARG A 1 376 ? 30.523 0.202 -24.378 1.00 93.31 376 ARG A N 1
ATOM 2937 C CA . ARG A 1 376 ? 30.207 1.270 -23.419 1.00 93.31 376 ARG A CA 1
ATOM 2938 C C . ARG A 1 376 ? 28.718 1.332 -23.087 1.00 93.31 376 ARG A C 1
ATOM 2940 O O . ARG A 1 376 ? 28.379 1.459 -21.915 1.00 93.31 376 ARG A O 1
ATOM 2947 N N . LEU A 1 377 ? 27.845 1.229 -24.090 1.00 91.00 377 LEU A N 1
ATOM 2948 C CA . LEU A 1 377 ? 26.392 1.218 -23.889 1.00 91.00 377 LEU A CA 1
ATOM 2949 C C . LEU A 1 377 ? 25.923 -0.036 -23.136 1.00 91.00 377 LEU A C 1
ATOM 2951 O O . LEU A 1 377 ? 24.993 0.041 -22.336 1.00 91.00 377 LEU A O 1
ATOM 2955 N N . GLU A 1 378 ? 26.558 -1.189 -23.354 1.00 92.75 378 GLU A N 1
ATOM 2956 C CA . GLU A 1 378 ? 26.276 -2.410 -22.595 1.00 92.75 378 GLU A CA 1
ATOM 2957 C C . GLU A 1 378 ? 26.724 -2.282 -21.131 1.00 92.75 378 GLU A C 1
ATOM 2959 O O . GLU A 1 378 ? 25.944 -2.590 -20.229 1.00 92.75 378 GLU A O 1
ATOM 2964 N N . ALA A 1 379 ? 27.919 -1.738 -20.877 1.00 91.44 379 ALA A N 1
ATOM 2965 C CA . ALA A 1 379 ? 28.397 -1.459 -19.524 1.00 91.44 379 ALA A CA 1
ATOM 2966 C C . ALA A 1 379 ? 27.487 -0.467 -18.772 1.00 91.44 379 ALA A C 1
ATOM 2968 O O . ALA A 1 379 ? 27.114 -0.729 -17.629 1.00 91.44 379 ALA A O 1
ATOM 2969 N N . GLU A 1 380 ? 27.069 0.624 -19.425 1.00 91.94 380 GLU A N 1
ATOM 2970 C CA . GLU A 1 380 ? 26.144 1.619 -18.860 1.00 91.94 380 GLU A CA 1
ATOM 2971 C C . GLU A 1 380 ? 24.770 1.005 -18.539 1.00 91.94 380 GLU A C 1
ATOM 2973 O O . GLU A 1 380 ? 24.202 1.267 -17.478 1.00 91.94 380 GLU A O 1
ATOM 2978 N N . ARG A 1 381 ? 24.255 0.114 -19.401 1.00 92.81 381 ARG A N 1
ATOM 2979 C CA . ARG A 1 381 ? 23.015 -0.633 -19.131 1.00 92.81 381 ARG A CA 1
ATOM 2980 C C . ARG A 1 381 ? 23.140 -1.571 -17.931 1.00 92.81 381 ARG A C 1
ATOM 2982 O O . ARG A 1 381 ? 22.222 -1.610 -17.118 1.00 92.81 381 ARG A O 1
ATOM 2989 N N . ILE A 1 382 ? 24.251 -2.300 -17.805 1.00 92.62 382 ILE A N 1
ATOM 2990 C CA . ILE A 1 382 ? 24.496 -3.201 -16.666 1.00 92.62 382 ILE A CA 1
ATOM 2991 C C . ILE A 1 382 ? 24.633 -2.402 -15.361 1.00 92.62 382 ILE A C 1
ATOM 2993 O O . ILE A 1 382 ? 24.125 -2.826 -14.323 1.00 92.62 382 ILE A O 1
ATOM 2997 N N . GLU A 1 383 ? 25.288 -1.240 -15.385 1.00 93.12 383 GLU A N 1
ATOM 2998 C CA . GLU A 1 383 ? 25.390 -0.362 -14.213 1.00 93.12 383 GLU A CA 1
ATOM 2999 C C . GLU A 1 383 ? 24.021 0.213 -13.810 1.00 93.12 383 GLU A C 1
ATOM 3001 O O . GLU A 1 383 ? 23.663 0.170 -12.631 1.00 93.12 383 GLU A O 1
ATOM 3006 N N . ALA A 1 384 ? 23.214 0.656 -14.780 1.00 90.75 384 ALA A N 1
ATOM 3007 C CA . ALA A 1 384 ? 21.850 1.121 -14.539 1.00 90.75 384 ALA A CA 1
ATOM 3008 C C . ALA A 1 384 ? 20.945 0.020 -13.951 1.00 90.75 384 ALA A C 1
ATOM 3010 O O . ALA A 1 384 ? 20.246 0.271 -12.970 1.00 90.75 384 ALA A O 1
ATOM 3011 N N . GLU A 1 385 ? 20.999 -1.204 -14.489 1.00 91.12 385 GLU A N 1
ATOM 3012 C CA . GLU A 1 385 ? 20.238 -2.357 -13.984 1.00 91.12 385 GLU A CA 1
ATOM 3013 C C . GLU A 1 385 ? 20.644 -2.722 -12.545 1.00 91.12 385 GLU A C 1
ATOM 3015 O O . GLU A 1 385 ? 19.787 -2.983 -11.698 1.00 91.12 385 GLU A O 1
ATOM 3020 N N . ARG A 1 386 ? 21.944 -2.660 -12.221 1.00 93.12 386 ARG A N 1
ATOM 3021 C CA . ARG A 1 386 ? 22.436 -2.877 -10.850 1.00 93.12 386 ARG A CA 1
ATOM 3022 C C . ARG A 1 386 ? 21.958 -1.800 -9.876 1.00 93.12 386 ARG A C 1
ATOM 3024 O O . ARG A 1 386 ? 21.543 -2.143 -8.771 1.00 93.12 386 ARG A O 1
ATOM 3031 N N . LEU A 1 387 ? 21.984 -0.528 -10.276 1.00 91.81 387 LEU A N 1
ATOM 3032 C CA . LEU A 1 387 ? 21.480 0.583 -9.460 1.00 91.81 387 LEU A CA 1
ATOM 3033 C C . LEU A 1 387 ? 19.957 0.513 -9.264 1.00 91.81 387 LEU A C 1
ATOM 3035 O O . LEU A 1 387 ? 19.458 0.862 -8.195 1.00 91.81 387 LEU A O 1
ATOM 3039 N N . GLU A 1 388 ? 19.203 0.052 -10.263 1.00 92.25 388 GLU A N 1
ATOM 3040 C CA . GLU A 1 388 ? 17.763 -0.181 -10.124 1.00 92.25 388 GLU A CA 1
ATOM 3041 C C . GLU A 1 388 ? 17.471 -1.346 -9.165 1.00 92.25 388 GLU A C 1
ATOM 3043 O O . GLU A 1 388 ? 16.648 -1.195 -8.260 1.00 92.25 388 GLU A O 1
ATOM 3048 N N . ALA A 1 389 ? 18.202 -2.460 -9.281 1.00 90.94 389 ALA A N 1
ATOM 3049 C CA . ALA A 1 389 ? 18.091 -3.591 -8.362 1.00 90.94 389 ALA A CA 1
ATOM 3050 C C . ALA A 1 389 ? 18.400 -3.195 -6.903 1.00 90.94 389 ALA A C 1
ATOM 3052 O O . ALA A 1 389 ? 17.606 -3.500 -6.011 1.00 90.94 389 ALA A O 1
ATOM 3053 N N . GLU A 1 390 ? 19.486 -2.450 -6.664 1.00 92.44 390 GLU A N 1
ATOM 3054 C CA . GLU A 1 390 ? 19.857 -1.942 -5.333 1.00 92.44 390 GLU A CA 1
ATOM 3055 C C . GLU A 1 390 ? 18.772 -1.016 -4.753 1.00 92.44 390 GLU A C 1
ATOM 3057 O O . GLU A 1 390 ? 18.412 -1.121 -3.579 1.00 92.44 390 GLU A O 1
ATOM 3062 N N . ARG A 1 391 ? 18.171 -0.147 -5.581 1.00 91.94 391 ARG A N 1
ATOM 3063 C CA . ARG A 1 391 ? 17.056 0.716 -5.156 1.00 91.94 391 ARG A CA 1
ATOM 3064 C C . ARG A 1 391 ? 15.795 -0.073 -4.806 1.00 91.94 391 ARG A C 1
ATOM 3066 O O . ARG A 1 391 ? 15.119 0.286 -3.842 1.00 91.94 391 ARG A O 1
ATOM 3073 N N . ILE A 1 392 ? 15.475 -1.129 -5.556 1.00 91.12 392 ILE A N 1
ATOM 3074 C CA . ILE A 1 392 ? 14.334 -2.010 -5.264 1.00 91.12 392 ILE A CA 1
ATOM 3075 C C . ILE A 1 392 ? 14.572 -2.782 -3.958 1.00 91.12 392 ILE A C 1
ATOM 3077 O O . ILE A 1 392 ? 13.654 -2.899 -3.145 1.00 91.12 392 ILE A O 1
ATOM 3081 N N . GLU A 1 393 ? 15.788 -3.277 -3.721 1.00 92.75 393 GLU A N 1
ATOM 3082 C CA . GLU A 1 393 ? 16.153 -3.964 -2.476 1.00 92.75 393 GLU A CA 1
ATOM 3083 C C . GLU A 1 393 ? 16.086 -3.021 -1.265 1.00 92.75 393 GLU A C 1
ATOM 3085 O O . GLU A 1 393 ? 15.428 -3.339 -0.272 1.00 92.75 393 GLU A O 1
ATOM 3090 N N . ALA A 1 394 ? 16.648 -1.813 -1.375 1.00 90.56 394 ALA A N 1
ATOM 3091 C CA . ALA A 1 394 ? 16.554 -0.786 -0.338 1.00 90.56 394 ALA A CA 1
ATOM 3092 C C . ALA A 1 394 ? 15.096 -0.394 -0.027 1.00 90.56 394 ALA A C 1
ATOM 3094 O O . ALA A 1 394 ? 14.727 -0.252 1.140 1.00 90.56 394 ALA A O 1
ATOM 3095 N N . GLN A 1 395 ? 14.241 -0.274 -1.052 1.00 90.31 395 GLN A N 1
ATOM 3096 C CA . GLN A 1 395 ? 12.816 0.012 -0.866 1.00 90.31 395 GLN A CA 1
ATOM 3097 C C . GLN A 1 395 ? 12.080 -1.144 -0.169 1.00 90.31 395 GLN A C 1
ATOM 3099 O O . GLN A 1 395 ? 11.227 -0.892 0.684 1.00 90.31 395 GLN A O 1
ATOM 3104 N N . ARG A 1 396 ? 12.407 -2.405 -0.489 1.00 90.62 396 ARG A N 1
ATOM 3105 C CA . ARG A 1 396 ? 11.843 -3.583 0.196 1.00 90.62 396 ARG A CA 1
ATOM 3106 C C . ARG A 1 396 ? 12.224 -3.609 1.675 1.00 90.62 396 ARG A C 1
ATOM 3108 O O . ARG A 1 396 ? 11.335 -3.744 2.509 1.00 90.62 396 ARG A O 1
ATOM 3115 N N . LEU A 1 397 ? 13.502 -3.392 1.990 1.00 90.88 397 LEU A N 1
ATOM 3116 C CA . LEU A 1 397 ? 13.997 -3.323 3.369 1.00 90.88 397 LEU A CA 1
ATOM 3117 C C . LEU A 1 397 ? 13.354 -2.177 4.168 1.00 90.88 397 LEU A C 1
ATOM 3119 O O . LEU A 1 397 ? 13.075 -2.337 5.355 1.00 90.88 397 LEU A O 1
ATOM 3123 N N . GLU A 1 398 ? 13.075 -1.025 3.546 1.00 92.25 398 GLU A N 1
ATOM 3124 C CA . GLU A 1 398 ? 12.358 0.057 4.231 1.00 92.25 398 GLU A CA 1
ATOM 3125 C C . GLU A 1 398 ? 10.888 -0.300 4.514 1.00 92.25 398 GLU A C 1
ATOM 3127 O O . GLU A 1 398 ? 10.387 0.007 5.599 1.00 92.25 398 GLU A O 1
ATOM 3132 N N . VAL A 1 399 ? 10.199 -0.963 3.578 1.00 89.81 399 VAL A N 1
ATOM 3133 C CA . VAL A 1 399 ? 8.820 -1.441 3.789 1.00 89.81 399 VAL A CA 1
ATOM 3134 C C . VAL A 1 399 ? 8.774 -2.481 4.910 1.00 89.81 399 VAL A C 1
ATOM 3136 O O . VAL A 1 399 ? 7.973 -2.326 5.828 1.00 89.81 399 VAL A O 1
ATOM 3139 N N . GLU A 1 400 ? 9.670 -3.470 4.887 1.00 91.00 400 GLU A N 1
ATOM 3140 C CA . GLU A 1 400 ? 9.778 -4.505 5.923 1.00 91.00 400 GLU A CA 1
ATOM 3141 C C . GLU A 1 400 ? 10.057 -3.894 7.306 1.00 91.00 400 GLU A C 1
ATOM 3143 O O . GLU A 1 400 ? 9.380 -4.228 8.280 1.00 91.00 400 GLU A O 1
ATOM 3148 N N . ARG A 1 401 ? 10.973 -2.917 7.398 1.00 91.56 401 ARG A N 1
ATOM 3149 C CA . ARG A 1 401 ? 11.248 -2.218 8.663 1.00 91.56 401 ARG A CA 1
ATOM 3150 C C . ARG A 1 401 ? 10.021 -1.467 9.186 1.00 91.56 401 ARG A C 1
ATOM 3152 O O . ARG A 1 401 ? 9.719 -1.563 10.371 1.00 91.56 401 ARG A O 1
ATOM 3159 N N . ARG A 1 402 ? 9.286 -0.755 8.323 1.00 89.00 402 ARG A N 1
ATOM 3160 C CA . ARG A 1 402 ? 8.053 -0.045 8.722 1.00 89.00 402 ARG A CA 1
ATOM 3161 C C . ARG A 1 402 ? 6.923 -0.999 9.115 1.00 89.00 402 ARG A C 1
ATOM 3163 O O . ARG A 1 402 ? 6.102 -0.645 9.957 1.00 89.00 402 ARG A O 1
ATOM 3170 N N . GLU A 1 403 ? 6.851 -2.184 8.515 1.00 91.81 403 GLU A N 1
ATOM 3171 C CA . GLU A 1 403 ? 5.886 -3.214 8.908 1.00 91.81 403 GLU A CA 1
ATOM 3172 C C . GLU A 1 403 ? 6.231 -3.802 10.283 1.00 91.81 403 GLU A C 1
ATOM 3174 O O . GLU A 1 403 ? 5.350 -3.883 11.139 1.00 91.81 403 GLU A O 1
ATOM 3179 N N . ALA A 1 404 ? 7.511 -4.090 10.543 1.00 90.12 404 ALA A N 1
ATOM 3180 C CA . ALA A 1 404 ? 7.994 -4.511 11.858 1.00 90.12 404 ALA A CA 1
ATOM 3181 C C . ALA A 1 404 ? 7.749 -3.445 12.947 1.00 90.12 404 ALA A C 1
ATOM 3183 O O . ALA A 1 404 ? 7.186 -3.768 13.992 1.00 90.12 404 ALA A O 1
ATOM 3184 N N . GLU A 1 405 ? 8.080 -2.173 12.680 1.00 91.12 405 GLU A N 1
ATOM 3185 C CA . GLU A 1 405 ? 7.810 -1.034 13.579 1.00 91.12 405 GLU A CA 1
ATOM 3186 C C . GLU A 1 405 ? 6.306 -0.912 13.912 1.00 91.12 405 GLU A C 1
ATOM 3188 O O . GLU A 1 405 ? 5.935 -0.670 15.062 1.00 91.12 405 GLU A O 1
ATOM 3193 N N . ARG A 1 406 ? 5.415 -1.127 12.928 1.00 91.44 406 ARG A N 1
ATOM 3194 C CA . ARG A 1 406 ? 3.957 -1.134 13.151 1.00 91.44 406 ARG A CA 1
ATOM 3195 C C . ARG A 1 406 ? 3.496 -2.306 14.017 1.00 91.44 406 ARG A C 1
ATOM 3197 O O . ARG A 1 406 ? 2.672 -2.099 14.903 1.00 91.44 406 ARG A O 1
ATOM 3204 N N . LEU A 1 407 ? 4.009 -3.509 13.766 1.00 90.38 407 LEU A N 1
ATOM 3205 C CA . LEU A 1 407 ? 3.659 -4.717 14.521 1.00 90.38 407 LEU A CA 1
ATOM 3206 C C . LEU A 1 407 ? 4.140 -4.644 15.978 1.00 90.38 407 LEU A C 1
ATOM 3208 O O . LEU A 1 407 ? 3.448 -5.113 16.880 1.00 90.38 407 LEU A O 1
ATOM 3212 N N . GLU A 1 408 ? 5.300 -4.035 16.226 1.00 92.38 408 GLU A N 1
ATOM 3213 C CA . GLU A 1 408 ? 5.795 -3.777 17.581 1.00 92.38 408 GLU A CA 1
ATOM 3214 C C . GLU A 1 408 ? 4.924 -2.745 18.316 1.00 92.38 408 GLU A C 1
ATOM 3216 O O . GLU A 1 408 ? 4.536 -2.978 19.463 1.00 92.38 408 GLU A O 1
ATOM 3221 N N . ALA A 1 409 ? 4.534 -1.655 17.643 1.00 89.69 409 ALA A N 1
ATOM 3222 C CA . ALA A 1 409 ? 3.629 -0.654 18.207 1.00 89.69 409 ALA A CA 1
ATOM 3223 C C . ALA A 1 409 ? 2.241 -1.232 18.552 1.00 89.69 409 ALA A C 1
ATOM 3225 O O . ALA A 1 409 ? 1.736 -0.985 19.646 1.00 89.69 409 ALA A O 1
ATOM 3226 N N . GLU A 1 410 ? 1.654 -2.042 17.664 1.00 90.62 410 GLU A N 1
ATOM 3227 C CA . GLU A 1 410 ? 0.358 -2.703 17.886 1.00 90.62 410 GLU A CA 1
ATOM 3228 C C . GLU A 1 410 ? 0.412 -3.683 19.070 1.00 90.62 410 GLU A C 1
ATOM 3230 O O . GLU A 1 410 ? -0.491 -3.704 19.908 1.00 90.62 410 GLU A O 1
ATOM 3235 N N . ARG A 1 411 ? 1.508 -4.444 19.209 1.00 91.38 411 ARG A N 1
ATOM 3236 C CA . ARG A 1 411 ? 1.723 -5.325 20.368 1.00 91.38 411 ARG A CA 1
ATOM 3237 C C . ARG A 1 411 ? 1.835 -4.551 21.681 1.00 91.38 411 ARG A C 1
ATOM 3239 O O . ARG A 1 411 ? 1.239 -4.971 22.669 1.00 91.38 411 ARG A O 1
ATOM 3246 N N . LEU A 1 412 ? 2.564 -3.434 21.693 1.00 90.88 412 LEU A N 1
ATOM 3247 C CA . LEU A 1 412 ? 2.719 -2.598 22.886 1.00 90.88 412 LEU A CA 1
ATOM 3248 C C . LEU A 1 412 ? 1.402 -1.902 23.275 1.00 90.88 412 LEU A C 1
ATOM 3250 O O . LEU A 1 412 ? 1.117 -1.730 24.459 1.00 90.88 412 LEU A O 1
ATOM 3254 N N . GLU A 1 413 ? 0.579 -1.509 22.299 1.00 91.12 413 GLU A N 1
ATOM 3255 C CA . GLU A 1 413 ? -0.755 -0.956 22.554 1.00 91.12 413 GLU A CA 1
ATOM 3256 C C . GLU A 1 413 ? -1.712 -2.015 23.125 1.00 91.12 413 GLU A C 1
ATOM 3258 O O . GLU A 1 413 ? -2.398 -1.742 24.112 1.00 91.12 413 GLU A O 1
ATOM 3263 N N . ALA A 1 414 ? -1.693 -3.239 22.586 1.00 89.69 414 ALA A N 1
ATOM 3264 C CA . ALA A 1 414 ? -2.472 -4.359 23.113 1.00 89.69 414 ALA A CA 1
ATOM 3265 C C . ALA A 1 414 ? -2.081 -4.715 24.561 1.00 89.69 414 ALA A C 1
ATOM 3267 O O . ALA A 1 414 ? -2.960 -4.840 25.413 1.00 89.69 414 ALA A O 1
ATOM 3268 N N . GLU A 1 415 ? -0.780 -4.804 24.864 1.00 92.38 415 GLU A N 1
ATOM 3269 C CA . GLU A 1 415 ? -0.271 -5.067 26.220 1.00 92.38 415 GLU A CA 1
ATOM 3270 C C . GLU A 1 415 ? -0.700 -3.973 27.212 1.00 92.38 415 GLU A C 1
ATOM 3272 O O . GLU A 1 415 ? -1.148 -4.267 28.322 1.00 92.38 415 GLU A O 1
ATOM 3277 N N . ARG A 1 416 ? -0.648 -2.697 26.800 1.00 91.94 416 ARG A N 1
ATOM 3278 C CA . ARG A 1 416 ? -1.127 -1.575 27.623 1.00 91.94 416 ARG A CA 1
ATOM 3279 C C . ARG A 1 416 ? -2.630 -1.634 27.889 1.00 91.94 416 ARG A C 1
ATOM 3281 O O . ARG A 1 416 ? -3.040 -1.352 29.013 1.00 91.94 416 ARG A O 1
ATOM 3288 N N . LEU A 1 417 ? -3.439 -1.987 26.889 1.00 90.38 417 LEU A N 1
ATOM 3289 C CA . LEU A 1 417 ? -4.892 -2.094 27.041 1.00 90.38 417 LEU A CA 1
ATOM 3290 C C . LEU A 1 417 ? -5.285 -3.282 27.935 1.00 90.38 417 LEU A C 1
ATOM 3292 O O . LEU A 1 417 ? -6.232 -3.181 28.714 1.00 90.38 417 LEU A O 1
ATOM 3296 N N . GLU A 1 418 ? -4.554 -4.396 27.858 1.00 91.44 418 GLU A N 1
ATOM 3297 C CA . GLU A 1 418 ? -4.758 -5.545 28.743 1.00 91.44 418 GLU A CA 1
ATOM 3298 C C . GLU A 1 418 ? -4.378 -5.216 30.196 1.00 91.44 418 GLU A C 1
ATOM 3300 O O . GLU A 1 418 ? -5.154 -5.510 31.107 1.00 91.44 418 GLU A O 1
ATOM 3305 N N . ALA A 1 419 ? -3.263 -4.511 30.417 1.00 90.75 419 ALA A N 1
ATOM 3306 C CA . ALA A 1 419 ? -2.874 -4.024 31.742 1.00 90.75 419 ALA A CA 1
ATOM 3307 C C . ALA A 1 419 ? -3.883 -3.013 32.329 1.00 90.75 419 ALA A C 1
ATOM 3309 O O . ALA A 1 419 ? -4.225 -3.099 33.508 1.00 90.75 419 ALA A O 1
ATOM 3310 N N . GLU A 1 420 ? -4.409 -2.083 31.521 1.00 92.38 420 GLU A N 1
ATOM 3311 C CA . GLU A 1 420 ? -5.446 -1.133 31.959 1.00 92.38 420 GLU A CA 1
ATOM 3312 C C . GLU A 1 420 ? -6.754 -1.845 32.337 1.00 92.38 420 GLU A C 1
ATOM 3314 O O . GLU A 1 420 ? -7.397 -1.483 33.326 1.00 92.38 420 GLU A O 1
ATOM 3319 N N . ARG A 1 421 ? -7.128 -2.896 31.596 1.00 91.75 421 ARG A N 1
ATOM 3320 C CA . ARG A 1 421 ? -8.275 -3.742 31.942 1.00 91.75 421 ARG A CA 1
ATOM 3321 C C . ARG A 1 421 ? -8.079 -4.498 33.253 1.00 91.75 421 ARG A C 1
ATOM 3323 O O . ARG A 1 421 ? -9.017 -4.543 34.041 1.00 91.75 421 ARG A O 1
ATOM 3330 N N . GLN A 1 422 ? -6.897 -5.067 33.488 1.00 90.69 422 GLN A N 1
ATOM 3331 C CA . GLN A 1 422 ? -6.592 -5.764 34.741 1.00 90.69 422 GLN A CA 1
ATOM 3332 C C . GLN A 1 422 ? -6.654 -4.808 35.941 1.00 90.69 422 GLN A C 1
ATOM 3334 O O . GLN A 1 422 ? -7.330 -5.117 36.917 1.00 90.69 422 GLN A O 1
ATOM 3339 N N . ASP A 1 423 ? -6.062 -3.611 35.843 1.00 92.44 423 ASP A N 1
ATOM 3340 C CA . ASP A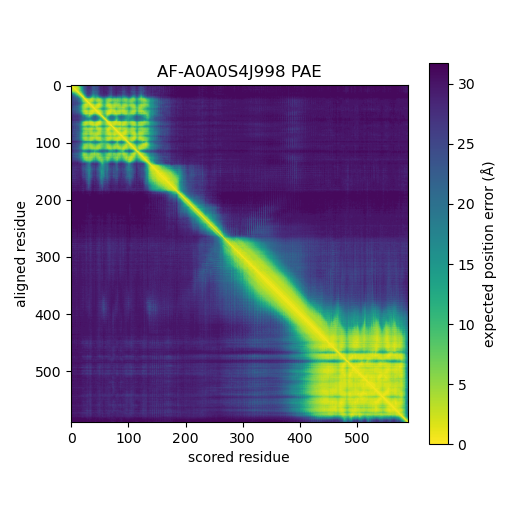 1 423 ? -6.103 -2.623 36.933 1.00 92.44 423 ASP A CA 1
ATOM 3341 C C . ASP A 1 423 ? -7.533 -2.111 37.217 1.00 92.44 423 ASP A C 1
ATOM 3343 O O . ASP A 1 423 ? -7.887 -1.846 38.364 1.00 92.44 423 ASP A O 1
ATOM 3347 N N . GLU A 1 424 ? -8.404 -2.015 36.205 1.00 90.88 424 GLU A N 1
ATOM 3348 C CA . GLU A 1 424 ? -9.826 -1.702 36.417 1.00 90.88 424 GLU A CA 1
ATOM 3349 C C . GLU A 1 424 ? -10.618 -2.879 37.022 1.00 90.88 424 GLU A C 1
ATOM 3351 O O . GLU A 1 424 ? -11.465 -2.662 37.892 1.00 90.88 424 GLU A O 1
ATOM 3356 N N . GLU A 1 425 ? -10.339 -4.125 36.626 1.00 92.81 425 GLU A N 1
ATOM 3357 C CA . GLU A 1 425 ? -10.940 -5.320 37.238 1.00 92.81 425 GLU A CA 1
ATOM 3358 C C . GLU A 1 425 ? -10.529 -5.442 38.727 1.00 92.81 425 GLU A C 1
ATOM 3360 O O . GLU A 1 425 ? -11.403 -5.606 39.590 1.00 92.81 425 GLU A O 1
ATOM 3365 N N . ASP A 1 426 ? -9.251 -5.212 39.054 1.00 92.69 426 ASP A N 1
ATOM 3366 C CA . ASP A 1 426 ? -8.719 -5.162 40.425 1.00 92.69 426 ASP A CA 1
ATOM 3367 C C . ASP A 1 426 ? -9.335 -4.016 41.248 1.00 92.69 426 ASP A C 1
ATOM 3369 O O . ASP A 1 426 ? -9.769 -4.218 42.391 1.00 92.69 426 ASP A O 1
ATOM 3373 N N . ARG A 1 427 ? -9.455 -2.807 40.673 1.00 91.56 427 ARG A N 1
ATOM 3374 C CA . ARG A 1 427 ? -10.148 -1.670 41.310 1.00 91.56 427 ARG A CA 1
ATOM 3375 C C . ARG A 1 427 ? -11.606 -2.003 41.629 1.00 91.56 427 ARG A C 1
ATOM 3377 O O . ARG A 1 427 ? -12.091 -1.658 42.713 1.00 91.56 427 ARG A O 1
ATOM 3384 N N . GLN A 1 428 ? -12.311 -2.692 40.732 1.00 91.81 428 GLN A N 1
ATOM 3385 C CA . GLN A 1 428 ? -13.693 -3.111 40.970 1.00 91.81 428 GLN A CA 1
ATOM 3386 C C . GLN A 1 428 ? -13.804 -4.200 42.041 1.00 91.81 428 GLN A C 1
ATOM 3388 O O . GLN A 1 428 ? -14.737 -4.150 42.850 1.00 91.81 428 GLN A O 1
ATOM 3393 N N . GLU A 1 429 ? -12.884 -5.166 42.098 1.00 93.31 429 GLU A N 1
ATOM 3394 C CA . GLU A 1 429 ? -12.868 -6.147 43.186 1.00 93.31 429 GLU A CA 1
ATOM 3395 C C . GLU A 1 429 ? -12.569 -5.482 44.538 1.00 93.31 429 GLU A C 1
ATOM 3397 O O . GLU A 1 429 ? -13.304 -5.714 45.506 1.00 93.31 429 GLU A O 1
ATOM 3402 N N . ALA A 1 430 ? -11.582 -4.583 44.597 1.00 90.56 430 ALA A N 1
ATOM 3403 C CA . ALA A 1 430 ? -11.261 -3.807 45.792 1.00 90.56 430 ALA A CA 1
ATOM 3404 C C . ALA A 1 430 ? -12.464 -2.979 46.282 1.00 90.56 430 ALA A C 1
ATOM 3406 O O . ALA A 1 430 ? -12.790 -3.005 47.473 1.00 90.56 430 ALA A O 1
ATOM 3407 N N . ALA A 1 431 ? -13.189 -2.317 45.373 1.00 92.19 431 ALA A N 1
ATOM 3408 C CA . ALA A 1 431 ? -14.416 -1.587 45.697 1.00 92.19 431 ALA A CA 1
ATOM 3409 C C . ALA A 1 431 ? -15.515 -2.515 46.253 1.00 92.19 431 ALA A C 1
ATOM 3411 O O . ALA A 1 431 ? -16.087 -2.238 47.308 1.00 92.19 431 ALA A O 1
ATOM 3412 N N . ARG A 1 432 ? -15.768 -3.667 45.611 1.00 90.25 432 ARG A N 1
ATOM 3413 C CA . ARG A 1 432 ? -16.742 -4.673 46.089 1.00 90.25 432 ARG A CA 1
ATOM 3414 C C . ARG A 1 432 ? -16.337 -5.290 47.431 1.00 90.25 432 ARG A C 1
ATOM 3416 O O . ARG A 1 432 ? -17.200 -5.689 48.212 1.00 90.25 432 ARG A O 1
ATOM 3423 N N . ALA A 1 433 ? -15.043 -5.426 47.710 1.00 90.00 433 ALA A N 1
ATOM 3424 C CA . ALA A 1 433 ? -14.539 -5.873 49.006 1.00 90.00 433 ALA A CA 1
ATOM 3425 C C . ALA A 1 433 ? -14.732 -4.797 50.091 1.00 90.00 433 ALA A C 1
ATOM 3427 O O . ALA A 1 433 ? -15.142 -5.128 51.203 1.00 90.00 433 ALA A O 1
ATOM 3428 N N . ALA A 1 434 ? -14.511 -3.519 49.766 1.00 89.69 434 ALA A N 1
ATOM 3429 C CA . ALA A 1 434 ? -14.760 -2.402 50.675 1.00 89.69 434 ALA A CA 1
ATOM 3430 C C . ALA A 1 434 ? -16.251 -2.268 51.038 1.00 89.69 434 ALA A C 1
ATOM 3432 O O . ALA A 1 434 ? -16.578 -2.168 52.219 1.00 89.69 434 ALA A O 1
ATOM 3433 N N . SER A 1 435 ? -17.164 -2.354 50.061 1.00 86.50 435 SER A N 1
ATOM 3434 C CA . SER A 1 435 ? -18.613 -2.329 50.324 1.00 86.50 435 SER A CA 1
ATOM 3435 C C . SER A 1 435 ? -19.072 -3.488 51.216 1.00 86.50 435 SER A C 1
ATOM 3437 O O . SER A 1 435 ? -19.835 -3.265 52.150 1.00 86.50 435 SER A O 1
ATOM 3439 N N . ARG A 1 436 ? -18.560 -4.709 50.992 1.00 87.81 436 ARG A N 1
ATOM 3440 C CA . ARG A 1 436 ? -18.874 -5.877 51.839 1.00 87.81 436 ARG A CA 1
ATOM 3441 C C . ARG A 1 436 ? -18.423 -5.689 53.291 1.00 87.81 436 ARG A C 1
ATOM 3443 O O . ARG A 1 436 ? -19.185 -6.006 54.195 1.00 87.81 436 ARG A O 1
ATOM 3450 N N . LYS A 1 437 ? -17.228 -5.126 53.516 1.00 89.69 437 LYS A N 1
ATOM 3451 C CA . LYS A 1 437 ? -16.741 -4.800 54.870 1.00 89.69 437 LYS A CA 1
ATOM 3452 C C . LYS A 1 437 ? -17.618 -3.758 55.567 1.00 89.69 437 LYS A C 1
ATOM 3454 O O . LYS A 1 437 ? -17.858 -3.883 56.761 1.00 89.69 437 LYS A O 1
ATOM 3459 N N . LEU A 1 438 ? -18.122 -2.768 54.827 1.00 90.25 438 LEU A N 1
ATOM 3460 C CA . LEU A 1 438 ? -19.038 -1.761 55.368 1.00 90.25 438 LEU A CA 1
ATOM 3461 C C . LEU A 1 438 ? -20.403 -2.366 55.751 1.00 90.25 438 LEU A C 1
ATOM 3463 O O . LEU A 1 438 ? -20.916 -2.049 56.820 1.00 90.25 438 LEU A O 1
ATOM 3467 N N . GLU A 1 439 ? -20.965 -3.264 54.927 1.00 87.50 439 GLU A N 1
ATOM 3468 C CA . GLU A 1 439 ? -22.184 -4.024 55.276 1.00 87.50 439 GLU A CA 1
ATOM 3469 C C . GLU A 1 439 ? -21.985 -4.872 56.547 1.00 87.50 439 GLU A C 1
ATOM 3471 O O . GLU A 1 439 ? -22.869 -4.923 57.402 1.00 87.50 439 GLU A O 1
ATOM 3476 N N . GLU A 1 440 ? -20.828 -5.524 56.691 1.00 89.50 440 GLU A N 1
ATOM 3477 C CA . GLU A 1 440 ? -20.482 -6.347 57.857 1.00 89.50 440 GLU A CA 1
ATOM 3478 C C . GLU A 1 440 ? -20.313 -5.504 59.134 1.00 89.50 440 GLU A C 1
ATOM 3480 O O . GLU A 1 440 ? -20.884 -5.840 60.174 1.00 89.50 440 GLU A O 1
ATOM 3485 N N . GLU A 1 441 ? -19.607 -4.371 59.056 1.00 91.25 441 GLU A N 1
ATOM 3486 C CA . GLU A 1 441 ? -19.463 -3.418 60.164 1.00 91.25 441 GLU A CA 1
ATOM 3487 C C . GLU A 1 441 ? -20.823 -2.830 60.583 1.00 91.25 441 GLU A C 1
ATOM 3489 O O . GLU A 1 441 ? -21.124 -2.727 61.776 1.00 91.25 441 GLU A O 1
ATOM 3494 N N . GLU A 1 442 ? -21.693 -2.510 59.619 1.00 91.62 442 GLU A N 1
ATOM 3495 C CA . GLU A 1 442 ? -23.049 -2.033 59.892 1.00 91.62 442 GLU A CA 1
ATOM 3496 C C . GLU A 1 442 ? -23.924 -3.112 60.552 1.00 91.62 442 GLU A C 1
ATOM 3498 O O . GLU A 1 442 ? -24.654 -2.814 61.506 1.00 91.62 442 GLU A O 1
ATOM 3503 N N . MET A 1 443 ? -23.824 -4.365 60.093 1.00 91.44 443 MET A N 1
ATOM 3504 C CA . MET A 1 443 ? -24.517 -5.511 60.688 1.00 91.44 443 MET A CA 1
ATOM 3505 C C . MET A 1 443 ? -24.055 -5.757 62.128 1.00 91.44 443 MET A C 1
ATOM 3507 O O . MET A 1 443 ? -24.888 -5.943 63.018 1.00 91.44 443 MET A O 1
ATOM 3511 N N . LEU A 1 444 ? -22.744 -5.697 62.379 1.00 90.81 444 LEU A N 1
ATOM 3512 C CA . LEU A 1 444 ? -22.156 -5.830 63.711 1.00 90.81 444 LEU A CA 1
ATOM 3513 C C . LEU A 1 444 ? -22.624 -4.707 64.647 1.00 90.81 444 LEU A C 1
ATOM 3515 O O . LEU A 1 444 ? -23.056 -4.983 65.765 1.00 90.81 444 LEU A O 1
ATOM 3519 N N . ALA A 1 445 ? -22.606 -3.455 64.186 1.00 92.00 445 ALA A N 1
ATOM 3520 C CA . ALA A 1 445 ? -23.083 -2.314 64.965 1.00 92.00 445 ALA A CA 1
ATOM 3521 C C . ALA A 1 445 ? -24.580 -2.422 65.310 1.00 92.00 445 ALA A C 1
ATOM 3523 O O . ALA A 1 445 ? -24.977 -2.134 66.440 1.00 92.00 445 ALA A O 1
ATOM 3524 N N . ALA A 1 446 ? -25.417 -2.866 64.366 1.00 91.44 446 ALA A N 1
ATOM 3525 C CA . ALA A 1 446 ? -26.844 -3.064 64.613 1.00 91.44 446 ALA A CA 1
ATOM 3526 C C . ALA A 1 446 ? -27.115 -4.224 65.584 1.00 91.44 446 ALA A C 1
ATOM 3528 O O . ALA A 1 446 ? -28.027 -4.118 66.410 1.00 91.44 446 ALA A O 1
ATOM 3529 N N . SER A 1 447 ? -26.319 -5.299 65.520 1.00 91.69 447 SER A N 1
ATOM 3530 C CA . SER A 1 447 ? -26.504 -6.510 66.332 1.00 91.69 447 SER A CA 1
ATOM 3531 C C . SER A 1 447 ? -26.394 -6.240 67.840 1.00 91.69 447 SER A C 1
ATOM 3533 O O . SER A 1 447 ? -27.085 -6.883 68.626 1.00 91.69 447 SER A O 1
ATOM 3535 N N . VAL A 1 448 ? -25.636 -5.221 68.268 1.00 90.94 448 VAL A N 1
ATOM 3536 C CA . VAL A 1 448 ? -25.537 -4.789 69.681 1.00 90.94 448 VAL A CA 1
ATOM 3537 C C . VAL A 1 448 ? -26.911 -4.506 70.312 1.00 90.94 448 VAL A C 1
ATOM 3539 O O . VAL A 1 448 ? -27.096 -4.741 71.506 1.00 90.94 448 VAL A O 1
ATOM 3542 N N . SER A 1 449 ? -27.889 -4.066 69.512 1.00 89.88 449 SER A N 1
ATOM 3543 C CA . SER A 1 449 ? -29.280 -3.805 69.930 1.00 89.88 449 SER A CA 1
ATOM 3544 C C . SER A 1 449 ? -30.082 -5.070 70.272 1.00 89.88 449 SER A C 1
ATOM 3546 O O . SER A 1 449 ? -31.183 -4.968 70.807 1.00 89.88 449 SER A O 1
ATOM 3548 N N . TYR A 1 450 ? -29.567 -6.247 69.918 1.00 93.06 450 TYR A N 1
ATOM 3549 C CA . TYR A 1 450 ? -30.260 -7.527 70.001 1.00 93.06 450 TYR A CA 1
ATOM 3550 C C . TYR A 1 450 ? -29.683 -8.427 71.102 1.00 93.06 450 TYR A C 1
ATOM 3552 O O . TYR A 1 450 ? -28.564 -8.237 71.595 1.00 93.06 450 TYR A O 1
ATOM 3560 N N . ASN A 1 451 ? -30.468 -9.429 71.497 1.00 92.31 451 ASN A N 1
ATOM 3561 C CA . ASN A 1 451 ? -30.077 -10.470 72.440 1.00 92.31 451 ASN A CA 1
ATOM 3562 C C . ASN A 1 451 ? -28.988 -11.394 71.847 1.00 92.31 451 ASN A C 1
ATOM 3564 O O . ASN A 1 451 ? -28.656 -11.316 70.666 1.00 92.31 451 ASN A O 1
ATOM 3568 N N . ALA A 1 452 ? -28.395 -12.258 72.678 1.00 91.94 452 ALA A N 1
ATOM 3569 C CA . ALA A 1 452 ? -27.280 -13.110 72.252 1.00 91.94 452 ALA A CA 1
ATOM 3570 C C . ALA A 1 452 ? -27.639 -14.030 71.069 1.00 91.94 452 ALA A C 1
ATOM 3572 O O . ALA A 1 452 ? -26.881 -14.094 70.110 1.00 91.94 452 ALA A O 1
ATOM 3573 N N . GLU A 1 453 ? -28.819 -14.653 71.100 1.00 90.75 453 GLU A N 1
ATOM 3574 C CA . GLU A 1 453 ? -29.305 -15.542 70.037 1.00 90.75 453 GLU A CA 1
ATOM 3575 C C . GLU A 1 453 ? -29.414 -14.814 68.689 1.00 90.75 453 GLU A C 1
ATOM 3577 O O . GLU A 1 453 ? -28.868 -15.267 67.688 1.00 90.75 453 GLU A O 1
ATOM 3582 N N . TYR A 1 454 ? -30.043 -13.637 68.662 1.00 91.44 454 TYR A N 1
ATOM 3583 C CA . TYR A 1 454 ? -30.155 -12.833 67.444 1.00 91.44 454 TYR A CA 1
ATOM 3584 C C . TYR A 1 454 ? -28.802 -12.326 66.949 1.00 91.44 454 TYR A C 1
ATOM 3586 O O . TYR A 1 454 ? -28.590 -12.284 65.740 1.00 91.44 454 TYR A O 1
ATOM 3594 N N . ARG A 1 455 ? -27.875 -11.968 67.848 1.00 92.75 455 ARG A N 1
ATOM 3595 C CA . ARG A 1 455 ? -26.511 -11.592 67.448 1.00 92.75 455 ARG A CA 1
ATOM 3596 C C . ARG A 1 455 ? -25.813 -12.734 66.727 1.00 92.75 455 ARG A C 1
ATOM 3598 O O . ARG A 1 455 ? -25.296 -12.512 65.636 1.00 92.75 455 ARG A O 1
ATOM 3605 N N . ASP A 1 456 ? -25.858 -13.939 67.285 1.00 92.00 456 ASP A N 1
ATOM 3606 C CA . ASP A 1 456 ? -25.232 -15.112 66.677 1.00 92.00 456 ASP A CA 1
ATOM 3607 C C . ASP A 1 456 ? -25.849 -15.415 65.298 1.00 92.00 456 ASP A C 1
ATOM 3609 O O . ASP A 1 456 ? -25.118 -15.652 64.337 1.00 92.00 456 ASP A O 1
ATOM 3613 N N . LEU A 1 457 ? -27.179 -15.314 65.158 1.00 92.31 457 LEU A N 1
ATOM 3614 C CA . LEU A 1 457 ? -27.873 -15.484 63.873 1.00 92.31 457 LEU A CA 1
ATOM 3615 C C . LEU A 1 457 ? -27.529 -14.380 62.852 1.00 92.31 457 LEU A C 1
ATOM 3617 O O . LEU A 1 457 ? -27.300 -14.684 61.680 1.00 92.31 457 LEU A O 1
ATOM 3621 N N . MET A 1 458 ? -27.448 -13.112 63.271 1.00 92.38 458 MET A N 1
ATOM 3622 C CA . MET A 1 458 ? -27.043 -11.994 62.406 1.00 92.38 458 MET A CA 1
ATOM 3623 C C . MET A 1 458 ? -25.602 -12.161 61.904 1.00 92.38 458 MET A C 1
ATOM 3625 O O . MET A 1 458 ? -25.328 -11.908 60.731 1.00 92.38 458 MET A O 1
ATOM 3629 N N . MET A 1 459 ? -24.689 -12.641 62.756 1.00 90.69 459 MET A N 1
ATOM 3630 C CA . MET A 1 459 ? -23.281 -12.869 62.398 1.00 90.69 459 MET A CA 1
ATOM 3631 C C . MET A 1 459 ? -23.062 -14.080 61.475 1.00 90.69 459 MET A C 1
ATOM 3633 O O . MET A 1 459 ? -21.981 -14.219 60.909 1.00 90.69 459 MET A O 1
ATOM 3637 N N . MET A 1 460 ? -24.073 -14.926 61.236 1.00 90.00 460 MET A N 1
ATOM 3638 C CA . MET A 1 460 ? -23.994 -15.955 60.186 1.00 90.00 460 MET A CA 1
ATOM 3639 C C . MET A 1 460 ? -24.040 -15.372 58.763 1.00 90.00 460 MET A C 1
ATOM 3641 O O . MET A 1 460 ? -23.770 -16.106 57.812 1.00 90.00 460 MET A O 1
ATOM 3645 N N . LEU A 1 461 ? -24.428 -14.095 58.599 1.00 85.69 461 LEU A N 1
ATOM 3646 C CA . LEU A 1 461 ? -24.501 -13.359 57.321 1.00 85.69 461 LEU A CA 1
ATOM 3647 C C . LEU A 1 461 ? -25.238 -14.110 56.188 1.00 85.69 461 LEU A C 1
ATOM 3649 O O . LEU A 1 461 ? -25.003 -13.896 54.997 1.00 85.69 461 LEU A O 1
ATOM 3653 N N . GLN A 1 462 ? -26.160 -15.004 56.551 1.00 89.62 462 GLN A N 1
ATOM 3654 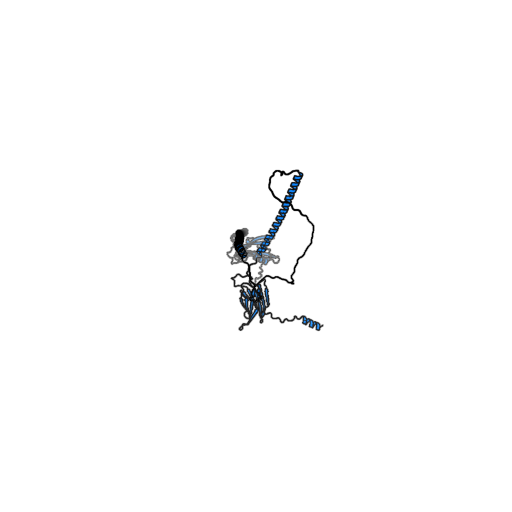C CA . GLN A 1 462 ? -26.872 -15.853 55.605 1.00 89.62 462 GLN A CA 1
ATOM 3655 C C . GLN A 1 462 ? -27.931 -15.030 54.860 1.00 89.62 462 GLN A C 1
ATOM 3657 O O . GLN A 1 462 ? -28.983 -14.746 55.421 1.00 89.62 462 GLN A O 1
ATOM 3662 N N . LYS A 1 463 ? -27.700 -14.686 53.589 1.00 86.94 463 LYS A N 1
ATOM 3663 C CA . LYS A 1 463 ? -28.722 -14.066 52.722 1.00 86.94 463 LYS A CA 1
ATOM 3664 C C . LYS A 1 463 ? -29.609 -15.138 52.036 1.00 86.94 463 LYS A C 1
ATOM 3666 O O . LYS A 1 463 ? -29.169 -16.283 51.877 1.00 86.94 463 LYS A O 1
ATOM 3671 N N . PRO A 1 464 ? -30.869 -14.831 51.667 1.00 87.00 464 PRO A N 1
ATOM 3672 C CA . PRO A 1 464 ? -31.682 -15.689 50.792 1.00 87.00 464 PRO A CA 1
ATOM 3673 C C . PRO A 1 464 ? -31.091 -15.790 49.371 1.00 87.00 464 PRO A C 1
ATOM 3675 O O . PRO A 1 464 ? -30.311 -14.933 48.961 1.00 87.00 464 PRO A O 1
ATOM 3678 N N . ASP A 1 465 ? -31.463 -16.830 48.610 1.00 83.31 465 ASP A N 1
ATOM 3679 C CA . ASP A 1 465 ? -31.083 -16.945 47.190 1.00 83.31 465 ASP A CA 1
ATOM 3680 C C . ASP A 1 465 ? -31.680 -15.765 46.406 1.00 83.31 465 ASP A C 1
ATOM 3682 O O . ASP A 1 465 ? -32.874 -15.485 46.509 1.00 83.31 465 ASP A O 1
ATOM 3686 N N . ALA A 1 466 ? -30.866 -15.093 45.589 1.00 77.75 466 ALA A N 1
ATOM 3687 C CA . ALA A 1 466 ? -31.283 -13.973 44.748 1.00 77.75 466 ALA A CA 1
ATOM 3688 C C . ALA A 1 466 ? -32.447 -14.313 43.793 1.00 77.75 466 ALA A C 1
ATOM 3690 O O . ALA A 1 466 ? -33.169 -13.413 43.361 1.00 77.75 466 ALA A O 1
ATOM 3691 N N . LYS A 1 467 ? -32.649 -15.597 43.465 1.00 78.75 467 LYS A N 1
ATOM 3692 C CA . LYS A 1 467 ? -33.786 -16.078 42.659 1.00 78.75 467 LYS A CA 1
ATOM 3693 C C . LYS A 1 467 ? -35.098 -16.169 43.443 1.00 78.75 467 LYS A C 1
ATOM 3695 O O . LYS A 1 467 ? -36.165 -16.145 42.833 1.00 78.75 467 LYS A O 1
ATOM 3700 N N . GLU A 1 468 ? -35.045 -16.265 44.770 1.00 77.94 468 GLU A N 1
ATOM 3701 C CA . GLU A 1 468 ? -36.220 -16.412 45.627 1.00 77.94 468 GLU A CA 1
ATOM 3702 C C . GLU A 1 468 ? -36.511 -15.137 46.423 1.00 77.94 468 GLU A C 1
ATOM 3704 O O . GLU A 1 468 ? -35.842 -14.802 47.401 1.00 77.94 468 GLU A O 1
ATOM 3709 N N . ARG A 1 469 ? -37.592 -14.439 46.066 1.00 81.06 469 ARG A N 1
ATOM 3710 C CA . ARG A 1 469 ? -38.026 -13.251 46.810 1.00 81.06 469 ARG A CA 1
ATOM 3711 C C . ARG A 1 469 ? -38.772 -13.640 48.088 1.00 81.06 469 ARG A C 1
ATOM 3713 O O . ARG A 1 469 ? -40.000 -13.687 48.109 1.00 81.06 469 ARG A O 1
ATOM 3720 N N . ALA A 1 470 ? -38.014 -13.895 49.150 1.00 88.50 470 ALA A N 1
ATOM 3721 C CA . ALA A 1 470 ? -38.541 -14.080 50.496 1.00 88.50 470 ALA A CA 1
ATOM 3722 C C . ALA A 1 470 ? -39.303 -12.826 50.974 1.00 88.50 470 ALA A C 1
ATOM 3724 O O . ALA A 1 470 ? -38.829 -11.693 50.832 1.00 88.50 470 ALA A O 1
ATOM 3725 N N . LYS A 1 471 ? -40.491 -13.019 51.550 1.00 91.94 471 LYS A N 1
ATOM 3726 C CA . LYS A 1 471 ? -41.351 -11.941 52.043 1.00 91.94 471 LYS A CA 1
ATOM 3727 C C . LYS A 1 471 ? -40.808 -11.382 53.355 1.00 91.94 471 LYS A C 1
ATOM 3729 O O . LYS A 1 471 ? -40.583 -12.130 54.308 1.00 91.94 471 LYS A O 1
ATOM 3734 N N . ALA A 1 472 ? -40.653 -10.061 53.404 1.00 94.69 472 ALA A N 1
ATOM 3735 C CA . ALA A 1 472 ? -40.197 -9.341 54.584 1.00 94.69 472 ALA A CA 1
ATOM 3736 C C . ALA A 1 472 ? -41.196 -9.442 55.750 1.00 94.69 472 ALA A C 1
ATOM 3738 O O . ALA A 1 472 ? -42.407 -9.267 55.590 1.00 94.69 472 ALA A O 1
ATOM 3739 N N . PHE A 1 473 ? -40.659 -9.673 56.943 1.00 95.38 473 PHE A N 1
ATOM 3740 C CA . PHE A 1 473 ? -41.354 -9.669 58.219 1.00 95.38 473 PHE A CA 1
ATOM 3741 C C . PHE A 1 473 ? -40.575 -8.790 59.201 1.00 95.38 473 PHE A C 1
ATOM 3743 O O . PHE A 1 473 ? -39.381 -8.989 59.417 1.00 95.38 473 PHE A O 1
ATOM 3750 N N . LEU A 1 474 ? -41.262 -7.809 59.792 1.00 95.38 474 LEU A N 1
ATOM 3751 C CA . LEU A 1 474 ? -40.638 -6.790 60.644 1.00 95.38 474 LEU A CA 1
ATOM 3752 C C . LEU A 1 474 ? -40.937 -6.974 62.142 1.00 95.38 474 LEU A C 1
ATOM 3754 O O . LEU A 1 474 ? -40.449 -6.203 62.954 1.00 95.38 474 LEU A O 1
ATOM 3758 N N . GLY A 1 475 ? -41.760 -7.947 62.546 1.00 93.88 475 GLY A N 1
ATOM 3759 C CA . GLY A 1 475 ? -42.099 -8.157 63.964 1.00 93.88 475 GLY A CA 1
ATOM 3760 C C . GLY A 1 475 ? -43.136 -7.194 64.565 1.00 93.88 475 GLY A C 1
ATOM 3761 O O . GLY A 1 475 ? -43.358 -7.236 65.775 1.00 93.88 475 GLY A O 1
ATOM 3762 N N . PHE A 1 476 ? -43.814 -6.369 63.760 1.00 94.94 476 PHE A N 1
ATOM 3763 C CA . PHE A 1 476 ? -44.911 -5.501 64.213 1.00 94.94 476 PHE A CA 1
ATOM 3764 C C . PHE A 1 476 ? -46.074 -5.423 63.208 1.00 94.94 476 PHE A C 1
ATOM 3766 O O . PHE A 1 476 ? -45.965 -5.858 62.062 1.00 94.94 476 PHE A O 1
ATOM 3773 N N . SER A 1 477 ? -47.212 -4.880 63.647 1.00 93.31 477 SER A N 1
ATOM 3774 C CA . SER A 1 477 ? -48.382 -4.561 62.821 1.00 93.31 477 SER A CA 1
ATOM 3775 C C . SER A 1 477 ? -48.850 -3.129 63.051 1.00 93.31 477 SER A C 1
ATOM 3777 O O . SER A 1 477 ? -48.782 -2.630 64.171 1.00 93.31 477 SER A O 1
ATOM 3779 N N . LEU A 1 478 ? -49.367 -2.499 61.998 1.00 93.62 478 LEU A N 1
ATOM 3780 C CA . LEU A 1 478 ? -49.856 -1.121 62.005 1.00 93.62 478 LEU A CA 1
ATOM 3781 C C . LEU A 1 478 ? -51.388 -1.066 61.990 1.00 93.62 478 LEU A C 1
ATOM 3783 O O . LEU A 1 478 ? -52.028 -1.872 61.312 1.00 93.62 478 LEU A O 1
ATOM 3787 N N . ALA A 1 479 ? -51.948 -0.059 62.655 1.00 90.25 479 ALA A N 1
ATOM 3788 C CA . ALA A 1 479 ? -53.287 0.462 62.411 1.00 90.25 479 ALA A CA 1
ATOM 3789 C C . ALA A 1 479 ? -53.180 1.868 61.802 1.00 90.25 479 ALA A C 1
ATOM 3791 O O . ALA A 1 479 ? -52.278 2.638 62.132 1.00 90.25 479 ALA A O 1
ATOM 3792 N N . GLN A 1 480 ? -54.108 2.209 60.910 1.00 88.88 480 GLN A N 1
ATOM 3793 C CA . GLN A 1 480 ? -54.171 3.528 60.286 1.00 88.88 480 GLN A CA 1
ATOM 3794 C C . GLN A 1 480 ? -55.271 4.360 60.944 1.00 88.88 480 GLN A C 1
ATOM 3796 O O . GLN A 1 480 ? -56.430 3.947 60.963 1.00 88.88 480 GLN A O 1
ATOM 3801 N N . SER A 1 481 ? -54.918 5.541 61.452 1.00 81.38 481 SER A N 1
ATOM 3802 C CA . SER A 1 481 ? -55.902 6.559 61.821 1.00 81.38 481 SER A CA 1
ATOM 3803 C C . SER A 1 481 ? -56.322 7.307 60.559 1.00 81.38 481 SER A C 1
ATOM 3805 O O . SER A 1 481 ? -55.499 7.983 59.939 1.00 81.38 481 SER A O 1
ATOM 3807 N N . VAL A 1 482 ? -57.589 7.164 60.161 1.00 73.06 482 VAL A N 1
ATOM 3808 C CA . VAL A 1 482 ? -58.144 7.830 58.967 1.00 73.06 482 VAL A CA 1
ATOM 3809 C C . VAL A 1 482 ? -58.277 9.338 59.196 1.00 73.06 482 VAL A C 1
ATOM 3811 O O . VAL A 1 482 ? -58.002 10.115 58.289 1.00 73.06 482 VAL A O 1
ATOM 3814 N N . GLU A 1 483 ? -58.632 9.755 60.413 1.00 70.44 483 GLU A N 1
ATOM 3815 C CA . GLU A 1 483 ? -58.804 11.169 60.778 1.00 70.44 483 GLU A CA 1
ATOM 3816 C C . GLU A 1 483 ? -57.466 11.914 60.868 1.00 70.44 483 GLU A C 1
ATOM 3818 O O . GLU A 1 483 ? -57.360 13.056 60.429 1.00 70.44 483 GLU A O 1
ATOM 3823 N N . GLU A 1 484 ? -56.423 11.269 61.400 1.00 72.75 484 GLU A N 1
ATOM 3824 C CA . GLU A 1 484 ? -55.129 11.923 61.636 1.00 72.75 484 GLU A CA 1
ATOM 3825 C C . GLU A 1 484 ? -54.063 11.623 60.566 1.00 72.75 484 GLU A C 1
ATOM 3827 O O . GLU A 1 484 ? -52.969 12.181 60.625 1.00 72.75 484 GLU A O 1
ATOM 3832 N N . SER A 1 485 ? -54.344 10.728 59.609 1.00 80.00 485 SER A N 1
ATOM 3833 C CA . SER A 1 485 ? -53.374 10.226 58.614 1.00 80.00 485 SER A CA 1
ATOM 3834 C C . SER A 1 485 ? -52.068 9.687 59.232 1.00 80.00 485 SER A C 1
ATOM 3836 O O . SER A 1 485 ? -50.972 9.897 58.708 1.00 80.00 485 SER A O 1
ATOM 3838 N N . LYS A 1 486 ? -52.185 8.992 60.374 1.00 87.31 486 LYS A N 1
ATOM 3839 C CA . LYS A 1 486 ? -51.065 8.388 61.120 1.00 87.31 486 LYS A CA 1
ATOM 3840 C C . LYS A 1 486 ? -51.066 6.864 61.003 1.00 87.31 486 LYS A C 1
ATOM 3842 O O . LYS A 1 486 ? -52.123 6.232 61.066 1.00 87.31 486 LYS A O 1
ATOM 3847 N N . LEU A 1 487 ? -49.871 6.279 60.926 1.00 92.62 487 LEU A N 1
ATOM 3848 C CA . LEU A 1 487 ? -49.636 4.836 61.005 1.00 92.62 487 LEU A CA 1
ATOM 3849 C C . LEU A 1 487 ? -49.113 4.469 62.386 1.00 92.62 487 LEU A C 1
ATOM 3851 O O . LEU A 1 487 ? -47.931 4.626 62.664 1.00 92.62 487 LEU A O 1
ATOM 3855 N N . VAL A 1 488 ? -49.994 3.978 63.248 1.00 93.06 488 VAL A N 1
ATOM 3856 C CA . VAL A 1 488 ? -49.681 3.675 64.646 1.00 93.06 488 VAL A CA 1
ATOM 3857 C C . VAL A 1 488 ? -49.374 2.187 64.803 1.00 93.06 488 VAL A C 1
ATOM 3859 O O . VAL A 1 488 ? -50.046 1.344 64.208 1.00 93.06 488 VAL A O 1
ATOM 3862 N N . VAL A 1 489 ? -48.368 1.841 65.604 1.00 94.56 489 VAL A N 1
ATOM 3863 C CA . VAL A 1 489 ? -48.031 0.453 65.938 1.00 94.56 489 VAL A CA 1
ATOM 3864 C C . VAL A 1 489 ? -49.118 -0.145 66.845 1.00 94.56 489 VAL A C 1
ATOM 3866 O O . VAL A 1 489 ? -49.237 0.190 68.022 1.00 94.56 489 VAL A O 1
ATOM 3869 N N . ASP A 1 490 ? -49.911 -1.047 66.261 1.00 92.94 490 ASP A N 1
ATOM 3870 C CA . ASP A 1 490 ? -51.068 -1.750 66.847 1.00 92.94 490 ASP A CA 1
ATOM 3871 C C . ASP A 1 490 ? -50.715 -3.138 67.407 1.00 92.94 490 ASP A C 1
ATOM 3873 O O . ASP A 1 490 ? -51.514 -3.780 68.092 1.00 92.94 490 ASP A O 1
ATOM 3877 N N . GLY A 1 491 ? -49.515 -3.634 67.114 1.00 93.06 491 GLY A N 1
ATOM 3878 C CA . GLY A 1 491 ? -49.023 -4.854 67.736 1.00 93.06 491 GLY A CA 1
ATOM 3879 C C . GLY A 1 491 ? -47.543 -5.086 67.508 1.00 93.06 491 GLY A C 1
ATOM 3880 O O . GLY A 1 491 ? -47.045 -4.784 66.428 1.00 93.06 491 GLY A O 1
ATOM 3881 N N . VAL A 1 492 ? -46.863 -5.679 68.485 1.00 95.69 492 VAL A N 1
ATOM 3882 C CA . VAL A 1 492 ? -45.435 -6.024 68.428 1.00 95.69 492 VAL A CA 1
ATOM 3883 C C . VAL A 1 492 ? -45.245 -7.431 68.997 1.00 95.69 492 VAL A C 1
ATOM 3885 O O . VAL A 1 492 ? -45.863 -7.785 69.999 1.00 95.69 492 VAL A O 1
ATOM 3888 N N . TYR A 1 493 ? -44.418 -8.255 68.353 1.00 95.12 493 TYR A N 1
ATOM 3889 C CA . TYR A 1 493 ? -44.013 -9.545 68.920 1.00 95.12 493 TYR A CA 1
ATOM 3890 C C . TYR A 1 493 ? -42.968 -9.321 70.016 1.00 95.12 493 TYR A C 1
ATOM 3892 O O . TYR A 1 493 ? -41.936 -8.697 69.758 1.00 95.12 493 TYR A O 1
ATOM 3900 N N . ARG A 1 494 ? -43.226 -9.830 71.228 1.00 91.00 494 ARG A N 1
ATOM 3901 C CA . ARG A 1 494 ? -42.253 -9.821 72.328 1.00 91.00 494 ARG A CA 1
ATOM 3902 C C . ARG A 1 494 ? -41.006 -10.574 71.905 1.00 91.00 494 ARG A C 1
ATOM 3904 O O . ARG A 1 494 ? -41.106 -11.594 71.227 1.00 91.00 494 ARG A O 1
ATOM 3911 N N . ASP A 1 495 ? -39.858 -10.006 72.254 1.00 88.19 495 ASP A N 1
ATOM 3912 C CA . ASP A 1 495 ? -38.530 -10.502 71.884 1.00 88.19 495 ASP A CA 1
ATOM 3913 C C . ASP A 1 495 ? -38.312 -10.678 70.362 1.00 88.19 495 ASP A C 1
ATOM 3915 O O . ASP A 1 495 ? -37.283 -11.186 69.929 1.00 88.19 495 ASP A O 1
ATOM 3919 N N . GLY A 1 496 ? -39.230 -10.178 69.524 1.00 92.06 496 GLY A N 1
ATOM 3920 C CA . GLY A 1 496 ? -39.083 -10.116 68.072 1.00 92.06 496 GLY A CA 1
ATOM 3921 C C . GLY A 1 496 ? -38.233 -8.928 67.604 1.00 92.06 496 GLY A C 1
ATOM 3922 O O . GLY A 1 496 ? -37.928 -8.026 68.395 1.00 92.06 496 GLY A O 1
ATOM 3923 N N . PRO A 1 497 ? -37.885 -8.865 66.304 1.00 94.12 497 PRO A N 1
ATOM 3924 C CA . PRO A 1 497 ? -36.878 -7.934 65.790 1.00 94.12 497 PRO A CA 1
ATOM 3925 C C . PRO A 1 497 ? -37.203 -6.458 66.073 1.00 94.12 497 PRO A C 1
ATOM 3927 O O . PRO A 1 497 ? -36.345 -5.717 66.546 1.00 94.12 497 PRO A O 1
ATOM 3930 N N . ALA A 1 498 ? -38.460 -6.036 65.886 1.00 95.50 498 ALA A N 1
ATOM 3931 C CA . ALA A 1 498 ? -38.909 -4.683 66.231 1.00 95.50 498 ALA A CA 1
ATOM 3932 C C . ALA A 1 498 ? -38.848 -4.366 67.731 1.00 95.50 498 ALA A C 1
ATOM 3934 O O . ALA A 1 498 ? -38.489 -3.252 68.113 1.00 95.50 498 ALA A O 1
ATOM 3935 N N . PHE A 1 499 ? -39.192 -5.329 68.588 1.00 95.12 499 PHE A N 1
ATOM 3936 C CA . PHE A 1 499 ? -39.194 -5.118 70.032 1.00 95.12 499 PHE A CA 1
ATOM 3937 C C . PHE A 1 499 ? -37.775 -4.903 70.567 1.00 95.12 499 PHE A C 1
ATOM 3939 O O . PHE A 1 499 ? -37.556 -3.991 71.370 1.00 95.12 499 PHE A O 1
ATOM 3946 N N . GLN A 1 500 ? -36.811 -5.695 70.090 1.00 94.81 500 GLN A N 1
ATOM 3947 C CA . GLN A 1 500 ? -35.415 -5.599 70.520 1.00 94.81 500 GLN A CA 1
ATOM 3948 C C . GLN A 1 500 ? -34.803 -4.231 70.166 1.00 94.81 500 GLN A C 1
ATOM 3950 O O . GLN A 1 500 ? -34.245 -3.577 71.043 1.00 94.81 500 GLN A O 1
ATOM 3955 N N . VAL A 1 501 ? -35.047 -3.702 68.957 1.00 94.81 501 VAL A N 1
ATOM 3956 C CA . VAL A 1 501 ? -34.574 -2.352 68.559 1.00 94.81 501 VAL A CA 1
ATOM 3957 C C . VAL A 1 501 ? -35.371 -1.179 69.147 1.00 94.81 501 VAL A C 1
ATOM 3959 O O . VAL A 1 501 ? -35.158 -0.032 68.765 1.00 94.81 501 VAL A O 1
ATOM 3962 N N . GLY A 1 502 ? -36.285 -1.432 70.085 1.00 93.69 502 GLY A N 1
ATOM 3963 C CA . GLY A 1 502 ? -36.957 -0.373 70.840 1.00 93.69 502 GLY A CA 1
ATOM 3964 C C . GLY A 1 502 ? -38.308 0.097 70.298 1.00 93.69 502 GLY A C 1
ATOM 3965 O O . GLY A 1 502 ? -38.878 0.996 70.911 1.00 93.69 502 GLY A O 1
ATOM 3966 N N . VAL A 1 503 ? -38.861 -0.517 69.240 1.00 95.81 503 VAL A N 1
ATOM 3967 C CA . VAL A 1 503 ? -40.223 -0.204 68.757 1.00 95.81 503 VAL A CA 1
ATOM 3968 C C . VAL A 1 503 ? -41.254 -0.623 69.799 1.00 95.81 503 VAL A C 1
ATOM 3970 O O . VAL A 1 503 ? -41.201 -1.739 70.330 1.00 95.81 503 VAL A O 1
ATOM 3973 N N . ARG A 1 504 ? -42.200 0.262 70.117 1.00 94.31 504 ARG A N 1
ATOM 3974 C CA . ARG A 1 504 ? -43.260 0.016 71.101 1.00 94.31 504 ARG A CA 1
ATOM 3975 C C . ARG A 1 504 ? -44.645 0.217 70.491 1.00 94.31 504 ARG A C 1
ATOM 3977 O O . ARG A 1 504 ? -44.815 0.739 69.394 1.00 94.31 504 ARG A O 1
ATOM 3984 N N . MET A 1 505 ? -45.645 -0.249 71.231 1.00 93.38 505 MET A N 1
ATOM 3985 C CA . MET A 1 505 ? -47.051 0.062 70.982 1.00 93.38 505 MET A CA 1
ATOM 3986 C C . MET A 1 505 ? -47.283 1.577 70.993 1.00 93.38 505 MET A C 1
ATOM 3988 O O . MET A 1 505 ? -46.633 2.288 71.755 1.00 93.38 505 MET A O 1
ATOM 3992 N N . GLU A 1 506 ? -48.238 2.045 70.190 1.00 91.00 506 GLU A N 1
ATOM 3993 C CA . GLU A 1 506 ? -48.612 3.464 70.042 1.00 91.00 506 GLU A CA 1
ATOM 3994 C C . GLU A 1 506 ? -47.545 4.383 69.396 1.00 91.00 506 GLU A C 1
ATOM 3996 O O . GLU A 1 506 ? -47.829 5.552 69.130 1.00 91.00 506 GLU A O 1
ATOM 4001 N N . ASP A 1 507 ? -46.357 3.873 69.048 1.00 95.19 507 ASP A N 1
ATOM 4002 C CA . ASP A 1 507 ? -45.404 4.606 68.205 1.00 95.19 507 ASP A CA 1
ATOM 4003 C C . ASP A 1 507 ? -45.987 4.835 66.801 1.00 95.19 507 ASP A C 1
ATOM 4005 O O . ASP A 1 507 ? -46.607 3.948 66.212 1.00 95.19 507 ASP A O 1
ATOM 4009 N N . THR A 1 508 ? -45.773 6.020 66.228 1.00 95.50 508 THR A N 1
ATOM 4010 C CA . THR A 1 508 ? -46.214 6.349 64.865 1.00 95.50 508 THR A CA 1
ATOM 4011 C C . THR A 1 508 ? -45.074 6.141 63.873 1.00 95.50 508 THR A C 1
ATOM 4013 O O . THR A 1 508 ? -44.069 6.846 63.929 1.00 95.50 508 THR A O 1
ATOM 4016 N N . LEU A 1 509 ? -45.215 5.207 62.933 1.00 96.88 509 LEU A N 1
ATOM 4017 C CA . LEU A 1 509 ? -44.275 5.032 61.826 1.00 96.88 509 LEU A CA 1
ATOM 4018 C C . LEU A 1 509 ? -44.383 6.219 60.860 1.00 96.88 509 LEU A C 1
ATOM 4020 O O . LEU A 1 509 ? -45.472 6.549 60.394 1.00 96.88 509 LEU A O 1
ATOM 4024 N N . THR A 1 510 ? -43.246 6.838 60.538 1.00 96.12 510 THR A N 1
ATOM 4025 C CA . THR A 1 510 ? -43.183 8.021 59.662 1.00 96.12 510 THR A CA 1
ATOM 4026 C C . THR A 1 510 ? -42.375 7.792 58.390 1.00 96.12 510 THR A C 1
ATOM 4028 O O . THR A 1 510 ? -42.751 8.328 57.349 1.00 96.12 510 THR A O 1
ATOM 4031 N N . HIS A 1 511 ? -41.292 7.004 58.441 1.00 97.19 511 HIS A N 1
ATOM 4032 C CA . HIS A 1 511 ? -40.442 6.729 57.278 1.00 97.19 511 HIS A CA 1
ATOM 4033 C C . HIS A 1 511 ? -39.960 5.273 57.238 1.00 97.19 511 HIS A C 1
ATOM 4035 O O . HIS A 1 511 ? -39.660 4.679 58.274 1.00 97.19 511 HIS A O 1
ATOM 4041 N N . ILE A 1 512 ? -39.830 4.733 56.024 1.00 96.75 512 ILE A N 1
ATOM 4042 C CA . ILE A 1 512 ? -39.226 3.430 55.713 1.00 96.75 512 ILE A CA 1
ATOM 4043 C C . ILE A 1 512 ? -38.115 3.669 54.691 1.00 96.75 512 ILE A C 1
ATOM 4045 O O . ILE A 1 512 ? -38.380 4.232 53.629 1.00 96.75 512 ILE A O 1
ATOM 4049 N N . ALA A 1 513 ? -36.877 3.281 55.010 1.00 92.88 513 ALA A N 1
ATOM 4050 C CA . ALA A 1 513 ? -35.688 3.537 54.189 1.00 92.88 513 ALA A CA 1
ATOM 4051 C C . ALA A 1 513 ? -35.594 5.013 53.727 1.00 92.88 513 ALA A C 1
ATOM 4053 O O . ALA A 1 513 ? -35.411 5.312 52.548 1.00 92.88 513 ALA A O 1
ATOM 4054 N N . GLY A 1 514 ? -35.836 5.950 54.653 1.00 92.06 514 GLY A N 1
ATOM 4055 C CA . GLY A 1 514 ? -35.870 7.397 54.388 1.00 92.06 514 GLY A CA 1
ATOM 4056 C C . GLY A 1 514 ? -37.090 7.906 53.602 1.00 92.06 514 GLY A C 1
ATOM 4057 O O . GLY A 1 514 ? -37.296 9.113 53.516 1.00 92.06 514 GLY A O 1
ATOM 4058 N N . THR A 1 515 ? -37.943 7.028 53.067 1.00 95.56 515 THR A N 1
ATOM 4059 C CA . THR A 1 515 ? -39.161 7.416 52.339 1.00 95.56 515 THR A CA 1
ATOM 4060 C C . THR A 1 515 ? -40.322 7.598 53.312 1.00 95.56 515 THR A C 1
ATOM 4062 O O . THR A 1 515 ? -40.636 6.681 54.072 1.00 95.56 515 THR A O 1
ATOM 4065 N N . ARG A 1 516 ? -40.979 8.766 53.293 1.00 95.12 516 ARG A N 1
ATOM 4066 C CA . ARG A 1 516 ? -42.136 9.057 54.155 1.00 95.12 516 ARG A CA 1
ATOM 4067 C C . ARG A 1 516 ? -43.317 8.138 53.822 1.00 95.12 516 ARG A C 1
ATOM 4069 O O . ARG A 1 516 ? -43.604 7.909 52.650 1.00 95.12 516 ARG A O 1
ATOM 4076 N N . VAL A 1 517 ? -44.012 7.655 54.850 1.00 94.12 517 VAL A N 1
ATOM 4077 C CA . VAL A 1 517 ? -45.219 6.822 54.739 1.00 94.12 517 VAL A CA 1
ATOM 4078 C C . VAL A 1 517 ? -46.330 7.359 55.643 1.00 94.12 517 VAL A C 1
ATOM 4080 O O . VAL A 1 517 ? -46.070 7.843 56.743 1.00 94.12 517 VAL A O 1
ATOM 4083 N N . SER A 1 518 ? -47.570 7.289 55.164 1.00 90.62 518 SER A N 1
ATOM 4084 C CA . SER A 1 518 ? -48.779 7.785 55.842 1.00 90.62 518 SER A CA 1
ATOM 4085 C C . SER A 1 518 ? -49.988 6.846 55.728 1.00 90.62 518 SER A C 1
ATOM 4087 O O . SER A 1 518 ? -50.893 6.904 56.562 1.00 90.62 518 SER A O 1
ATOM 4089 N N . SER A 1 519 ? -49.985 5.923 54.758 1.00 91.94 519 SER A N 1
ATOM 4090 C CA . SER A 1 519 ? -50.993 4.863 54.619 1.00 91.94 519 SER A CA 1
ATOM 4091 C C . SER A 1 519 ? -50.405 3.448 54.696 1.00 91.94 519 SER A C 1
ATOM 4093 O O . SER A 1 519 ? -49.229 3.220 54.401 1.00 91.94 519 SER A O 1
ATOM 4095 N N . ILE A 1 520 ? -51.228 2.457 55.073 1.00 91.88 520 ILE A N 1
ATOM 4096 C CA . ILE A 1 520 ? -50.789 1.048 55.136 1.00 91.88 520 ILE A CA 1
ATOM 4097 C C . ILE A 1 520 ? -50.332 0.560 53.754 1.00 91.88 520 ILE A C 1
ATOM 4099 O O . ILE A 1 520 ? -49.419 -0.261 53.662 1.00 91.88 520 ILE A O 1
ATOM 4103 N N . GLN A 1 521 ? -50.930 1.083 52.681 1.00 91.69 521 GLN A N 1
ATOM 4104 C CA . GLN A 1 521 ? -50.557 0.731 51.316 1.00 91.69 521 GLN A CA 1
ATOM 4105 C C . GLN A 1 521 ? -49.189 1.312 50.929 1.00 91.69 521 GLN A C 1
ATOM 4107 O O . GLN A 1 521 ? -48.362 0.576 50.395 1.00 91.69 521 GLN A O 1
ATOM 4112 N N . GLU A 1 522 ? -48.898 2.575 51.263 1.00 93.38 522 GLU A N 1
ATOM 4113 C CA . GLU A 1 522 ? -47.548 3.143 51.108 1.00 93.38 522 GLU A CA 1
ATOM 4114 C C . GLU A 1 522 ? -46.510 2.340 51.894 1.00 93.38 522 GLU A C 1
ATOM 4116 O O . GLU A 1 522 ? -45.469 1.981 51.345 1.00 93.38 522 GLU A O 1
ATOM 4121 N N . ALA A 1 523 ? -46.806 2.016 53.157 1.00 94.00 523 ALA A N 1
ATOM 4122 C CA . ALA A 1 523 ? -45.911 1.231 53.999 1.00 94.00 523 ALA A CA 1
ATOM 4123 C C . ALA A 1 523 ? -45.618 -0.145 53.383 1.00 94.00 523 ALA A C 1
ATOM 4125 O O . ALA A 1 523 ? -44.455 -0.520 53.273 1.00 94.00 523 ALA A O 1
ATOM 4126 N N . ARG A 1 524 ? -46.639 -0.867 52.896 1.00 94.69 524 ARG A N 1
ATOM 4127 C CA . ARG A 1 524 ? -46.459 -2.142 52.175 1.00 94.69 524 ARG A CA 1
ATOM 4128 C C . ARG A 1 524 ? -45.575 -1.988 50.938 1.00 94.69 524 ARG A C 1
ATOM 4130 O O . ARG A 1 524 ? -44.637 -2.761 50.782 1.00 94.69 524 ARG A O 1
ATOM 4137 N N . VAL A 1 525 ? -45.817 -0.969 50.110 1.00 94.75 525 VAL A N 1
ATOM 4138 C CA . VAL A 1 525 ? -45.010 -0.702 48.906 1.00 94.75 525 VAL A CA 1
ATOM 4139 C C . VAL A 1 525 ? -43.545 -0.424 49.261 1.00 94.75 525 VAL A C 1
ATOM 4141 O O . VAL A 1 525 ? -42.656 -0.969 48.608 1.00 94.75 525 VAL A O 1
ATOM 4144 N N . GLN A 1 526 ? -43.266 0.375 50.299 1.00 95.88 526 GLN A N 1
ATOM 4145 C CA . GLN A 1 526 ? -41.880 0.626 50.715 1.00 95.88 526 GLN A CA 1
ATOM 4146 C C . GLN A 1 526 ? -41.224 -0.606 51.349 1.00 95.88 526 GLN A C 1
ATOM 4148 O O . GLN A 1 526 ? -40.047 -0.841 51.090 1.00 95.88 526 GLN A O 1
ATOM 4153 N N . VAL A 1 527 ? -41.961 -1.429 52.104 1.00 94.88 527 VAL A N 1
ATOM 4154 C CA . VAL A 1 527 ? -41.450 -2.704 52.642 1.00 94.88 527 VAL A CA 1
ATOM 4155 C C . VAL A 1 527 ? -41.111 -3.678 51.515 1.00 94.88 527 VAL A C 1
ATOM 4157 O O . VAL A 1 527 ? -39.990 -4.175 51.462 1.00 94.88 527 VAL A O 1
ATOM 4160 N N . ASP A 1 528 ? -42.011 -3.903 50.557 1.00 92.31 528 ASP A N 1
ATOM 4161 C CA . ASP A 1 528 ? -41.738 -4.802 49.429 1.00 92.31 528 ASP A CA 1
ATOM 4162 C C . ASP A 1 528 ? -40.568 -4.304 48.565 1.00 92.31 528 ASP A C 1
ATOM 4164 O O . ASP A 1 528 ? -39.827 -5.111 47.987 1.00 92.31 528 ASP A O 1
ATOM 4168 N N . LYS A 1 529 ? -40.376 -2.983 48.469 1.00 93.12 529 LYS A N 1
ATOM 4169 C CA . LYS A 1 529 ? -39.291 -2.358 47.706 1.00 93.12 529 LYS A CA 1
ATOM 4170 C C . LYS A 1 529 ? -37.940 -2.430 48.425 1.00 93.12 529 LYS A C 1
ATOM 4172 O O . LYS A 1 529 ? -36.981 -2.871 47.796 1.00 93.12 529 LYS A O 1
ATOM 4177 N N . HIS A 1 530 ? -37.882 -2.041 49.700 1.00 93.75 530 HIS A N 1
ATOM 4178 C CA . HIS A 1 530 ? -36.641 -1.732 50.430 1.00 93.75 530 HIS A CA 1
ATOM 4179 C C . HIS A 1 530 ? -36.328 -2.649 51.617 1.00 93.75 530 HIS A C 1
ATOM 4181 O O . HIS A 1 530 ? -35.237 -2.562 52.166 1.00 93.75 530 HIS A O 1
ATOM 4187 N N . CYS A 1 531 ? -37.241 -3.530 52.031 1.00 93.75 531 CYS A N 1
ATOM 4188 C CA . CYS A 1 531 ? -36.959 -4.532 53.057 1.00 93.75 531 CYS A CA 1
ATOM 4189 C C . CYS A 1 531 ? -36.681 -5.891 52.395 1.00 93.75 531 CYS A C 1
ATOM 4191 O O . CYS A 1 531 ? -37.503 -6.427 51.640 1.00 93.75 531 CYS A O 1
ATOM 4193 N N . ARG A 1 532 ? -35.515 -6.470 52.685 1.00 93.19 532 ARG A N 1
ATOM 4194 C CA . ARG A 1 532 ? -35.103 -7.809 52.243 1.00 93.19 532 ARG A CA 1
ATOM 4195 C C . ARG A 1 532 ? -34.726 -8.640 53.465 1.00 93.19 532 ARG A C 1
ATOM 4197 O O . ARG A 1 532 ? -33.967 -8.139 54.288 1.00 93.19 532 ARG A O 1
ATOM 4204 N N . PRO A 1 533 ? -35.239 -9.874 53.619 1.00 94.31 533 PRO A N 1
ATOM 4205 C CA . PRO A 1 533 ? -34.815 -10.744 54.709 1.00 94.31 533 PRO A CA 1
ATOM 4206 C C . PRO A 1 533 ? -33.291 -10.910 54.755 1.00 94.31 533 PRO A C 1
ATOM 4208 O O . PRO A 1 533 ? -32.657 -11.012 53.707 1.00 94.31 533 PRO A O 1
ATOM 4211 N N . ALA A 1 534 ? -32.746 -10.948 55.972 1.00 92.38 534 ALA A N 1
ATOM 4212 C CA . ALA A 1 534 ? -31.323 -10.888 56.319 1.00 92.38 534 ALA A CA 1
ATOM 4213 C C . ALA A 1 534 ? -30.636 -9.510 56.203 1.00 92.38 534 ALA A C 1
ATOM 4215 O O . ALA A 1 534 ? -29.486 -9.396 56.625 1.00 92.38 534 ALA A O 1
ATOM 4216 N N . GLU A 1 535 ? -31.305 -8.463 55.711 1.00 93.31 535 GLU A N 1
ATOM 4217 C CA . GLU A 1 535 ? -30.737 -7.108 55.598 1.00 93.31 535 GLU A CA 1
ATOM 4218 C C . GLU A 1 535 ? -31.298 -6.148 56.663 1.00 93.31 535 GLU A C 1
ATOM 4220 O O . GLU A 1 535 ? -32.325 -6.407 57.297 1.00 93.31 535 GLU A O 1
ATOM 4225 N N . LEU A 1 536 ? -30.608 -5.025 56.884 1.00 94.88 536 LEU A N 1
ATOM 4226 C CA . LEU A 1 536 ? -31.054 -3.970 57.794 1.00 94.88 536 LEU A CA 1
ATOM 4227 C C . LEU A 1 536 ? -31.948 -2.963 57.061 1.00 94.88 536 LEU A C 1
ATOM 4229 O O . LEU A 1 536 ? -31.561 -2.391 56.047 1.00 94.88 536 LEU A O 1
ATOM 4233 N N . ALA A 1 537 ? -33.123 -2.685 57.619 1.00 95.25 537 ALA A N 1
ATOM 4234 C CA . ALA A 1 537 ? -34.010 -1.619 57.175 1.00 95.25 537 ALA A CA 1
ATOM 4235 C C . ALA A 1 537 ? -34.024 -0.473 58.195 1.00 95.25 537 ALA A C 1
ATOM 4237 O O . ALA A 1 537 ? -34.371 -0.660 59.363 1.00 95.25 537 ALA A O 1
ATOM 4238 N N . ALA A 1 538 ? -33.693 0.737 57.739 1.00 95.69 538 ALA A N 1
ATOM 4239 C CA . ALA A 1 538 ? -33.861 1.949 58.532 1.00 95.69 538 ALA A CA 1
ATOM 4240 C C . ALA A 1 538 ? -35.351 2.329 58.613 1.00 95.69 538 ALA A C 1
ATOM 4242 O O . ALA A 1 538 ? -35.988 2.576 57.586 1.00 95.69 538 ALA A O 1
ATOM 4243 N N . LEU A 1 539 ? -35.905 2.395 59.824 1.00 97.06 539 LEU A N 1
ATOM 4244 C CA . LEU A 1 539 ? -37.299 2.772 60.085 1.00 97.06 539 LEU A CA 1
ATOM 4245 C C . LEU A 1 539 ? -37.342 3.943 61.070 1.00 97.06 539 LEU A C 1
ATOM 4247 O O . LEU A 1 539 ? -36.703 3.875 62.119 1.00 97.06 539 LEU A O 1
ATOM 4251 N N . THR A 1 540 ? -38.102 4.996 60.761 1.00 97.50 540 THR A N 1
ATOM 4252 C CA . THR A 1 540 ? -38.225 6.183 61.626 1.00 97.50 540 THR A CA 1
ATOM 4253 C C . THR A 1 540 ? -39.610 6.257 62.247 1.00 97.50 540 THR A C 1
ATOM 4255 O O . THR A 1 540 ? -40.622 6.317 61.540 1.00 97.50 540 THR A O 1
ATOM 4258 N N . PHE A 1 541 ? -39.646 6.316 63.573 1.00 97.31 541 PHE A N 1
ATOM 4259 C CA . PHE A 1 541 ? -40.849 6.361 64.391 1.00 97.31 541 PHE A CA 1
ATOM 4260 C C . PHE A 1 541 ? -40.915 7.660 65.199 1.00 97.31 541 PHE A C 1
ATOM 4262 O O . PHE A 1 541 ? -39.894 8.248 65.550 1.00 97.31 541 PHE A O 1
ATOM 4269 N N . LEU A 1 542 ? -42.132 8.088 65.512 1.00 96.56 542 LEU A N 1
ATOM 4270 C CA . LEU A 1 542 ? -42.444 9.197 66.402 1.00 96.56 542 LEU A CA 1
ATOM 4271 C C . LEU A 1 542 ? -43.168 8.635 67.629 1.00 96.56 542 LEU A C 1
ATOM 4273 O O . LEU A 1 542 ? -44.239 8.040 67.492 1.00 96.56 542 LEU A O 1
ATOM 4277 N N . ARG A 1 543 ? -42.598 8.821 68.820 1.00 95.69 543 ARG A N 1
ATOM 4278 C CA . ARG A 1 543 ? -43.233 8.415 70.080 1.00 95.69 543 ARG A CA 1
ATOM 4279 C C . ARG A 1 543 ? -44.479 9.254 70.379 1.00 95.69 543 ARG A C 1
ATOM 4281 O O . ARG A 1 543 ? -44.543 10.408 69.950 1.00 95.69 543 ARG A O 1
ATOM 4288 N N . PRO A 1 544 ? -45.406 8.770 71.229 1.00 90.94 544 PRO A N 1
ATOM 4289 C CA . PRO A 1 544 ? -46.513 9.578 71.756 1.00 90.94 544 PRO A CA 1
ATOM 4290 C C . PRO A 1 544 ? -46.081 10.887 72.445 1.00 90.94 544 PRO A C 1
ATOM 4292 O O . PRO A 1 544 ? -46.866 11.825 72.530 1.00 90.94 544 PRO A O 1
ATOM 4295 N N . THR A 1 545 ? -44.831 10.974 72.912 1.00 91.62 545 THR A N 1
ATOM 4296 C CA . THR A 1 545 ? -44.214 12.184 73.488 1.00 91.62 545 THR A CA 1
ATOM 4297 C C . THR A 1 545 ? -43.787 13.232 72.452 1.00 91.62 545 THR A C 1
ATOM 4299 O O . THR A 1 545 ? -43.374 14.322 72.839 1.00 91.62 545 THR A O 1
ATOM 4302 N N . GLY A 1 546 ? -43.846 12.922 71.152 1.00 90.38 546 GLY A N 1
ATOM 4303 C CA . GLY A 1 546 ? -43.328 13.766 70.067 1.00 90.38 546 GLY A CA 1
ATOM 4304 C C . GLY A 1 546 ? -41.834 13.579 69.764 1.00 90.38 546 GLY A C 1
ATOM 4305 O O . GLY A 1 546 ? -41.291 14.284 68.918 1.00 90.38 546 GLY A O 1
ATOM 4306 N N . GLU A 1 547 ? -41.159 12.633 70.422 1.00 95.25 547 GLU A N 1
ATOM 4307 C CA . GLU A 1 547 ? -39.752 12.298 70.166 1.00 95.25 547 GLU A CA 1
ATOM 4308 C C . GLU A 1 547 ? -39.617 11.431 68.900 1.00 95.25 547 GLU A C 1
ATOM 4310 O O . GLU A 1 547 ? -40.197 10.346 68.822 1.00 95.25 547 GLU A O 1
ATOM 4315 N N . SER A 1 548 ? -38.850 11.896 67.908 1.00 95.50 548 SER A N 1
ATOM 4316 C CA . SER A 1 548 ? -38.560 11.143 66.679 1.00 95.50 548 SER A CA 1
ATOM 4317 C C . SER A 1 548 ? -37.269 10.342 66.829 1.00 95.50 548 SER A C 1
ATOM 4319 O O . SER A 1 548 ? -36.231 10.911 67.160 1.00 95.50 548 SER A O 1
ATOM 4321 N N . TYR A 1 549 ? -37.303 9.050 66.510 1.00 96.31 549 TYR A N 1
ATOM 4322 C CA . TYR A 1 549 ? -36.144 8.159 66.572 1.00 96.31 549 TYR A CA 1
ATOM 4323 C C . TYR A 1 549 ? -36.095 7.210 65.364 1.00 96.31 549 TYR A C 1
ATOM 4325 O O . TYR A 1 549 ? -37.125 6.874 64.779 1.00 96.31 549 TYR A O 1
ATOM 4333 N N . THR A 1 550 ? -34.893 6.779 64.974 1.00 95.81 550 THR A N 1
ATOM 4334 C CA . THR A 1 550 ? -34.678 5.854 63.848 1.00 95.81 550 THR A CA 1
ATOM 4335 C C . THR A 1 550 ? -33.992 4.589 64.339 1.00 95.81 550 THR A C 1
ATOM 4337 O O . THR A 1 550 ? -33.019 4.665 65.086 1.00 95.81 550 THR A O 1
ATOM 4340 N N . VAL A 1 551 ? -34.478 3.432 63.893 1.00 94.75 551 VAL A N 1
ATOM 4341 C CA . VAL A 1 551 ? -33.933 2.109 64.224 1.00 94.75 551 VAL A CA 1
ATOM 4342 C C . VAL A 1 551 ? -33.379 1.427 62.977 1.00 94.75 551 VAL A C 1
ATOM 4344 O O . VAL A 1 551 ? -33.930 1.592 61.888 1.00 94.75 551 VAL A O 1
ATOM 4347 N N . LYS A 1 552 ? -32.317 0.628 63.136 1.00 94.62 552 LYS A N 1
ATOM 4348 C CA . LYS A 1 552 ? -31.855 -0.327 62.116 1.00 94.62 552 LYS A CA 1
ATOM 4349 C C . LYS A 1 552 ? -32.451 -1.696 62.432 1.00 94.62 552 LYS A C 1
ATOM 4351 O O . LYS A 1 552 ? -31.923 -2.448 63.249 1.00 94.62 552 LYS A O 1
ATOM 4356 N N . LEU A 1 553 ? -33.602 -1.981 61.835 1.00 95.81 553 LEU A N 1
ATOM 4357 C CA . LEU A 1 553 ? -34.334 -3.221 62.060 1.00 95.81 553 LEU A CA 1
ATOM 4358 C C . LEU A 1 553 ? -33.804 -4.316 61.133 1.00 95.81 553 LEU A C 1
ATOM 4360 O O . LEU A 1 553 ? -33.780 -4.136 59.920 1.00 95.81 553 LEU A O 1
ATOM 4364 N N . TRP A 1 554 ? -33.424 -5.458 61.693 1.00 96.19 554 TRP A N 1
ATOM 4365 C CA . TRP A 1 554 ? -33.037 -6.636 60.934 1.00 96.19 554 TRP A CA 1
ATOM 4366 C C . TRP A 1 554 ? -34.295 -7.305 60.397 1.00 96.19 554 TRP A C 1
ATOM 4368 O O . TRP A 1 554 ? -35.168 -7.747 61.150 1.00 96.19 554 TRP A O 1
ATOM 4378 N N . VAL A 1 555 ? -34.430 -7.287 59.077 1.00 95.50 555 VAL A N 1
ATOM 4379 C CA . VAL A 1 555 ? -35.609 -7.797 58.393 1.00 95.50 555 VAL A CA 1
ATOM 4380 C C . VAL A 1 555 ? -35.527 -9.316 58.381 1.00 95.50 555 VAL A C 1
ATOM 4382 O O . VAL A 1 555 ? -34.559 -9.904 57.903 1.00 95.50 555 VAL A O 1
ATOM 4385 N N . MET A 1 556 ? -36.576 -9.959 58.873 1.00 95.50 556 MET A N 1
ATOM 4386 C CA . MET A 1 556 ? -36.696 -11.412 58.887 1.00 95.50 556 MET A CA 1
ATOM 4387 C C . MET A 1 556 ? -37.714 -11.860 57.832 1.00 95.50 556 MET A C 1
ATOM 4389 O O . MET A 1 556 ? -38.262 -11.051 57.080 1.00 95.50 556 MET A O 1
ATOM 4393 N N . THR A 1 557 ? -38.002 -13.153 57.776 1.00 94.56 557 THR A N 1
ATOM 4394 C CA . THR A 1 557 ? -39.159 -13.714 57.075 1.00 94.56 557 THR A CA 1
ATOM 4395 C C . THR A 1 557 ? -39.929 -14.644 58.004 1.00 94.56 557 THR A C 1
ATOM 4397 O O . THR A 1 557 ? -39.332 -15.328 58.827 1.00 94.56 557 THR A O 1
ATOM 4400 N N . ALA A 1 558 ? -41.252 -14.682 57.862 1.00 94.44 558 ALA A N 1
ATOM 4401 C CA . ALA A 1 558 ? -42.123 -15.624 58.570 1.00 94.44 558 ALA A CA 1
ATOM 4402 C C . ALA A 1 558 ? -42.667 -16.726 57.636 1.00 94.44 558 ALA A C 1
ATOM 4404 O O . ALA A 1 558 ? -43.615 -17.426 57.978 1.00 94.44 558 ALA A O 1
ATOM 4405 N N . GLU A 1 559 ? -42.116 -16.873 56.423 1.00 93.81 559 GLU A N 1
ATOM 4406 C CA . GLU A 1 559 ? -42.540 -17.929 55.497 1.00 93.81 559 GLU A CA 1
ATOM 4407 C C . GLU A 1 559 ? -41.994 -19.303 55.942 1.00 93.81 559 GLU A C 1
ATOM 4409 O O . GLU A 1 559 ? -40.772 -19.470 55.993 1.00 93.81 559 GLU A O 1
ATOM 4414 N N . PRO A 1 560 ? -42.845 -20.324 56.191 1.00 92.50 560 PRO A N 1
ATOM 4415 C CA . PRO A 1 560 ? -42.409 -21.606 56.763 1.00 92.50 560 PRO A CA 1
ATOM 4416 C C . PRO A 1 560 ? -41.324 -22.356 55.973 1.00 92.50 560 PRO A C 1
ATOM 4418 O O . PRO A 1 560 ? -40.565 -23.125 56.560 1.00 92.50 560 PRO A O 1
ATOM 4421 N N . LYS A 1 561 ? -41.208 -22.117 54.658 1.00 92.44 561 LYS A N 1
ATOM 4422 C CA . LYS A 1 561 ? -40.149 -22.684 53.797 1.00 92.44 561 LYS A CA 1
ATOM 4423 C C . LYS A 1 561 ? -38.725 -22.268 54.200 1.00 92.44 561 LYS A C 1
ATOM 4425 O O . LYS A 1 561 ? -37.783 -22.970 53.851 1.00 92.44 561 LYS A O 1
ATOM 4430 N N . TYR A 1 562 ? -38.564 -21.170 54.942 1.00 92.12 562 TYR A N 1
ATOM 4431 C CA . TYR A 1 562 ? -37.267 -20.717 55.455 1.00 92.12 562 TYR A CA 1
ATOM 4432 C C . TYR A 1 562 ? -37.015 -21.137 56.911 1.00 92.12 562 TYR A C 1
ATOM 4434 O O . TYR A 1 562 ? -36.028 -20.700 57.499 1.00 92.12 562 TYR A O 1
ATOM 4442 N N . ARG A 1 563 ? -37.846 -22.006 57.510 1.00 91.81 563 ARG A N 1
ATOM 4443 C CA . ARG A 1 563 ? -37.605 -22.522 58.869 1.00 91.81 563 ARG A CA 1
ATOM 4444 C C . ARG A 1 563 ? -36.207 -23.154 58.967 1.00 91.81 563 ARG A C 1
ATOM 4446 O O . ARG A 1 563 ? -35.832 -23.986 58.146 1.00 91.81 563 ARG A O 1
ATOM 4453 N N . GLY A 1 564 ? -35.432 -22.735 59.971 1.00 88.75 564 GLY A N 1
ATOM 4454 C CA . GLY A 1 564 ? -34.027 -23.132 60.148 1.00 88.75 564 GLY A CA 1
ATOM 4455 C C . GLY A 1 564 ? -33.001 -22.272 59.393 1.00 88.75 564 GLY A C 1
ATOM 4456 O O . GLY A 1 564 ? -31.809 -22.566 59.455 1.00 88.75 564 GLY A O 1
ATOM 4457 N N . LYS A 1 565 ? -33.424 -21.214 58.687 1.00 93.00 565 LYS A N 1
ATOM 4458 C CA . LYS A 1 565 ? -32.537 -20.132 58.225 1.00 93.00 565 LYS A CA 1
ATOM 4459 C C . LYS A 1 565 ? -32.351 -19.096 59.330 1.00 93.00 565 LYS A C 1
ATOM 4461 O O . LYS A 1 565 ? -33.263 -18.881 60.122 1.00 93.00 565 LYS A O 1
ATOM 4466 N N . ALA A 1 566 ? -31.208 -18.413 59.343 1.00 92.31 566 ALA A N 1
ATOM 4467 C CA . ALA A 1 566 ? -30.898 -17.427 60.379 1.00 92.31 566 ALA A CA 1
ATOM 4468 C C . ALA A 1 566 ? -31.921 -16.274 60.422 1.00 92.31 566 ALA A C 1
ATOM 4470 O O . ALA A 1 566 ? -32.353 -15.856 61.487 1.00 92.31 566 ALA A O 1
ATOM 4471 N N . TYR A 1 567 ? -32.379 -15.824 59.253 1.00 92.94 567 TYR A N 1
ATOM 4472 C CA . TYR A 1 567 ? -33.359 -14.746 59.081 1.00 92.94 567 TYR A CA 1
ATOM 4473 C C . TYR A 1 567 ? -34.830 -15.194 59.203 1.00 92.94 567 TYR A C 1
ATOM 4475 O O . TYR A 1 567 ? -35.721 -14.464 58.763 1.00 92.94 567 TYR A O 1
ATOM 4483 N N . PHE A 1 568 ? -35.127 -16.381 59.743 1.00 94.69 568 PHE A N 1
ATOM 4484 C CA . PHE A 1 568 ? -36.503 -16.862 59.913 1.00 94.69 568 PHE A CA 1
ATOM 4485 C C . PHE A 1 568 ? -37.061 -16.554 61.307 1.00 94.69 568 PHE A C 1
ATOM 4487 O O . PHE A 1 568 ? -36.432 -16.855 62.317 1.00 94.69 568 PHE A O 1
ATOM 4494 N N . PHE A 1 569 ? -38.271 -15.998 61.356 1.00 94.25 569 PHE A N 1
ATOM 4495 C CA . PHE A 1 569 ? -39.011 -15.728 62.583 1.00 94.25 569 PHE A CA 1
ATOM 4496 C C . PHE A 1 569 ? -40.247 -16.621 62.674 1.00 94.25 569 PHE A C 1
ATOM 4498 O O . PHE A 1 569 ? -41.158 -16.521 61.849 1.00 94.25 569 PHE A O 1
ATOM 4505 N N . ASP A 1 570 ? -40.306 -17.456 63.708 1.00 92.62 570 ASP A N 1
ATOM 4506 C CA . ASP A 1 570 ? -41.461 -18.311 63.963 1.00 92.62 570 ASP A CA 1
ATOM 4507 C C . ASP A 1 570 ? -42.549 -17.537 64.728 1.00 92.62 570 ASP A C 1
ATOM 4509 O O . ASP A 1 570 ? -42.383 -17.188 65.900 1.00 92.62 570 ASP A O 1
ATOM 4513 N N . THR A 1 571 ? -43.662 -17.228 64.060 1.00 91.31 571 THR A N 1
ATOM 4514 C CA . THR A 1 571 ? -44.760 -16.444 64.650 1.00 91.31 571 THR A CA 1
ATOM 4515 C C . THR A 1 571 ? -45.623 -17.223 65.633 1.00 91.31 571 THR A C 1
ATOM 4517 O O . THR A 1 571 ? -46.370 -16.594 66.379 1.00 91.31 571 THR A O 1
ATOM 4520 N N . ASP A 1 572 ? -45.542 -18.555 65.643 1.00 88.19 572 ASP A N 1
ATOM 4521 C CA . ASP A 1 572 ? -46.458 -19.402 66.415 1.00 88.19 572 ASP A CA 1
ATOM 4522 C C . ASP A 1 572 ? -45.975 -19.596 67.862 1.00 88.19 572 ASP A C 1
ATOM 4524 O O . ASP A 1 572 ? -46.778 -19.853 68.759 1.00 88.19 572 ASP A O 1
ATOM 4528 N N . ILE A 1 573 ? -44.668 -19.432 68.101 1.00 87.69 573 ILE A N 1
ATOM 4529 C CA . ILE A 1 573 ? -44.039 -19.564 69.427 1.00 87.69 573 ILE A CA 1
ATOM 4530 C C . ILE A 1 573 ? -43.891 -18.225 70.174 1.00 87.69 573 ILE A C 1
ATOM 4532 O O . ILE A 1 573 ? -43.738 -18.222 71.395 1.00 87.69 573 ILE A O 1
ATOM 4536 N N . HIS A 1 574 ? -43.941 -17.088 69.470 1.00 87.19 574 HIS A N 1
ATOM 4537 C CA . HIS A 1 574 ? -43.718 -15.761 70.056 1.00 87.19 574 HIS A CA 1
ATOM 4538 C C . HIS A 1 574 ? -45.026 -15.060 70.441 1.00 87.19 574 HIS A C 1
ATOM 4540 O O . HIS A 1 574 ? -45.930 -14.874 69.625 1.00 87.19 574 HIS A O 1
ATOM 4546 N N . VAL A 1 575 ? -45.105 -14.575 71.683 1.00 90.81 575 VAL A N 1
ATOM 4547 C CA . VAL A 1 575 ? -46.260 -13.810 72.175 1.00 90.81 575 VAL A CA 1
ATOM 4548 C C . VAL A 1 575 ? -46.321 -12.446 71.485 1.00 90.81 575 VAL A C 1
ATOM 4550 O O . VAL A 1 575 ? -45.351 -11.691 71.496 1.00 90.81 575 VAL A O 1
ATOM 4553 N N . LYS A 1 576 ? -47.484 -12.093 70.930 1.00 91.50 576 LYS A N 1
ATOM 4554 C CA . LYS A 1 576 ? -47.717 -10.789 70.300 1.00 91.50 576 LYS A CA 1
ATOM 4555 C C . LYS A 1 576 ? -48.609 -9.896 71.159 1.00 91.50 576 LYS A C 1
ATOM 4557 O O . LYS A 1 576 ? -49.812 -10.143 71.258 1.00 91.50 576 LYS A O 1
ATOM 4562 N N . ASP A 1 577 ? -48.038 -8.819 71.690 1.00 89.19 577 ASP A N 1
ATOM 4563 C CA . ASP A 1 577 ? -48.807 -7.737 72.307 1.00 89.19 577 ASP A CA 1
ATOM 4564 C C . ASP A 1 577 ? -49.583 -6.986 71.223 1.00 89.19 577 ASP A C 1
ATOM 4566 O O . ASP A 1 577 ? -49.044 -6.702 70.151 1.00 89.19 577 ASP A O 1
ATOM 4570 N N . GLN A 1 578 ? -50.864 -6.704 71.466 1.00 86.50 578 GLN A N 1
ATOM 4571 C CA . GLN A 1 578 ? -51.759 -6.053 70.504 1.00 86.50 578 GLN A CA 1
ATOM 4572 C C . GLN A 1 578 ? -52.750 -5.134 71.217 1.00 86.50 578 GLN A C 1
ATOM 4574 O O . GLN A 1 578 ? -53.148 -5.404 72.351 1.00 86.50 578 GLN A O 1
ATOM 4579 N N . SER A 1 579 ? -53.175 -4.064 70.542 1.00 80.44 579 SER A N 1
ATOM 4580 C CA . SER A 1 579 ? -54.210 -3.170 71.067 1.00 80.44 579 SER A CA 1
ATOM 4581 C C . SER A 1 579 ? -55.542 -3.929 71.230 1.00 80.44 579 SER A C 1
ATOM 4583 O O . SER A 1 579 ? -55.894 -4.721 70.353 1.00 80.44 579 SER A O 1
ATOM 4585 N N . PRO A 1 580 ? -56.339 -3.670 72.286 1.00 72.12 580 PRO A N 1
ATOM 4586 C CA . PRO A 1 580 ? -57.683 -4.240 72.434 1.00 72.12 580 PRO A CA 1
ATOM 4587 C C . PRO A 1 580 ? -58.713 -3.636 71.457 1.00 72.12 580 PRO A C 1
ATOM 4589 O O . PRO A 1 580 ? -59.898 -3.962 71.531 1.00 72.12 580 PRO A O 1
ATOM 4592 N N . ARG A 1 581 ? -58.293 -2.736 70.554 1.00 67.19 581 ARG A N 1
ATOM 4593 C CA . ARG A 1 581 ? -59.159 -2.110 69.549 1.00 67.19 581 ARG A CA 1
ATOM 4594 C C . ARG A 1 581 ? -59.776 -3.171 68.617 1.00 67.19 581 ARG A C 1
ATOM 4596 O O . ARG A 1 581 ? -59.055 -4.038 68.116 1.00 67.19 581 ARG A O 1
ATOM 4603 N N . PRO A 1 582 ? -61.094 -3.111 68.341 1.00 57.78 582 PRO A N 1
ATOM 4604 C CA . PRO A 1 582 ? -61.749 -4.073 67.464 1.00 57.78 582 PRO A CA 1
ATOM 4605 C C . PRO A 1 582 ? -61.214 -3.932 66.038 1.00 57.78 582 PRO A C 1
ATOM 4607 O O . PRO A 1 582 ? -61.364 -2.896 65.389 1.00 57.78 582 PRO A O 1
ATOM 4610 N N . LYS A 1 583 ? -60.588 -4.995 65.531 1.00 56.09 583 LYS A N 1
ATOM 4611 C CA . LYS A 1 583 ? -60.050 -5.014 64.171 1.00 56.09 583 LYS A CA 1
ATOM 4612 C C . LYS A 1 583 ? -61.195 -5.162 63.180 1.00 56.09 583 LYS A C 1
ATOM 4614 O O . LYS A 1 583 ? -61.736 -6.257 63.025 1.00 56.09 583 LYS A O 1
ATOM 4619 N N . HIS A 1 584 ? -61.515 -4.093 62.454 1.00 50.41 584 HIS A N 1
ATOM 4620 C CA . HIS A 1 584 ? -62.275 -4.224 61.215 1.00 50.41 584 HIS A CA 1
ATOM 4621 C C . HIS A 1 584 ? -61.442 -5.028 60.210 1.00 50.41 584 HIS A C 1
ATOM 4623 O O . HIS A 1 584 ? -60.628 -4.484 59.466 1.00 50.41 584 HIS A O 1
ATOM 4629 N N . ARG A 1 585 ? -61.662 -6.348 60.182 1.00 40.84 585 ARG A N 1
ATOM 4630 C CA . ARG A 1 585 ? -61.365 -7.165 59.006 1.00 40.84 585 ARG A CA 1
ATOM 4631 C C . ARG A 1 585 ? -62.232 -6.637 57.866 1.00 40.84 585 ARG A C 1
ATOM 4633 O O . ARG A 1 585 ? -63.397 -7.004 57.754 1.00 40.84 585 ARG A O 1
ATOM 4640 N N . GLN A 1 586 ? -61.664 -5.775 57.029 1.00 42.38 586 GLN A N 1
ATOM 4641 C CA . GLN A 1 586 ? -62.088 -5.741 55.637 1.00 42.38 586 GLN A CA 1
ATOM 4642 C C . GLN A 1 586 ? -61.721 -7.108 55.057 1.00 42.38 586 GLN A C 1
ATOM 4644 O O . GLN A 1 586 ? -60.572 -7.543 55.176 1.00 42.38 586 GLN A O 1
ATOM 4649 N N . ASN A 1 587 ? -62.728 -7.823 54.559 1.00 29.47 587 ASN A N 1
ATOM 4650 C CA . ASN A 1 587 ? -62.538 -9.148 53.985 1.00 29.47 587 ASN A CA 1
ATOM 4651 C C . ASN A 1 587 ? -61.588 -9.047 52.788 1.00 29.47 587 ASN A C 1
ATOM 4653 O O . ASN A 1 587 ? -61.671 -8.097 52.013 1.00 29.47 587 ASN A O 1
ATOM 4657 N N . ALA A 1 588 ? -60.691 -10.022 52.672 1.00 31.64 588 ALA A N 1
ATOM 4658 C CA . ALA A 1 588 ? -59.898 -10.216 51.473 1.00 31.64 588 ALA A CA 1
ATOM 4659 C C . ALA A 1 588 ? -60.645 -11.190 50.558 1.00 31.64 588 ALA A C 1
ATOM 4661 O O . ALA A 1 588 ? -60.919 -12.314 50.985 1.00 31.64 588 ALA A O 1
ATOM 4662 N N . ASP A 1 589 ? -60.935 -10.729 49.344 1.00 27.23 589 ASP A N 1
ATOM 4663 C CA . ASP A 1 589 ? -60.842 -11.543 48.129 1.00 27.23 589 ASP A CA 1
ATOM 4664 C C . ASP A 1 589 ? -59.439 -11.313 47.523 1.00 27.23 589 ASP A C 1
ATOM 4666 O O . ASP A 1 589 ? -58.922 -10.175 47.676 1.00 27.23 589 ASP A O 1
#